Protein AF-A0A9W3BD80-F1 (afdb_monomer_lite)

Secondary structure (DSSP, 8-state):
--TTSHHHHHTT--TTPEEEEEETTEEEEEEE-STTEEEEEEE-HHHHH-TTS-HHHHHHH-S--EEEEEEEHHHHHHHHT-SEEEE---S-TTS-TT--HHHHHHHHHHTTT-EES--HHHHHHHHHHHHHHHHHHHHHHHHHHHHHH--S-HHHHHHHHHTTT--HHHHHHHHHHHHHHHHHHHHHHHHHHHHHHHHHTT--S--THHHHHHHHHHHHHHHHHHHHHHHHHHHHHHSS----TTTTS-------------------PPPPP-------TT---------------HHHHHHH-TTGGGGGG-EEGGG--GGGS-GGG--HHHHHHHHHHHHHEEEEEEE-SS-EEEEEEEEEEEEEETTEEE---TTT-PPEE-S-SS--SHHHHT-SS--SEEEEEEEEEETTT--SHHHHHTEEEEES-SSTT---EEE---EEEEEETTTTEEEEEEEE--HHHHHHHHHHHHHHHHHHHHHHHHHTTT--EEEEEE-GGG-S-EEEEEEEEEEEEEEEEETTEEEEEEEE-S---TT-TT-EEEETTSBS-EEEEEEEEETTEEEEEE--EEEE-

Foldseek 3Di:
DPPVVVVVVLVVDDQQFKKWWAFPNDIFIWGDLDPQKTKFKAWPPPVVPDPPPDPPCCVVLPPTKTATAIDRNVVCCVVRVTPDMDRPDPPDPVPVPDDPSCQLSVLSVVRHGHIHSDGGVVSSVCSVCVVVVVVLVVLLVVLLVCVVPDPDDNVVVVVVVVVVDPPCDVSVVSVVVSVVVVCCVVPVPVVVVVVVVVVVPPDDDDDPVVVVVVVVVVVVVVVVVVVVVCVVVVVVCVVPPDDDPPPPDDPDDDDDDDDDDDDDDDDDDDDDDDDDDDDDPDDPLCPPDPPPDDPPPVVVVLVPFPLNVQPVQWDQLVRQDLVNDDPVRSDPLSSVLVNLQLQQKKWKWFCPPVDIAIAIWGKDKWKFAQQWTDDCPVVPSDIDGDPDRFFPDPVLVPDPCGHSIKMKMKIKFFCVQPVAQVRLQRMKIWGQQRDPPTSTDIDHRWGWPDHDVQLRITITIDMDPPPVVRVVSRVSNVSSSVSLVVQLVVCAPPFFKKKWWWCAVVHHTIIWIWGWPDWAFPDDDDPFKTFTKTKIDTDGGRNHGNIWIDTGNWPDIWTWHAWDDDPVGIITMTGTIITGD

Organism: Biomphalaria glabrata (NCBI:txid6526)

Radius of gyration: 30.34 Å; chains: 1; bounding box: 70×81×82 Å

Sequence (581 aa):
MKSGDESQLYNKCIEGDVLTFTLSGRETYGIYVGNGMIVHSVKNASIDTNRHRSSLLRYLLGPKCYSVTLDKMEDWSHNTQATKIELGVPMSSVLLEKRKVEDIVSEALKNVNTETSLNSLDFVKHCISAWRIKHIAAVVTVVVYACLLSEARCADVLSLLYEQNYNTILLVNIVFLAFCVLLAYRYQVPKQIERAAEINTTSKPGTNSDKLMLWNYLVNYLARFFETLNRLVGKVRNDLNLSKSLQSILSGYDVEILPYSGEGEQKCAEEKCVTAEKDVAGQKVITEKKGVTEEMDFLKLRKDCKKYPFHNQFIPITCFTETNLPEGYRDNEVCELIKATADLTVQVLVDSGCHSVFLSGQITVFKYTDGLGNNYDLVTGEKRETHFKTCPCETCRHSDKPSNVWWEIYVHTVAYIVFDEDRASHATCKLFYDKEDSQVVILDKFVIDSVDLERDVSVLRSVTCDAALGDRLHKMMKHYSALWKKVLDKYRNISKLVYIVSHPHGCTKQVSLGQLIDNLKMWYSNENIDFTMLTYTAATCPGSAGAAVHCIGLKHQHIHRGTRTRDHGDCNMSAIGLCFY

Structure (mmCIF, N/CA/C/O backbone):
data_AF-A0A9W3BD80-F1
#
_entry.id   AF-A0A9W3BD80-F1
#
loop_
_atom_site.group_PDB
_atom_site.id
_atom_site.type_symbol
_atom_site.label_atom_id
_atom_site.label_alt_id
_atom_site.label_comp_id
_atom_site.label_asym_id
_atom_site.label_entity_id
_atom_site.label_seq_id
_atom_site.pdbx_PDB_ins_code
_atom_site.Cartn_x
_atom_site.Cartn_y
_atom_site.Cartn_z
_atom_site.occupancy
_atom_site.B_iso_or_equiv
_atom_site.auth_seq_id
_atom_site.auth_comp_id
_atom_site.auth_asym_id
_atom_site.auth_atom_id
_atom_site.pdbx_PDB_model_num
ATOM 1 N N . MET A 1 1 ? 9.692 41.919 -12.346 1.00 50.69 1 MET A N 1
ATOM 2 C CA . MET A 1 1 ? 9.713 43.240 -11.673 1.00 50.69 1 MET A CA 1
ATOM 3 C C . MET A 1 1 ? 10.203 44.293 -12.665 1.00 50.69 1 MET A C 1
ATOM 5 O O . MET A 1 1 ? 10.853 43.918 -13.632 1.00 50.69 1 MET A O 1
ATOM 9 N N . LYS A 1 2 ? 9.858 45.581 -12.510 1.00 45.50 2 LYS A N 1
ATOM 10 C CA . LYS A 1 2 ? 10.534 46.647 -13.279 1.00 45.50 2 LYS A CA 1
ATOM 11 C C . LYS A 1 2 ? 11.934 46.817 -12.674 1.00 45.50 2 LYS A C 1
ATOM 13 O O . LYS A 1 2 ? 12.046 46.779 -11.455 1.00 45.50 2 LYS A O 1
ATOM 18 N N . SER A 1 3 ? 12.966 47.026 -13.490 1.00 55.72 3 SER A N 1
ATOM 19 C CA . SER A 1 3 ? 14.388 47.076 -13.083 1.00 55.72 3 SER A CA 1
ATOM 20 C C . SER A 1 3 ? 14.734 48.054 -11.942 1.00 55.72 3 SER A C 1
ATOM 22 O O . SER A 1 3 ? 15.819 47.979 -11.382 1.00 55.72 3 SER A O 1
ATOM 24 N N . GLY A 1 4 ? 13.822 48.955 -11.558 1.00 57.66 4 GLY A N 1
ATOM 25 C CA . GLY A 1 4 ? 13.983 49.847 -10.406 1.00 57.66 4 GLY A CA 1
ATOM 26 C C . GLY A 1 4 ? 13.681 49.227 -9.031 1.00 57.66 4 GLY A C 1
ATOM 27 O O . GLY A 1 4 ? 14.201 49.732 -8.039 1.00 57.66 4 GLY A O 1
ATOM 28 N N . ASP A 1 5 ? 12.895 48.145 -8.945 1.00 64.75 5 ASP A N 1
ATOM 29 C CA . ASP A 1 5 ? 12.486 47.545 -7.656 1.00 64.75 5 ASP A CA 1
ATOM 30 C C . ASP A 1 5 ? 13.524 46.571 -7.072 1.00 64.75 5 ASP A C 1
ATOM 32 O O . ASP A 1 5 ? 13.537 46.330 -5.865 1.00 64.75 5 ASP A O 1
ATOM 36 N N . GLU A 1 6 ? 14.425 46.028 -7.895 1.00 67.94 6 GLU A N 1
ATOM 37 C CA . GLU A 1 6 ? 15.420 45.039 -7.447 1.00 67.94 6 GLU A CA 1
ATOM 38 C C . GLU A 1 6 ? 16.459 45.663 -6.504 1.00 67.94 6 GLU A C 1
ATOM 40 O O . GLU A 1 6 ? 16.777 45.090 -5.462 1.00 67.94 6 GLU A O 1
ATOM 45 N N . SER A 1 7 ? 16.879 46.903 -6.782 1.00 69.31 7 SER A N 1
ATOM 46 C CA . SER A 1 7 ? 17.817 47.644 -5.925 1.00 69.31 7 SER A CA 1
ATOM 47 C C . SER A 1 7 ? 17.271 47.899 -4.512 1.00 69.31 7 SER A C 1
ATOM 49 O O . SER A 1 7 ? 18.031 47.937 -3.544 1.00 69.31 7 SER A O 1
ATOM 51 N N . GLN A 1 8 ? 15.947 48.015 -4.355 1.00 77.38 8 GLN A N 1
ATOM 52 C CA . GLN A 1 8 ? 15.321 48.184 -3.041 1.00 77.38 8 GLN A CA 1
ATOM 53 C C . GLN A 1 8 ? 15.296 46.894 -2.224 1.00 77.38 8 GLN A C 1
ATOM 55 O O . GLN A 1 8 ? 15.292 46.957 -0.994 1.00 77.38 8 GLN A O 1
ATOM 60 N N . LEU A 1 9 ? 15.261 45.735 -2.882 1.00 76.12 9 LEU A N 1
ATOM 61 C CA . LEU A 1 9 ? 15.304 44.443 -2.207 1.00 76.12 9 LEU A CA 1
ATOM 62 C C . LEU A 1 9 ? 16.714 44.154 -1.678 1.00 76.12 9 LEU A C 1
ATOM 64 O O . LEU A 1 9 ? 16.868 43.692 -0.550 1.00 76.12 9 LEU A O 1
ATOM 68 N N . TYR A 1 10 ? 17.742 44.500 -2.456 1.00 80.62 10 TYR A N 1
ATOM 69 C CA . TYR A 1 10 ? 19.144 44.289 -2.082 1.00 80.62 10 TYR A CA 1
ATOM 70 C C . TYR A 1 10 ? 19.529 45.071 -0.828 1.00 80.62 10 TYR A C 1
ATOM 72 O O . TYR A 1 10 ? 20.197 44.542 0.054 1.00 80.62 10 TYR A O 1
ATOM 80 N N . ASN A 1 11 ? 19.002 46.289 -0.696 1.00 82.81 11 ASN A N 1
ATOM 81 C CA . ASN A 1 11 ? 19.206 47.129 0.483 1.00 82.81 11 ASN A CA 1
ATOM 82 C C . ASN A 1 11 ? 18.478 46.627 1.743 1.00 82.81 11 ASN A C 1
ATOM 84 O O . ASN A 1 11 ? 18.707 47.163 2.825 1.00 82.81 11 ASN A O 1
ATOM 88 N N . LYS A 1 12 ? 17.584 45.637 1.619 1.00 89.06 12 LYS A N 1
ATOM 89 C CA . LYS A 1 12 ? 16.830 45.058 2.743 1.00 89.06 12 LYS A CA 1
ATOM 90 C C . LYS A 1 12 ? 17.390 43.725 3.230 1.00 89.06 12 LYS A C 1
ATOM 92 O O . LYS A 1 12 ? 17.010 43.306 4.317 1.00 89.06 12 LYS A O 1
ATOM 97 N N . CYS A 1 13 ? 18.245 43.071 2.446 1.00 90.25 13 CYS A N 1
ATOM 98 C CA . CYS A 1 13 ? 18.827 41.788 2.822 1.00 90.25 13 CYS A CA 1
ATOM 99 C C . CYS A 1 13 ? 19.941 42.001 3.852 1.00 90.25 13 CYS A C 1
ATOM 101 O O . CYS A 1 13 ? 20.866 42.785 3.623 1.00 90.25 13 CYS A O 1
ATOM 103 N N . ILE A 1 14 ? 19.874 41.277 4.962 1.00 92.62 14 ILE A N 1
ATOM 104 C CA . ILE A 1 14 ? 20.947 41.185 5.953 1.00 92.62 14 ILE A CA 1
ATOM 105 C C . ILE A 1 14 ? 21.610 39.814 5.869 1.00 92.62 14 ILE A C 1
ATOM 107 O O . ILE A 1 14 ? 21.003 38.836 5.432 1.00 92.62 14 ILE A O 1
ATOM 111 N N . GLU A 1 15 ? 22.890 39.739 6.238 1.00 94.19 15 GLU A N 1
ATOM 112 C CA . GLU A 1 15 ? 23.630 38.475 6.257 1.00 94.19 15 GLU A CA 1
ATOM 113 C C . GLU A 1 15 ? 22.837 37.375 6.984 1.00 94.19 15 GLU A C 1
ATOM 115 O O . GLU A 1 15 ? 22.206 37.613 8.013 1.00 94.19 15 GLU A O 1
ATOM 120 N N . GLY A 1 16 ? 22.844 36.163 6.426 1.00 90.88 16 GLY A N 1
ATOM 121 C CA . GLY A 1 16 ? 22.096 35.020 6.950 1.00 90.88 16 GLY A CA 1
ATOM 122 C C . GLY A 1 16 ? 20.635 34.931 6.498 1.00 90.88 16 GLY A C 1
ATOM 123 O O . GLY A 1 16 ? 20.008 33.900 6.760 1.00 90.88 16 GLY A O 1
ATOM 124 N N . ASP A 1 17 ? 20.100 35.940 5.800 1.00 93.44 17 ASP A N 1
ATOM 125 C CA . ASP A 1 17 ? 18.759 35.867 5.218 1.00 93.44 17 ASP A CA 1
ATOM 126 C C . ASP A 1 17 ? 18.642 34.707 4.222 1.00 93.44 17 ASP A C 1
ATOM 128 O O . ASP A 1 17 ? 19.528 34.458 3.397 1.00 93.44 17 ASP A O 1
ATOM 132 N N . VAL A 1 18 ? 17.510 34.001 4.289 1.00 93.38 18 VAL A N 1
ATOM 133 C CA . VAL A 1 18 ? 17.152 32.962 3.321 1.00 93.38 18 VAL A CA 1
ATOM 134 C C . VAL A 1 18 ? 16.341 33.598 2.206 1.00 93.38 18 VAL A C 1
ATOM 136 O O . VAL A 1 18 ? 15.237 34.101 2.422 1.00 93.38 18 VAL A O 1
ATOM 139 N N . LEU A 1 19 ? 16.880 33.537 0.998 1.00 93.50 19 LEU A N 1
ATOM 140 C CA . LEU A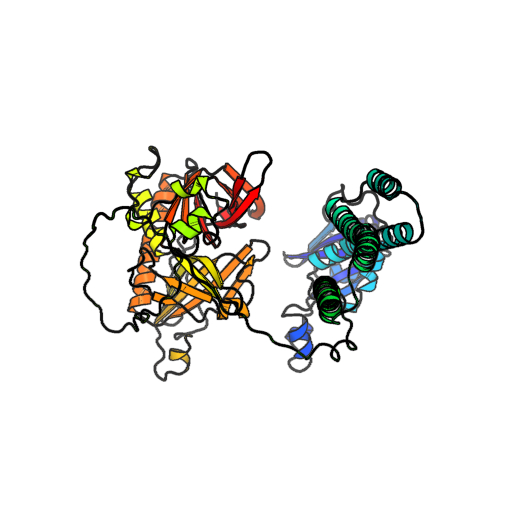 1 19 ? 16.243 34.066 -0.196 1.00 93.50 19 LEU A CA 1
ATOM 141 C C . LEU A 1 19 ? 15.561 32.935 -0.956 1.00 93.50 19 LEU A C 1
ATOM 143 O O . LEU A 1 19 ? 16.141 31.863 -1.144 1.00 93.50 19 LEU A O 1
ATOM 147 N N . THR A 1 20 ? 14.324 33.184 -1.383 1.00 91.44 20 THR A N 1
ATOM 148 C CA . THR A 1 20 ? 13.571 32.287 -2.265 1.00 91.44 20 THR A CA 1
ATOM 149 C C . THR A 1 20 ? 13.456 32.931 -3.634 1.00 91.44 20 THR A C 1
ATOM 151 O O . THR A 1 20 ? 13.063 34.091 -3.765 1.00 91.44 20 THR A O 1
ATOM 154 N N . PHE A 1 21 ? 13.788 32.163 -4.662 1.00 88.88 21 PHE A N 1
ATOM 155 C CA . PHE A 1 21 ? 13.797 32.606 -6.044 1.00 88.88 21 PHE A CA 1
ATOM 156 C C . PHE A 1 21 ? 12.870 31.723 -6.872 1.00 88.88 21 PHE A C 1
ATOM 158 O O . PHE A 1 21 ? 12.915 30.502 -6.753 1.00 88.88 21 PHE A O 1
ATOM 165 N N . THR A 1 22 ? 12.044 32.321 -7.730 1.00 85.06 22 THR A N 1
ATOM 166 C CA . THR A 1 22 ? 11.163 31.566 -8.638 1.00 85.06 22 THR A CA 1
ATOM 167 C C . THR A 1 22 ? 11.711 31.575 -10.066 1.00 85.06 22 THR A C 1
ATOM 169 O O . THR A 1 22 ? 11.634 32.592 -10.764 1.00 85.06 22 THR A O 1
ATOM 172 N N . LEU A 1 23 ? 12.228 30.429 -10.517 1.00 82.31 23 LEU A N 1
ATOM 173 C CA . LEU A 1 23 ? 12.798 30.201 -11.848 1.00 82.31 23 LEU A CA 1
ATOM 174 C C . LEU A 1 23 ? 11.874 29.308 -12.676 1.00 82.31 23 LEU A C 1
ATOM 176 O O . LEU A 1 23 ? 11.705 28.131 -12.360 1.00 82.31 23 LEU A O 1
ATOM 180 N N . SER A 1 24 ? 11.283 29.833 -13.754 1.00 82.75 24 SER A N 1
ATOM 181 C CA . SER A 1 24 ? 10.396 29.048 -14.641 1.00 82.75 24 SER A CA 1
ATOM 182 C C . SER A 1 24 ? 9.303 28.260 -13.886 1.00 82.75 24 SER A C 1
ATOM 184 O O . SER A 1 24 ? 9.013 27.109 -14.210 1.00 82.75 24 SER A O 1
ATOM 186 N N . GLY A 1 25 ? 8.734 28.855 -12.830 1.00 82.06 25 GLY A N 1
ATOM 187 C CA . GLY A 1 25 ? 7.717 28.225 -11.978 1.00 82.06 25 GLY A CA 1
ATOM 188 C C . GLY A 1 25 ? 8.245 27.237 -10.927 1.00 82.06 25 GLY A C 1
ATOM 189 O O . GLY A 1 25 ? 7.444 26.565 -10.286 1.00 82.06 25 GLY A O 1
ATOM 190 N N . ARG A 1 26 ? 9.566 27.125 -10.736 1.00 83.31 26 ARG A N 1
ATOM 191 C CA . ARG A 1 26 ? 10.190 26.322 -9.671 1.00 83.31 26 ARG A CA 1
ATOM 192 C C . ARG A 1 26 ? 10.879 27.214 -8.650 1.00 83.31 26 ARG A C 1
ATOM 194 O O . ARG A 1 26 ? 11.541 28.176 -9.026 1.00 83.31 26 ARG A O 1
ATOM 201 N N . GLU A 1 27 ? 10.764 26.861 -7.377 1.00 90.69 27 GLU A N 1
ATOM 202 C CA . GLU A 1 27 ? 11.464 27.558 -6.299 1.00 90.69 27 GLU A CA 1
ATOM 203 C C . GLU A 1 27 ? 12.891 27.027 -6.121 1.00 90.69 27 GLU A C 1
ATOM 205 O O . GLU A 1 27 ? 13.131 25.817 -6.113 1.00 90.69 27 GLU A O 1
ATOM 210 N N . THR A 1 28 ? 13.840 27.942 -5.954 1.00 92.38 28 THR A N 1
ATOM 211 C CA . THR A 1 28 ? 15.217 27.668 -5.537 1.00 92.38 28 THR A CA 1
ATOM 212 C C . THR A 1 28 ? 15.573 28.558 -4.353 1.00 92.38 28 THR A C 1
ATOM 214 O O . THR A 1 28 ? 15.030 29.652 -4.213 1.00 92.38 28 THR A O 1
ATOM 217 N N . TYR A 1 29 ? 16.497 28.108 -3.508 1.00 94.94 29 TYR A N 1
ATOM 218 C CA . TYR A 1 29 ? 16.812 28.768 -2.237 1.00 94.94 29 TYR A CA 1
ATOM 219 C C . TYR A 1 29 ? 18.303 29.093 -2.128 1.00 94.94 29 TYR A C 1
ATOM 221 O O . TYR A 1 29 ? 19.143 28.323 -2.592 1.00 94.94 29 TYR A O 1
ATOM 229 N N . GLY A 1 30 ? 18.631 30.208 -1.480 1.00 96.00 30 GLY A N 1
ATOM 230 C CA . GLY A 1 30 ? 20.009 30.613 -1.200 1.00 96.00 30 GLY A CA 1
ATOM 231 C C . GLY A 1 30 ? 20.137 31.345 0.131 1.00 96.00 30 GLY A C 1
ATOM 232 O O . GLY A 1 30 ? 19.143 31.794 0.698 1.00 96.00 30 GLY A O 1
ATOM 233 N N . ILE A 1 31 ? 21.366 31.454 0.630 1.00 96.06 31 ILE A N 1
ATOM 234 C CA . ILE A 1 31 ? 21.709 32.226 1.831 1.00 96.06 31 ILE A CA 1
ATOM 235 C C . ILE A 1 31 ? 22.426 33.494 1.386 1.00 96.06 31 ILE A C 1
ATOM 237 O O . ILE A 1 31 ? 23.427 33.415 0.671 1.00 96.06 31 ILE A O 1
ATOM 241 N N . TYR A 1 32 ? 21.935 34.654 1.814 1.00 96.12 32 TYR A N 1
ATOM 242 C CA . TYR A 1 32 ? 22.624 35.922 1.603 1.00 96.12 32 TYR A CA 1
ATOM 243 C C . TYR A 1 32 ? 23.843 36.017 2.528 1.00 96.12 32 TYR A C 1
ATOM 245 O O . TYR A 1 32 ? 23.724 35.872 3.744 1.00 96.12 32 TYR A O 1
ATOM 253 N N . VAL A 1 33 ? 25.023 36.255 1.955 1.00 96.06 33 VAL A N 1
ATOM 254 C CA . VAL A 1 33 ? 26.307 36.278 2.687 1.00 96.06 33 VAL A CA 1
ATOM 255 C C . VAL A 1 33 ? 26.961 37.663 2.694 1.00 96.06 33 VAL A C 1
ATOM 257 O O . VAL A 1 33 ? 28.153 37.781 2.961 1.00 96.06 33 VAL A O 1
ATOM 260 N N . GLY A 1 34 ? 26.180 38.709 2.403 1.00 94.75 34 GLY A N 1
ATOM 261 C CA . GLY A 1 34 ? 26.631 40.100 2.427 1.00 94.75 34 GLY A CA 1
ATOM 262 C C . GLY A 1 34 ? 27.174 40.585 1.084 1.00 94.75 34 GLY A C 1
ATOM 263 O O . GLY A 1 34 ? 27.416 39.806 0.164 1.00 94.75 34 GLY A O 1
ATOM 264 N N . ASN A 1 35 ? 27.347 41.904 0.951 1.00 94.50 35 ASN A N 1
ATOM 265 C CA . ASN A 1 35 ? 27.910 42.561 -0.240 1.00 94.50 35 ASN A CA 1
ATOM 266 C C . ASN A 1 35 ? 27.241 42.169 -1.574 1.00 94.50 35 ASN A C 1
ATOM 268 O O . ASN A 1 35 ? 27.914 42.062 -2.599 1.00 94.50 35 ASN A O 1
ATOM 272 N N . GLY A 1 36 ? 25.926 41.926 -1.571 1.00 93.75 36 GLY A N 1
ATOM 273 C CA . GLY A 1 36 ? 25.206 41.507 -2.775 1.00 93.75 36 GLY A CA 1
ATOM 274 C C . GLY A 1 36 ? 25.468 40.055 -3.194 1.00 93.75 36 GLY A C 1
ATOM 275 O O . GLY A 1 36 ? 25.104 39.686 -4.306 1.00 93.75 36 GLY A O 1
ATOM 276 N N . MET A 1 37 ? 26.093 39.235 -2.345 1.00 96.25 37 MET A N 1
ATOM 277 C CA . MET A 1 37 ? 26.469 37.854 -2.657 1.00 96.25 37 MET A CA 1
ATOM 278 C C . MET A 1 37 ? 25.498 36.838 -2.047 1.00 96.25 37 MET A C 1
ATOM 280 O O . MET A 1 37 ? 25.011 37.010 -0.925 1.00 96.25 37 MET A O 1
ATOM 284 N N . ILE A 1 38 ? 25.266 35.742 -2.768 1.00 96.50 38 ILE A N 1
ATOM 285 C CA . ILE A 1 38 ? 24.438 34.614 -2.329 1.00 96.50 38 ILE A CA 1
ATOM 286 C C . ILE A 1 38 ? 25.193 33.294 -2.478 1.00 96.50 38 ILE A C 1
ATOM 288 O O . ILE A 1 38 ? 25.913 33.088 -3.454 1.00 96.50 38 ILE A O 1
ATOM 292 N N . VAL A 1 39 ? 24.995 32.383 -1.525 1.00 97.06 39 VAL A N 1
ATOM 293 C CA . VAL A 1 39 ? 25.438 30.987 -1.629 1.00 97.06 39 VAL A CA 1
ATOM 294 C C . VAL A 1 39 ? 24.226 30.092 -1.838 1.00 97.06 39 VAL A C 1
ATOM 296 O O . VAL A 1 39 ? 23.266 30.145 -1.068 1.00 97.06 39 VAL A O 1
ATOM 299 N N . HIS A 1 40 ? 24.262 29.250 -2.865 1.00 96.12 40 HIS A N 1
ATOM 300 C CA . HIS A 1 40 ? 23.167 28.341 -3.206 1.00 96.12 40 HIS A CA 1
ATOM 301 C C . HIS A 1 40 ? 23.691 27.098 -3.930 1.00 96.12 40 HIS A C 1
ATOM 303 O O . HIS A 1 40 ? 24.848 27.037 -4.338 1.00 96.12 40 HIS A O 1
ATOM 309 N N . SER A 1 41 ? 22.841 26.078 -4.036 1.00 95.50 41 SER A N 1
ATOM 310 C CA . SER A 1 41 ? 23.167 24.800 -4.676 1.00 95.50 41 SER A CA 1
ATOM 311 C C . SER A 1 41 ? 22.505 24.717 -6.054 1.00 95.50 41 SER A C 1
ATOM 313 O O . SER A 1 41 ? 21.276 24.763 -6.162 1.00 95.50 41 SER A O 1
ATOM 315 N N . VAL A 1 42 ? 23.312 24.576 -7.109 1.00 93.06 42 VAL A N 1
ATOM 316 C CA . VAL A 1 42 ? 22.881 24.545 -8.517 1.00 93.06 42 VAL A CA 1
ATOM 317 C C . VAL A 1 42 ? 22.992 23.141 -9.074 1.00 93.06 42 VAL A C 1
ATOM 319 O O . VAL A 1 42 ? 23.997 22.462 -8.890 1.00 93.06 42 VAL A O 1
ATOM 322 N N . LYS A 1 43 ? 21.978 22.694 -9.817 1.00 90.94 43 LYS A N 1
ATOM 323 C CA . LYS A 1 43 ? 22.045 21.399 -10.497 1.00 90.94 43 LYS A CA 1
ATOM 324 C C . LYS A 1 43 ? 23.101 21.450 -11.610 1.00 90.94 43 LYS A C 1
ATOM 326 O O . LYS A 1 43 ? 22.974 22.248 -12.538 1.00 90.94 43 LYS A O 1
ATOM 331 N N . ASN A 1 44 ? 24.093 20.562 -11.564 1.00 85.81 44 ASN A N 1
ATOM 332 C CA . ASN A 1 44 ? 25.152 20.493 -12.573 1.00 85.81 44 ASN A CA 1
ATOM 333 C C . ASN A 1 44 ? 24.607 19.993 -13.924 1.00 85.81 44 ASN A C 1
ATOM 335 O O . ASN A 1 44 ? 24.486 18.791 -14.149 1.00 85.81 44 ASN A O 1
ATOM 339 N N . ALA A 1 45 ? 24.316 20.904 -14.858 1.00 74.69 45 ALA A N 1
ATOM 340 C CA . ALA A 1 45 ? 23.864 20.545 -16.209 1.00 74.69 45 ALA A CA 1
ATOM 341 C C . ALA A 1 45 ? 24.964 19.877 -17.065 1.00 74.69 45 ALA A C 1
ATOM 343 O O . ALA A 1 45 ? 24.669 19.131 -17.996 1.00 74.69 45 ALA A O 1
ATOM 344 N N . SER A 1 46 ? 26.241 20.123 -16.751 1.00 56.66 46 SER A N 1
ATOM 345 C CA . SER A 1 46 ? 27.399 19.638 -17.520 1.00 56.66 46 SER A CA 1
ATOM 346 C C . SER A 1 46 ? 27.790 18.182 -17.228 1.00 56.66 46 SER A C 1
ATOM 348 O O . SER A 1 46 ? 28.444 17.546 -18.057 1.00 56.66 46 SER A O 1
ATOM 350 N N . ILE A 1 47 ? 27.375 17.624 -16.083 1.00 55.56 47 ILE A N 1
ATOM 351 C CA . ILE A 1 47 ? 27.631 16.214 -15.731 1.00 55.56 47 ILE A CA 1
ATOM 352 C C . ILE A 1 47 ? 26.711 15.276 -16.527 1.00 55.56 47 ILE A C 1
ATOM 354 O O . ILE A 1 47 ? 27.098 14.141 -16.819 1.00 55.56 47 ILE A O 1
ATOM 358 N N . ASP A 1 48 ? 25.537 15.755 -16.948 1.00 50.91 48 ASP A N 1
ATOM 359 C CA . ASP A 1 48 ? 24.598 14.979 -17.766 1.00 50.91 48 ASP A CA 1
ATOM 360 C C . ASP A 1 48 ? 25.058 14.835 -19.230 1.00 50.91 48 ASP A C 1
ATOM 362 O O . ASP A 1 48 ? 24.760 13.827 -19.871 1.00 50.91 48 ASP A O 1
ATOM 366 N N . THR A 1 49 ? 25.844 15.779 -19.763 1.00 48.25 49 THR A N 1
ATOM 367 C CA . THR A 1 49 ? 26.212 15.800 -21.193 1.00 48.25 49 THR A CA 1
ATOM 368 C C . THR A 1 49 ? 27.587 15.200 -21.512 1.00 48.25 49 THR A C 1
ATOM 370 O O . THR A 1 49 ? 27.806 14.751 -22.637 1.00 48.25 49 THR A O 1
ATOM 373 N N . ASN A 1 50 ? 28.509 15.107 -20.546 1.00 45.25 50 ASN A N 1
ATOM 374 C CA . ASN A 1 50 ? 29.856 14.568 -20.774 1.00 45.25 50 ASN A CA 1
ATOM 375 C C . ASN A 1 50 ? 29.960 13.068 -20.430 1.00 45.25 50 ASN A C 1
ATOM 377 O O . ASN A 1 50 ? 30.192 12.686 -19.285 1.00 45.25 50 ASN A O 1
ATOM 381 N N . ARG A 1 51 ? 29.854 12.194 -21.444 1.00 50.94 51 ARG A N 1
ATOM 382 C CA . ARG A 1 51 ? 29.953 10.719 -21.304 1.00 50.94 51 ARG A CA 1
ATOM 383 C C . ARG A 1 51 ? 31.310 10.187 -20.808 1.00 50.94 51 ARG A C 1
ATOM 385 O O . ARG A 1 51 ? 31.379 9.018 -20.440 1.00 50.94 51 ARG A O 1
ATOM 392 N N . HIS A 1 52 ? 32.378 10.988 -20.802 1.00 45.59 52 HIS A N 1
ATOM 393 C CA . HIS A 1 52 ? 33.744 10.488 -20.563 1.00 45.59 52 HIS A CA 1
ATOM 394 C C . HIS A 1 52 ? 34.410 10.917 -19.252 1.00 45.59 52 HIS A C 1
ATOM 396 O O . HIS A 1 52 ? 35.475 10.393 -18.930 1.00 45.59 52 HIS A O 1
ATOM 402 N N . ARG A 1 53 ? 33.795 11.788 -18.442 1.00 43.50 53 ARG A N 1
ATOM 403 C CA . ARG A 1 53 ? 34.292 12.078 -17.089 1.00 43.50 53 ARG A CA 1
ATOM 404 C C . ARG A 1 53 ? 33.313 11.564 -16.031 1.00 43.50 53 ARG A C 1
ATOM 406 O O . ARG A 1 53 ? 32.253 12.132 -15.822 1.00 43.50 53 ARG A O 1
ATOM 413 N N . SER A 1 54 ? 33.774 10.525 -15.331 1.00 48.22 54 SER A N 1
ATOM 414 C CA . SER A 1 54 ? 33.354 10.079 -13.996 1.00 48.22 54 SER A CA 1
ATOM 415 C C . SER A 1 54 ? 32.115 9.175 -13.872 1.00 48.22 54 SER A C 1
ATOM 417 O O . SER A 1 54 ? 31.029 9.598 -13.481 1.00 48.22 54 SER A O 1
ATOM 419 N N . SER A 1 55 ? 32.320 7.869 -14.082 1.00 53.78 55 SER A N 1
ATOM 420 C CA . SER A 1 55 ? 31.448 6.810 -13.543 1.00 53.78 55 SER A CA 1
ATOM 421 C C . SER A 1 55 ? 31.527 6.707 -12.010 1.00 53.78 55 SER A C 1
ATOM 423 O O . SER A 1 55 ? 30.558 6.304 -11.374 1.00 53.78 55 SER A O 1
ATOM 425 N N . LEU A 1 56 ? 32.654 7.111 -11.409 1.00 49.03 56 LEU A N 1
ATOM 426 C CA . LEU A 1 56 ? 32.905 6.975 -9.973 1.00 49.03 56 LEU A CA 1
ATOM 427 C C . LEU A 1 56 ? 32.141 8.013 -9.128 1.00 49.03 56 LEU A C 1
ATOM 429 O O . LEU A 1 56 ? 31.579 7.645 -8.102 1.00 49.03 56 LEU A O 1
ATOM 433 N N . LEU A 1 57 ? 32.047 9.282 -9.561 1.00 51.50 57 LEU A N 1
ATOM 434 C CA . LEU A 1 57 ? 31.236 10.277 -8.834 1.00 51.50 57 LEU A CA 1
ATOM 435 C C . LEU A 1 57 ? 29.736 9.992 -8.946 1.00 51.50 57 LEU A C 1
ATOM 437 O O . LEU A 1 57 ? 29.030 10.142 -7.954 1.00 51.50 57 LEU A O 1
ATOM 441 N N . ARG A 1 58 ? 29.246 9.536 -10.110 1.00 52.56 58 ARG A N 1
ATOM 442 C CA . ARG A 1 58 ? 27.831 9.139 -10.260 1.00 52.56 58 ARG A CA 1
ATOM 443 C C . ARG A 1 58 ? 27.459 7.980 -9.335 1.00 52.56 58 ARG A C 1
ATOM 445 O O . ARG A 1 58 ? 26.344 7.948 -8.829 1.00 52.56 58 ARG A O 1
ATOM 452 N N . TYR A 1 59 ? 28.392 7.052 -9.116 1.00 47.75 59 TYR A N 1
ATOM 453 C CA . TYR A 1 59 ? 28.202 5.917 -8.215 1.00 47.75 59 TYR A CA 1
ATOM 454 C C . TYR A 1 59 ? 28.205 6.331 -6.733 1.00 47.75 59 TYR A C 1
ATOM 456 O O . TYR A 1 59 ? 27.436 5.786 -5.952 1.00 47.75 59 TYR A O 1
ATOM 464 N N . LEU A 1 60 ? 29.033 7.310 -6.343 1.00 47.28 60 LEU A N 1
ATOM 465 C CA . LEU A 1 60 ? 29.174 7.737 -4.943 1.00 47.28 60 LEU A CA 1
ATOM 466 C C . LEU A 1 60 ? 28.153 8.797 -4.491 1.00 47.28 60 LEU A C 1
ATOM 468 O O . LEU A 1 60 ? 27.791 8.807 -3.319 1.00 47.28 60 LEU A O 1
ATOM 472 N N . LEU A 1 61 ? 27.700 9.688 -5.381 1.00 50.75 61 LEU A N 1
ATOM 473 C CA . LEU A 1 61 ? 26.835 10.830 -5.026 1.00 50.75 61 LEU A CA 1
ATOM 474 C C . LEU A 1 61 ? 25.372 10.680 -5.486 1.00 50.75 61 LEU A C 1
ATOM 476 O O . LEU A 1 61 ? 24.535 11.522 -5.165 1.00 50.75 61 LEU A O 1
ATOM 480 N N . GLY A 1 62 ? 25.045 9.610 -6.216 1.00 53.88 62 GLY A N 1
ATOM 481 C CA . GLY A 1 62 ? 23.712 9.380 -6.775 1.00 53.88 62 GLY A CA 1
ATOM 482 C C . GLY A 1 62 ? 23.399 10.232 -8.021 1.00 53.88 62 GLY A C 1
ATOM 483 O O . GLY A 1 62 ? 24.199 11.065 -8.448 1.00 53.88 62 GLY A O 1
ATOM 484 N N . PRO A 1 63 ? 22.220 10.039 -8.647 1.00 58.88 63 PRO A N 1
ATOM 485 C CA . PRO A 1 63 ? 21.864 10.620 -9.951 1.00 58.88 63 PRO A CA 1
ATOM 486 C C . PRO A 1 63 ? 21.622 12.143 -9.949 1.00 58.88 63 PRO A C 1
ATOM 488 O O . PRO A 1 63 ? 21.257 12.707 -10.980 1.00 58.88 63 PRO A O 1
ATOM 491 N N . LYS A 1 64 ? 21.793 12.831 -8.815 1.00 69.94 64 LYS A N 1
ATOM 492 C CA . LYS A 1 64 ? 21.587 14.279 -8.688 1.00 69.94 64 LYS A CA 1
ATOM 493 C C . LYS A 1 64 ? 22.792 14.907 -7.988 1.00 69.94 64 LYS A C 1
ATOM 495 O O . LYS A 1 64 ? 22.811 15.017 -6.770 1.00 69.94 64 LYS A O 1
ATOM 500 N N . CYS A 1 65 ? 23.789 15.306 -8.775 1.00 84.88 65 CYS A N 1
ATOM 501 C CA . CYS A 1 65 ? 24.909 16.103 -8.286 1.00 84.88 65 CYS A CA 1
ATOM 502 C C . CYS A 1 65 ? 24.605 17.598 -8.465 1.00 84.88 65 CYS A C 1
ATOM 504 O O . CYS A 1 65 ? 24.208 18.043 -9.550 1.00 84.88 65 CYS A O 1
ATOM 506 N N . TYR A 1 66 ? 24.797 18.359 -7.396 1.00 92.06 66 TYR A N 1
ATOM 507 C CA . TYR A 1 66 ? 24.692 19.806 -7.369 1.00 92.06 66 TYR A CA 1
ATOM 508 C C . TYR A 1 66 ? 26.051 20.423 -7.027 1.00 92.06 66 TYR A C 1
ATOM 510 O O . TYR A 1 66 ? 26.835 19.840 -6.282 1.00 92.06 66 TYR A O 1
ATOM 518 N N . SER A 1 67 ? 26.334 21.608 -7.556 1.00 93.25 67 SER A N 1
ATOM 519 C CA . SER A 1 67 ? 27.483 22.429 -7.175 1.00 93.25 67 SER A CA 1
ATOM 520 C C . SER A 1 67 ? 27.022 23.567 -6.279 1.00 93.25 67 SER A C 1
ATOM 522 O O . SER A 1 67 ? 26.088 24.286 -6.638 1.00 93.25 67 SER A O 1
ATOM 524 N N . VAL A 1 68 ? 27.697 23.777 -5.156 1.00 95.62 68 VAL A N 1
ATOM 525 C CA . VAL A 1 68 ? 27.457 24.952 -4.314 1.00 95.62 68 VAL A CA 1
ATOM 526 C C . VAL A 1 68 ? 28.271 26.121 -4.864 1.00 95.62 68 VAL A C 1
ATOM 528 O O . VAL A 1 68 ? 29.502 26.058 -4.904 1.00 95.62 68 VAL A O 1
ATOM 531 N N . THR A 1 69 ? 27.598 27.184 -5.297 1.00 95.88 69 THR A N 1
ATOM 532 C CA . THR A 1 69 ? 28.228 28.359 -5.915 1.00 95.88 69 THR A CA 1
ATOM 533 C C . THR A 1 69 ? 28.026 29.611 -5.072 1.00 95.88 69 THR A C 1
ATOM 535 O O . THR A 1 69 ? 27.113 29.695 -4.249 1.00 95.88 69 THR A O 1
ATOM 538 N N . LEU A 1 70 ? 28.930 30.572 -5.263 1.00 96.94 70 LEU A N 1
ATOM 539 C CA . LEU A 1 70 ? 28.871 31.909 -4.690 1.00 96.94 70 LEU A CA 1
ATOM 540 C C . LEU A 1 70 ? 28.704 32.889 -5.847 1.00 96.94 70 LEU A C 1
ATOM 542 O O . LEU A 1 70 ? 29.646 33.105 -6.606 1.00 96.94 70 LEU A O 1
ATOM 546 N N . ASP A 1 71 ? 27.521 33.476 -5.963 1.00 95.88 71 ASP A N 1
ATOM 547 C CA . ASP A 1 71 ? 27.171 34.348 -7.081 1.00 95.88 71 ASP A CA 1
ATOM 548 C C . ASP A 1 71 ? 26.768 35.732 -6.575 1.00 95.88 71 ASP A C 1
ATOM 550 O O . ASP A 1 71 ? 26.243 35.882 -5.467 1.00 95.88 71 ASP A O 1
ATOM 554 N N . LYS A 1 72 ? 26.988 36.763 -7.398 1.00 94.88 72 LYS A N 1
ATOM 555 C CA . LYS A 1 72 ? 26.323 38.048 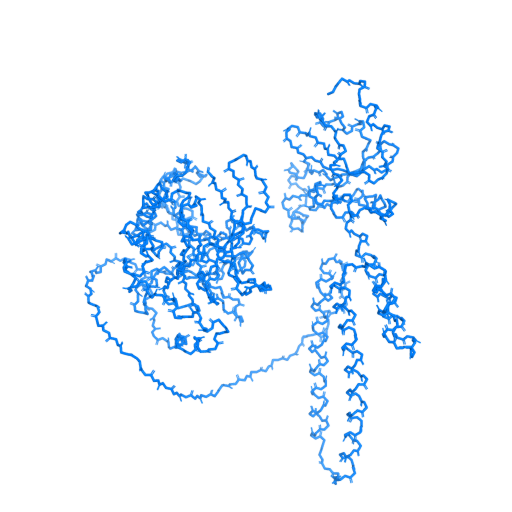-7.179 1.00 94.88 72 LYS A CA 1
ATOM 556 C C . LYS A 1 72 ? 24.834 37.850 -7.416 1.00 94.88 72 LYS A C 1
ATOM 558 O O . LYS A 1 72 ? 24.434 37.289 -8.432 1.00 94.88 72 LYS A O 1
ATOM 563 N N . MET A 1 73 ? 24.013 38.342 -6.502 1.00 91.69 73 MET A N 1
ATOM 564 C CA . MET A 1 73 ? 22.560 38.241 -6.587 1.00 91.69 73 MET A CA 1
ATOM 565 C C . MET A 1 73 ? 22.013 38.881 -7.874 1.00 91.69 73 MET A C 1
ATOM 567 O O . MET A 1 73 ? 21.080 38.348 -8.469 1.00 91.69 73 MET A O 1
ATOM 571 N N . GLU A 1 74 ? 22.631 39.975 -8.331 1.00 88.38 74 GLU A N 1
ATOM 572 C CA . GLU A 1 74 ? 22.328 40.632 -9.610 1.00 88.38 74 GLU A CA 1
ATOM 573 C C . GLU A 1 74 ? 22.588 39.699 -10.798 1.00 88.38 74 GLU A C 1
ATOM 575 O O . GLU A 1 74 ? 21.667 39.414 -11.566 1.00 88.38 74 GLU A O 1
ATOM 580 N N . ASP A 1 75 ? 23.811 39.167 -10.904 1.00 88.69 75 ASP A N 1
ATOM 581 C CA . ASP A 1 75 ? 24.220 38.261 -11.983 1.00 88.69 75 ASP A CA 1
ATOM 582 C C . ASP A 1 75 ? 23.353 37.002 -11.995 1.00 88.69 75 ASP A C 1
ATOM 584 O O . ASP A 1 75 ? 22.916 36.531 -13.046 1.00 88.69 75 ASP A O 1
ATOM 588 N N . TRP A 1 76 ? 23.066 36.464 -10.812 1.00 85.06 76 TRP A N 1
ATOM 589 C CA . TRP A 1 76 ? 22.258 35.270 -10.670 1.00 85.06 76 TRP A CA 1
ATOM 590 C C . TRP A 1 76 ? 20.807 35.508 -11.099 1.00 85.06 76 TRP A C 1
ATOM 592 O O . TRP A 1 76 ? 20.277 34.732 -11.896 1.00 85.06 76 TRP A O 1
ATOM 602 N N . SER A 1 77 ? 20.183 36.605 -10.652 1.00 83.81 77 SER A N 1
ATOM 603 C CA . SER A 1 77 ? 18.821 36.991 -11.052 1.00 83.81 77 SER A CA 1
ATOM 604 C C . SER A 1 77 ? 18.704 37.165 -12.571 1.00 83.81 77 SER A C 1
ATOM 606 O O . SER A 1 77 ? 17.791 36.621 -13.201 1.00 83.81 77 SER A O 1
ATOM 608 N N . HIS A 1 78 ? 19.682 37.851 -13.175 1.00 82.44 78 HIS A N 1
ATOM 609 C CA . HIS A 1 78 ? 19.716 38.115 -14.613 1.00 82.44 78 HIS A CA 1
ATOM 610 C C . HIS A 1 78 ? 19.914 36.832 -15.428 1.00 82.44 78 HIS A C 1
ATOM 612 O O . HIS A 1 78 ? 19.187 36.593 -16.393 1.00 82.44 78 HIS A O 1
ATOM 618 N N . ASN A 1 79 ? 20.857 35.975 -15.027 1.00 80.88 79 ASN A N 1
ATOM 619 C CA . ASN A 1 79 ? 21.185 34.751 -15.761 1.00 80.88 79 ASN A CA 1
ATOM 620 C C . ASN A 1 79 ? 20.092 33.681 -15.669 1.00 80.88 79 ASN A C 1
ATOM 622 O O . ASN A 1 79 ? 19.940 32.871 -16.582 1.00 80.88 79 ASN A O 1
ATOM 626 N N . THR A 1 80 ? 19.330 33.662 -14.576 1.00 76.25 80 THR A N 1
ATOM 627 C CA . THR A 1 80 ? 18.312 32.633 -14.330 1.00 76.25 80 THR A CA 1
ATOM 628 C C . THR A 1 80 ? 16.898 33.050 -14.737 1.00 76.25 80 THR A C 1
ATOM 630 O O . THR A 1 80 ? 15.987 32.224 -14.683 1.00 76.25 80 THR A O 1
ATOM 633 N N . GLN A 1 81 ? 16.711 34.297 -15.192 1.00 81.50 81 GLN A N 1
ATOM 634 C CA . GLN A 1 81 ? 15.395 34.889 -15.460 1.00 81.50 81 GLN A CA 1
ATOM 635 C C . GLN A 1 81 ? 14.463 34.767 -14.244 1.00 81.50 81 GLN A C 1
ATOM 637 O O . GLN A 1 81 ? 13.301 34.363 -14.366 1.00 81.50 81 GLN A O 1
ATOM 642 N N . ALA A 1 82 ? 14.982 35.075 -13.052 1.00 77.12 82 ALA A N 1
ATOM 643 C CA . ALA A 1 82 ? 14.198 34.993 -11.831 1.00 77.12 82 ALA A CA 1
ATOM 644 C C . ALA A 1 82 ? 12.979 35.920 -11.916 1.00 77.12 82 ALA A C 1
ATOM 646 O O . ALA A 1 82 ? 13.081 37.130 -12.100 1.00 77.12 82 ALA A O 1
ATOM 647 N N . THR A 1 83 ? 11.789 35.335 -11.800 1.00 73.88 83 THR A N 1
ATOM 648 C CA . THR A 1 83 ? 10.527 36.081 -11.943 1.00 73.88 83 THR A CA 1
ATOM 649 C C . THR A 1 83 ? 10.141 36.815 -10.662 1.00 73.88 83 THR A C 1
ATOM 651 O O . THR A 1 83 ? 9.400 37.802 -10.707 1.00 73.88 83 THR A O 1
ATOM 654 N N . LYS A 1 84 ? 10.656 36.334 -9.525 1.00 79.56 84 LYS A N 1
ATOM 655 C CA . LYS A 1 84 ? 10.352 36.818 -8.182 1.00 79.56 84 LYS A CA 1
ATOM 656 C C . LYS A 1 84 ? 11.497 36.467 -7.235 1.00 79.56 84 LYS A C 1
ATOM 658 O O . LYS A 1 84 ? 11.971 35.328 -7.253 1.00 79.56 84 LYS A O 1
ATOM 663 N N . ILE A 1 85 ? 11.896 37.434 -6.414 1.00 77.56 85 ILE A N 1
ATOM 664 C CA . ILE A 1 85 ? 12.804 37.242 -5.283 1.00 77.56 85 ILE A CA 1
ATOM 665 C C . ILE A 1 85 ? 12.035 37.649 -4.033 1.00 77.56 85 ILE A C 1
ATOM 667 O O . ILE A 1 85 ? 11.531 38.770 -3.952 1.00 77.56 85 ILE A O 1
ATOM 671 N N . GLU A 1 86 ? 11.931 36.739 -3.074 1.00 82.81 86 GLU A N 1
ATOM 672 C CA . GLU A 1 86 ? 11.295 37.007 -1.790 1.00 82.81 86 GLU A CA 1
ATOM 673 C C . GLU A 1 86 ? 12.267 36.692 -0.661 1.00 82.81 86 GLU A C 1
ATOM 675 O O . GLU A 1 86 ? 12.985 35.688 -0.701 1.00 82.81 86 GLU A O 1
ATOM 680 N N . LEU A 1 87 ? 12.258 37.540 0.370 1.00 78.62 87 LEU A N 1
ATOM 681 C CA . LEU A 1 87 ? 12.731 37.126 1.684 1.00 78.62 87 LEU A CA 1
ATOM 682 C C . LEU A 1 87 ? 11.833 35.961 2.091 1.00 78.62 87 LEU A C 1
ATOM 684 O O . LEU A 1 87 ? 10.626 36.144 2.275 1.00 78.62 87 LEU A O 1
ATOM 688 N N . GLY A 1 88 ? 12.403 34.756 2.124 1.00 66.56 88 GLY A N 1
ATOM 689 C CA . GLY A 1 88 ? 11.654 33.563 2.483 1.00 66.56 88 GLY A CA 1
ATOM 690 C C . GLY A 1 88 ? 11.004 33.782 3.842 1.00 66.56 88 GLY A C 1
ATOM 691 O O . GLY A 1 88 ? 11.595 34.421 4.716 1.00 66.56 88 GLY A O 1
ATOM 692 N N . VAL A 1 89 ? 9.780 33.273 4.020 1.00 55.03 89 VAL A N 1
ATOM 693 C CA . VAL A 1 89 ? 9.107 33.275 5.327 1.00 55.03 89 VAL A CA 1
ATOM 694 C C . VAL A 1 89 ? 10.141 32.820 6.359 1.00 55.03 89 VAL A C 1
ATOM 696 O O . VAL A 1 89 ? 10.751 31.767 6.135 1.00 55.03 89 VAL A O 1
ATOM 699 N N . PRO A 1 90 ? 10.402 33.588 7.438 1.00 51.78 90 PRO A N 1
ATOM 700 C CA . PRO A 1 90 ? 11.402 33.195 8.417 1.00 51.78 90 PRO A CA 1
ATOM 701 C C . PRO A 1 90 ? 11.064 31.770 8.829 1.00 51.78 90 PRO A C 1
ATOM 703 O O . PRO A 1 90 ? 9.944 31.536 9.285 1.00 51.78 90 PRO A O 1
ATOM 706 N N . MET A 1 91 ? 11.974 30.814 8.586 1.00 50.47 91 MET A N 1
ATOM 707 C CA . MET A 1 91 ? 11.795 29.411 8.973 1.00 50.47 91 MET A CA 1
ATOM 708 C C . MET A 1 91 ? 11.654 29.367 10.501 1.00 50.47 91 MET A C 1
ATOM 710 O O . MET A 1 91 ? 12.627 29.208 11.236 1.00 50.47 91 MET A O 1
ATOM 714 N N . SER A 1 92 ? 10.423 29.598 10.960 1.00 40.69 92 SER A N 1
ATOM 715 C CA . SER A 1 92 ? 10.004 30.064 12.282 1.00 40.69 92 SER A CA 1
ATOM 716 C C . SER A 1 92 ? 10.852 31.212 12.860 1.00 40.69 92 SER A C 1
ATOM 718 O O . SER A 1 92 ? 11.992 31.026 13.285 1.00 40.69 92 SER A O 1
ATOM 720 N N . SER A 1 93 ? 10.246 32.389 13.009 1.00 45.22 93 SER A N 1
ATOM 721 C CA . SER A 1 93 ? 10.742 33.488 13.857 1.00 45.22 93 SER A CA 1
ATOM 722 C C . SER A 1 93 ? 11.082 33.053 15.297 1.00 45.22 93 SER A C 1
ATOM 724 O O . SER A 1 93 ? 11.832 33.735 15.980 1.00 45.22 93 SER A O 1
ATOM 726 N N . VAL A 1 94 ? 10.621 31.874 15.730 1.00 41.19 94 VAL A N 1
ATOM 727 C CA . VAL A 1 94 ? 10.911 31.258 17.036 1.00 41.19 94 VAL A CA 1
ATOM 728 C C . VAL A 1 94 ? 12.282 30.554 17.094 1.00 41.19 94 VAL A C 1
ATOM 730 O O . VAL A 1 94 ? 12.819 30.347 18.177 1.00 41.19 94 VAL A O 1
ATOM 733 N N . LEU A 1 95 ? 12.906 30.189 15.964 1.00 48.25 95 LEU A N 1
ATOM 734 C CA . LEU A 1 95 ? 14.185 29.455 15.976 1.00 48.25 95 LEU A CA 1
ATOM 735 C C . LEU A 1 95 ? 15.429 30.325 15.733 1.00 48.25 95 LEU A C 1
ATOM 737 O O . LEU A 1 95 ? 16.539 29.786 15.787 1.00 48.25 95 LEU A O 1
ATOM 741 N N . LEU A 1 96 ? 15.273 31.614 15.425 1.00 52.84 96 LEU A N 1
ATOM 742 C CA . LEU A 1 96 ? 16.376 32.528 15.090 1.00 52.84 96 LEU A CA 1
ATOM 743 C C . LEU A 1 96 ? 16.846 33.404 16.260 1.00 52.84 96 LEU A C 1
ATOM 745 O O . LEU A 1 96 ? 17.915 33.997 16.152 1.00 52.84 96 LEU A O 1
ATOM 749 N N . GLU A 1 97 ? 16.127 33.431 17.387 1.00 48.94 97 GLU A N 1
ATOM 750 C CA . GLU A 1 97 ? 16.297 34.462 18.428 1.00 48.94 97 GLU A CA 1
ATOM 751 C C . GLU A 1 97 ? 17.676 34.557 19.106 1.00 48.94 97 GLU A C 1
ATOM 753 O O . GLU A 1 97 ? 17.923 35.545 19.787 1.00 48.94 97 GLU A O 1
ATOM 758 N N . LYS A 1 98 ? 18.620 33.633 18.885 1.00 52.31 98 LYS A N 1
ATOM 759 C CA . LYS A 1 98 ? 20.046 33.825 19.239 1.00 52.31 98 LYS A CA 1
ATOM 760 C C . LYS A 1 98 ? 21.003 33.080 18.302 1.00 52.31 98 LYS A C 1
ATOM 762 O O . LYS A 1 98 ? 21.971 32.473 18.759 1.00 52.31 98 LYS A O 1
ATOM 767 N N . ARG A 1 99 ? 20.735 33.046 16.995 1.00 64.88 99 ARG A N 1
ATOM 768 C CA . ARG A 1 99 ? 21.723 32.492 16.054 1.00 64.88 99 ARG A CA 1
ATOM 769 C C . ARG A 1 99 ? 22.788 33.540 15.769 1.00 64.88 99 ARG A C 1
ATOM 771 O O . ARG A 1 99 ? 22.457 34.677 15.458 1.00 64.88 99 ARG A O 1
ATOM 778 N N . LYS A 1 100 ? 24.055 33.140 15.828 1.00 79.94 100 LYS A N 1
ATOM 779 C CA . LYS A 1 100 ? 25.128 33.924 15.225 1.00 79.94 100 LYS A CA 1
ATOM 780 C C . LYS A 1 100 ? 24.983 33.787 13.719 1.00 79.94 100 LYS A C 1
ATOM 782 O O . LYS A 1 100 ? 25.248 32.722 13.164 1.00 79.94 100 LYS A O 1
ATOM 787 N N . VAL A 1 101 ? 24.461 34.830 13.083 1.00 85.81 101 VAL A N 1
ATOM 788 C CA . VAL A 1 101 ? 24.381 34.970 11.622 1.00 85.81 101 VAL A CA 1
ATOM 789 C C . VAL A 1 101 ? 25.713 34.575 10.974 1.00 85.81 101 VAL A C 1
ATOM 791 O O . VAL A 1 101 ? 25.736 33.875 9.962 1.00 85.81 101 VAL A O 1
ATOM 794 N N . GLU A 1 102 ? 26.814 34.911 11.643 1.00 89.19 102 GLU A N 1
ATOM 795 C CA . GLU A 1 102 ? 28.183 34.613 11.248 1.00 89.19 102 GLU A CA 1
ATOM 796 C C . GLU A 1 102 ? 28.442 33.106 11.077 1.00 89.19 102 GLU A C 1
ATOM 798 O O . GLU A 1 102 ? 29.183 32.713 10.179 1.00 89.19 102 GLU A O 1
ATOM 803 N N . ASP A 1 103 ? 27.817 32.241 11.886 1.00 88.81 103 ASP A N 1
ATOM 804 C CA . ASP A 1 103 ? 28.007 30.786 11.809 1.00 88.81 103 ASP A CA 1
ATOM 805 C C . ASP A 1 103 ? 27.291 30.178 10.593 1.00 88.81 103 ASP A C 1
ATOM 807 O O . ASP A 1 103 ? 27.825 29.273 9.948 1.00 88.81 103 ASP A O 1
ATOM 811 N N . ILE A 1 104 ? 26.100 30.688 10.255 1.00 89.81 104 ILE A N 1
ATOM 812 C CA . ILE A 1 104 ? 25.344 30.257 9.067 1.00 89.81 104 ILE A CA 1
ATOM 813 C C . ILE A 1 104 ? 26.094 30.687 7.805 1.00 89.81 104 ILE A C 1
ATOM 815 O O . ILE A 1 104 ? 26.298 29.875 6.901 1.00 89.81 104 ILE A O 1
ATOM 819 N N . VAL A 1 105 ? 26.539 31.946 7.768 1.00 94.31 105 VAL A N 1
ATOM 820 C CA . VAL A 1 105 ? 27.323 32.505 6.660 1.00 94.31 105 VAL A CA 1
ATOM 821 C C . VAL A 1 105 ? 28.646 31.757 6.500 1.00 94.31 105 VAL A C 1
ATOM 823 O O . VAL A 1 105 ? 28.983 31.343 5.394 1.00 94.31 105 VAL A O 1
ATOM 826 N N . SER A 1 106 ? 29.363 31.504 7.597 1.00 93.94 106 SER A N 1
ATOM 827 C CA . SER A 1 106 ? 30.622 30.752 7.590 1.00 93.94 106 SER A CA 1
ATOM 828 C C . SER A 1 106 ? 30.445 29.325 7.064 1.00 93.94 106 SER A C 1
ATOM 830 O O . SER A 1 106 ? 31.231 28.872 6.230 1.00 93.94 106 SER A O 1
ATOM 832 N N . GLU A 1 107 ? 29.387 28.616 7.478 1.00 94.44 107 GLU A N 1
ATOM 833 C CA . GLU A 1 107 ? 29.121 27.269 6.966 1.00 94.44 107 GLU A CA 1
ATOM 834 C C . GLU A 1 107 ? 28.731 27.280 5.484 1.00 94.44 107 GLU A C 1
ATOM 836 O O . GLU A 1 107 ? 29.203 26.435 4.723 1.00 94.44 107 GLU A O 1
ATOM 841 N N . ALA A 1 108 ? 27.912 28.239 5.048 1.00 95.19 108 ALA A N 1
ATOM 842 C CA . ALA A 1 108 ? 27.568 28.388 3.638 1.00 95.19 108 ALA A CA 1
ATOM 843 C C . ALA A 1 108 ? 28.829 28.638 2.792 1.00 95.19 108 ALA A C 1
ATOM 845 O O . ALA A 1 108 ? 29.085 27.910 1.833 1.00 95.19 108 ALA A O 1
ATOM 846 N N . LEU A 1 109 ? 29.672 29.591 3.206 1.00 96.00 109 LEU A N 1
ATOM 847 C CA . LEU A 1 109 ? 30.931 29.923 2.533 1.00 96.00 109 LEU A CA 1
ATOM 848 C C . LEU A 1 109 ? 31.912 28.743 2.489 1.00 96.00 109 LEU A C 1
ATOM 850 O O . LEU A 1 109 ? 32.571 28.537 1.473 1.00 96.00 109 LEU A O 1
ATOM 854 N N . LYS A 1 110 ? 31.980 27.927 3.548 1.00 95.94 110 LYS A N 1
ATOM 855 C CA . LYS A 1 110 ? 32.834 26.729 3.594 1.00 95.94 110 LYS A CA 1
ATOM 856 C C . LYS A 1 110 ? 32.479 25.700 2.516 1.00 95.94 110 LYS A C 1
ATOM 858 O O . LYS A 1 110 ? 33.349 24.946 2.086 1.00 95.9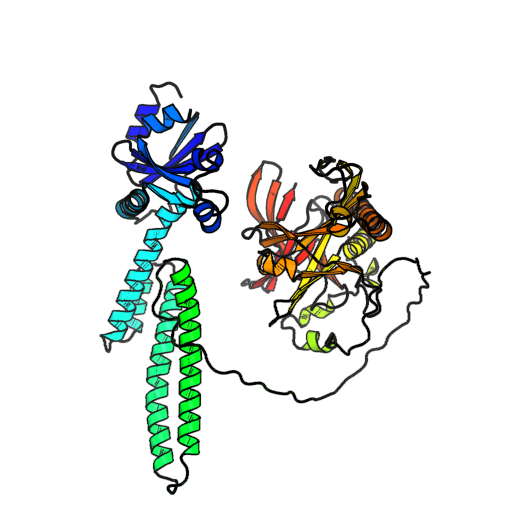4 110 LYS A O 1
ATOM 863 N N . ASN A 1 111 ? 31.217 25.658 2.096 1.00 95.19 111 ASN A N 1
ATOM 864 C CA . ASN A 1 111 ? 30.742 24.723 1.084 1.00 95.19 111 ASN A CA 1
ATOM 865 C C . ASN A 1 111 ? 30.848 25.282 -0.345 1.00 95.19 111 ASN A C 1
ATOM 867 O O . ASN A 1 111 ? 30.591 24.544 -1.289 1.00 95.19 111 ASN A O 1
ATOM 871 N N . VAL A 1 112 ? 31.255 26.537 -0.553 1.00 96.19 112 VAL A N 1
ATOM 872 C CA . VAL A 1 112 ? 31.434 27.098 -1.904 1.00 96.19 112 VAL A CA 1
ATOM 873 C C . VAL A 1 112 ? 32.477 26.292 -2.690 1.00 96.19 112 VAL A C 1
ATOM 875 O O . VAL A 1 112 ? 33.534 25.946 -2.167 1.00 96.19 112 VAL A O 1
ATOM 878 N N . ASN A 1 113 ? 32.185 26.010 -3.963 1.00 94.31 113 ASN A N 1
ATOM 879 C CA . ASN A 1 113 ? 32.965 25.148 -4.864 1.00 94.31 113 ASN A CA 1
ATOM 880 C C . ASN A 1 113 ? 33.023 23.665 -4.455 1.00 94.31 113 ASN A C 1
ATOM 882 O O . ASN A 1 113 ? 33.887 22.929 -4.938 1.00 94.31 113 ASN A O 1
ATOM 886 N N . THR A 1 114 ? 32.116 23.208 -3.589 1.00 93.50 114 THR A N 1
ATOM 887 C CA . THR A 1 114 ? 31.941 21.779 -3.296 1.00 93.50 114 THR A CA 1
ATOM 888 C C . THR A 1 114 ? 30.806 21.180 -4.121 1.00 93.50 114 THR A C 1
ATOM 890 O O . THR A 1 114 ? 29.878 21.875 -4.547 1.00 93.50 114 THR A O 1
ATOM 893 N N . GLU A 1 115 ? 30.884 19.871 -4.355 1.00 92.50 115 GLU A N 1
ATOM 894 C CA . GLU A 1 115 ? 29.764 19.097 -4.880 1.00 92.50 115 GLU A CA 1
ATOM 895 C C . GLU A 1 115 ? 28.930 18.534 -3.726 1.00 92.50 115 GLU A C 1
ATOM 897 O O . GLU A 1 115 ? 29.466 18.066 -2.721 1.00 92.50 115 GLU A O 1
ATOM 902 N N . THR A 1 116 ? 27.610 18.558 -3.880 1.00 89.62 116 THR A N 1
ATOM 903 C CA . THR A 1 116 ? 26.654 18.073 -2.886 1.00 89.62 116 THR A CA 1
ATOM 904 C C . THR A 1 116 ? 25.517 17.302 -3.552 1.00 89.62 116 THR A C 1
ATOM 906 O O . THR A 1 116 ? 25.137 17.574 -4.691 1.00 89.62 116 THR A O 1
ATOM 909 N N . SER A 1 117 ? 24.950 16.329 -2.842 1.00 87.69 117 SER A N 1
ATOM 910 C CA . SER A 1 117 ? 23.708 15.654 -3.243 1.00 87.69 117 SER A CA 1
ATOM 911 C C . SER A 1 117 ? 22.455 16.443 -2.835 1.00 87.69 117 SER A C 1
ATOM 913 O O . SER A 1 117 ? 21.340 16.081 -3.217 1.00 87.69 117 SER A O 1
ATOM 915 N N . LEU A 1 118 ? 22.623 17.529 -2.068 1.00 89.44 118 LEU A N 1
ATOM 916 C CA . LEU A 1 118 ? 21.532 18.347 -1.552 1.00 89.44 118 LEU A CA 1
ATOM 917 C C . LEU A 1 118 ? 21.035 19.336 -2.611 1.00 89.44 118 LEU A C 1
ATOM 919 O O . LEU A 1 118 ? 21.800 20.139 -3.154 1.00 89.44 118 LEU A O 1
ATOM 923 N N . ASN A 1 119 ? 19.722 19.335 -2.849 1.00 92.81 119 ASN A N 1
ATOM 924 C CA . ASN A 1 119 ? 19.082 20.413 -3.601 1.00 92.81 119 ASN A CA 1
ATOM 925 C C . ASN A 1 119 ? 19.190 21.747 -2.832 1.00 92.81 119 ASN A C 1
ATOM 927 O O . ASN A 1 119 ? 19.579 21.784 -1.664 1.00 92.81 119 ASN A O 1
ATOM 931 N N . SER A 1 120 ? 18.816 22.855 -3.473 1.00 93.50 120 SER A N 1
ATOM 932 C CA . SER A 1 120 ? 18.929 24.190 -2.877 1.00 93.50 120 SER A CA 1
ATOM 933 C C . SER A 1 120 ? 18.220 24.339 -1.525 1.00 93.50 120 SER A C 1
ATOM 935 O O . SER A 1 120 ? 18.767 24.980 -0.636 1.00 93.50 120 SER A O 1
ATOM 937 N N . LEU A 1 121 ? 17.045 23.728 -1.325 1.00 92.56 121 LEU A N 1
ATOM 938 C CA . LEU A 1 121 ? 16.320 23.819 -0.051 1.00 92.56 121 LEU A CA 1
ATOM 939 C C . LEU A 1 121 ? 17.042 23.049 1.061 1.00 92.56 121 LEU A C 1
ATOM 941 O O . LEU A 1 121 ? 17.225 23.560 2.168 1.00 92.56 121 LEU A O 1
ATOM 945 N N . ASP A 1 122 ? 17.461 21.821 0.767 1.00 90.69 122 ASP A N 1
ATOM 946 C CA . ASP A 1 122 ? 18.110 20.955 1.750 1.00 90.69 122 ASP A CA 1
ATOM 947 C C . ASP A 1 122 ? 19.518 21.443 2.100 1.00 90.69 122 ASP A C 1
ATOM 949 O O . ASP A 1 122 ? 19.935 21.331 3.251 1.00 90.69 122 ASP A O 1
ATOM 953 N N . PHE A 1 123 ? 20.215 22.075 1.153 1.00 94.56 123 PHE A N 1
ATOM 954 C CA . PHE A 1 123 ? 21.473 22.770 1.412 1.00 94.56 123 PHE A CA 1
ATOM 955 C C . PHE A 1 123 ? 21.292 23.921 2.415 1.00 94.56 123 PHE A C 1
ATOM 957 O O . PHE A 1 123 ? 22.012 23.992 3.411 1.00 94.56 123 PHE A O 1
ATOM 964 N N . VAL A 1 124 ? 20.284 24.780 2.222 1.00 93.19 124 VAL A N 1
ATOM 965 C CA . VAL A 1 124 ? 19.994 25.875 3.164 1.00 93.19 124 VAL A CA 1
ATOM 966 C C . VAL A 1 124 ? 19.652 25.328 4.555 1.00 93.19 124 VAL A C 1
ATOM 968 O O . VAL A 1 124 ? 20.191 25.800 5.560 1.00 93.19 124 VAL A O 1
ATOM 971 N N . LYS A 1 125 ? 18.815 24.282 4.633 1.00 88.88 125 LYS A N 1
ATOM 972 C CA . LYS A 1 125 ? 18.515 23.588 5.899 1.00 88.88 125 LYS A CA 1
ATOM 973 C C . LYS A 1 125 ? 19.781 23.024 6.548 1.00 88.88 125 LYS A C 1
ATOM 975 O O . LYS A 1 125 ? 19.943 23.143 7.764 1.00 88.88 125 LYS A O 1
ATOM 980 N N . HIS A 1 126 ? 20.682 22.447 5.753 1.00 90.62 126 HIS A N 1
ATOM 981 C CA . HIS A 1 126 ? 21.953 21.913 6.226 1.00 90.62 126 HIS A CA 1
ATOM 982 C C . HIS A 1 126 ? 22.809 23.005 6.878 1.00 90.62 126 HIS A C 1
ATOM 984 O O . HIS A 1 126 ? 23.151 22.857 8.052 1.00 90.62 126 HIS A O 1
ATOM 990 N N . CYS A 1 127 ? 23.059 24.128 6.196 1.00 90.94 127 CYS A N 1
ATOM 991 C CA . CYS A 1 127 ? 23.831 25.252 6.746 1.00 90.94 127 CYS A CA 1
ATOM 992 C C . CYS A 1 127 ? 23.215 25.809 8.038 1.00 90.94 127 CYS A C 1
ATOM 994 O O . CYS A 1 127 ? 23.924 26.067 9.009 1.00 90.94 127 CYS A O 1
ATOM 996 N N . ILE A 1 128 ? 21.883 25.913 8.092 1.00 87.56 128 ILE A N 1
ATOM 997 C CA . ILE A 1 128 ? 21.157 26.327 9.299 1.00 87.56 128 ILE A CA 1
ATOM 998 C C . ILE A 1 128 ? 21.349 25.323 10.454 1.00 87.56 128 ILE A C 1
ATOM 1000 O O . ILE A 1 128 ? 21.406 25.709 11.624 1.00 87.56 128 ILE A O 1
ATOM 1004 N N . SER A 1 129 ? 21.434 24.027 10.149 1.00 82.69 129 SER A N 1
ATOM 1005 C CA . SER A 1 129 ? 21.506 22.952 11.145 1.00 82.69 129 SER A CA 1
ATOM 1006 C C . SER A 1 129 ? 22.925 22.606 11.618 1.00 82.69 129 SER A C 1
ATOM 1008 O O . SER A 1 129 ? 23.086 22.179 12.762 1.00 82.69 129 SER A O 1
ATOM 1010 N N . ALA A 1 130 ? 23.957 22.818 10.795 1.00 81.12 130 ALA A N 1
ATOM 1011 C CA . ALA A 1 130 ? 25.338 22.413 11.073 1.00 81.12 130 ALA A CA 1
ATOM 1012 C C . ALA A 1 130 ? 25.904 23.039 12.361 1.00 81.12 130 ALA A C 1
ATOM 1014 O O . ALA A 1 130 ? 26.657 22.399 13.101 1.00 81.12 130 ALA A O 1
ATOM 1015 N N . TRP A 1 131 ? 25.478 24.261 12.692 1.00 70.62 131 TRP A N 1
ATOM 1016 C CA . TRP A 1 131 ? 25.814 24.903 13.961 1.00 70.62 131 TRP A CA 1
ATOM 1017 C C . TRP A 1 131 ? 25.306 24.122 15.177 1.00 70.62 131 TRP A C 1
ATOM 1019 O O . TRP A 1 131 ? 26.047 23.948 16.144 1.00 70.62 131 TRP A O 1
ATOM 1029 N N . ARG A 1 132 ? 24.074 23.585 15.127 1.00 69.12 132 ARG A N 1
ATOM 1030 C CA . ARG A 1 132 ? 23.508 22.802 16.242 1.00 69.12 132 ARG A CA 1
ATOM 1031 C C . ARG A 1 132 ? 24.392 21.608 16.561 1.00 69.12 132 ARG A C 1
ATOM 1033 O O . ARG A 1 132 ? 24.613 21.314 17.729 1.00 69.12 132 ARG A O 1
ATOM 1040 N N . ILE A 1 133 ? 24.931 20.960 15.534 1.00 71.19 133 ILE A N 1
ATOM 1041 C CA . ILE A 1 133 ? 25.807 19.800 15.694 1.00 71.19 133 ILE A CA 1
ATOM 1042 C C . ILE A 1 133 ? 27.126 20.216 16.357 1.00 71.19 133 ILE A C 1
ATOM 1044 O O . ILE A 1 133 ? 27.530 19.593 17.337 1.00 71.19 133 ILE A O 1
ATOM 1048 N N . LYS A 1 134 ? 27.759 21.307 15.898 1.00 71.44 134 LYS A N 1
ATOM 1049 C CA . LYS A 1 134 ? 28.998 21.835 16.505 1.00 71.44 134 LYS A CA 1
ATOM 1050 C C . LYS A 1 134 ? 28.791 22.268 17.959 1.00 71.44 134 LYS A C 1
ATOM 1052 O O . LYS A 1 134 ? 29.614 21.948 18.812 1.00 71.44 134 LYS A O 1
ATOM 1057 N N . HIS A 1 135 ? 27.684 22.948 18.255 1.00 70.50 135 HIS A N 1
ATOM 1058 C CA . HIS A 1 135 ? 27.378 23.419 19.603 1.00 70.50 135 HIS A CA 1
ATOM 1059 C C . HIS A 1 135 ? 27.056 22.259 20.553 1.00 70.50 135 HIS A C 1
ATOM 1061 O O . HIS A 1 135 ? 27.561 22.221 21.672 1.00 70.50 135 HIS A O 1
ATOM 1067 N N . ILE A 1 136 ? 26.275 21.269 20.103 1.00 71.69 136 ILE A N 1
ATOM 1068 C CA . ILE A 1 136 ? 26.017 20.048 20.878 1.00 71.69 136 ILE A CA 1
ATOM 1069 C C . ILE A 1 136 ? 27.331 19.304 21.134 1.00 71.69 136 ILE A C 1
ATOM 1071 O O . ILE A 1 136 ? 27.591 18.926 22.271 1.00 71.69 136 ILE A O 1
ATOM 1075 N N . ALA A 1 137 ? 28.191 19.148 20.125 1.00 71.88 137 ALA A N 1
ATOM 1076 C CA . ALA A 1 137 ? 29.486 18.490 20.288 1.00 71.88 137 ALA A CA 1
ATOM 1077 C C . ALA A 1 137 ? 30.398 19.230 21.283 1.00 71.88 137 ALA A C 1
ATOM 1079 O O . ALA A 1 137 ? 31.026 18.588 22.127 1.00 71.88 137 ALA A O 1
ATOM 1080 N N . ALA A 1 138 ? 30.438 20.565 21.239 1.00 73.06 138 ALA A N 1
ATOM 1081 C CA . ALA A 1 138 ? 31.204 21.378 22.183 1.00 73.06 138 ALA A CA 1
ATOM 1082 C C . ALA A 1 138 ? 30.664 21.253 23.617 1.00 73.06 138 ALA A C 1
ATOM 1084 O O . ALA A 1 138 ? 31.442 21.005 24.537 1.00 73.06 138 ALA A O 1
ATOM 1085 N N . VAL A 1 139 ? 29.341 21.341 23.810 1.00 76.25 139 VAL A N 1
ATOM 1086 C CA . VAL A 1 139 ? 28.703 21.169 25.127 1.00 76.25 139 VAL A CA 1
ATOM 1087 C C . VAL A 1 139 ? 28.955 19.766 25.670 1.00 76.25 139 VAL A C 1
ATOM 1089 O O . VAL A 1 139 ? 29.379 19.630 26.812 1.00 76.25 139 VAL A O 1
ATOM 1092 N N . VAL A 1 140 ? 28.772 18.724 24.856 1.00 76.44 140 VAL A N 1
ATOM 1093 C CA . VAL A 1 140 ? 29.064 17.339 25.257 1.00 76.44 140 VAL A CA 1
ATOM 1094 C C . VAL A 1 140 ? 30.531 17.193 25.648 1.00 76.44 140 VAL A C 1
ATOM 1096 O O . VAL A 1 140 ? 30.821 16.599 26.681 1.00 76.44 140 VAL A O 1
ATOM 1099 N N . THR A 1 141 ? 31.455 17.776 24.883 1.00 75.06 141 THR A N 1
ATOM 1100 C CA . THR A 1 141 ? 32.891 17.715 25.188 1.00 75.06 141 THR A CA 1
ATOM 1101 C C . THR A 1 141 ? 33.205 18.400 26.515 1.00 75.06 141 THR A C 1
ATOM 1103 O O . THR A 1 141 ? 33.882 17.805 27.347 1.00 75.06 141 THR A O 1
ATOM 1106 N N . VAL A 1 142 ? 32.676 19.604 26.759 1.00 73.88 142 VAL A N 1
ATOM 1107 C CA . VAL A 1 142 ? 32.874 20.334 28.023 1.00 73.88 142 VAL A CA 1
ATOM 1108 C C . VAL A 1 142 ? 32.271 19.575 29.202 1.00 73.88 142 VAL A C 1
ATOM 1110 O O . VAL A 1 142 ? 32.922 19.461 30.235 1.00 73.88 142 VAL A O 1
ATOM 1113 N N . VAL A 1 143 ? 31.070 19.009 29.052 1.00 74.19 143 VAL A N 1
ATOM 1114 C CA . VAL A 1 143 ? 30.412 18.220 30.106 1.00 74.19 143 VAL A CA 1
ATOM 1115 C C . VAL A 1 143 ? 31.210 16.961 30.418 1.00 74.19 143 VAL A C 1
ATOM 1117 O O . VAL A 1 143 ? 31.497 16.698 31.580 1.00 74.19 143 VAL A O 1
ATOM 1120 N N . VAL A 1 144 ? 31.639 16.218 29.396 1.00 76.19 144 VAL A N 1
ATOM 1121 C CA . VAL A 1 144 ? 32.485 15.030 29.574 1.00 76.19 144 VAL A CA 1
ATOM 1122 C C . VAL A 1 144 ? 33.796 15.408 30.264 1.00 76.19 144 VAL A C 1
ATOM 1124 O O . VAL A 1 144 ? 34.192 14.746 31.218 1.00 76.19 144 VAL A O 1
ATOM 1127 N N . TYR A 1 145 ? 34.443 16.496 29.847 1.00 71.38 145 TYR A N 1
ATOM 1128 C CA . TYR A 1 145 ? 35.709 16.943 30.428 1.00 71.38 145 TYR A CA 1
ATOM 1129 C C . TYR A 1 145 ? 35.549 17.428 31.880 1.00 71.38 145 TYR A C 1
ATOM 1131 O O . TYR A 1 145 ? 36.363 17.088 32.736 1.00 71.38 145 TYR A O 1
ATOM 1139 N N . ALA A 1 146 ? 34.466 18.144 32.197 1.00 68.25 146 ALA A N 1
ATOM 1140 C CA . ALA A 1 146 ? 34.139 18.578 33.557 1.00 68.25 146 ALA A CA 1
ATOM 1141 C C . ALA A 1 146 ? 33.804 17.394 34.482 1.00 68.25 146 ALA A C 1
ATOM 1143 O O . ALA A 1 146 ? 34.241 17.370 35.635 1.00 68.25 146 ALA A O 1
ATOM 1144 N N . CYS A 1 147 ? 33.086 16.387 33.972 1.00 69.50 147 CYS A N 1
ATOM 1145 C CA . CYS A 1 147 ? 32.814 15.138 34.687 1.00 69.50 147 CYS A CA 1
ATOM 1146 C C . CYS A 1 147 ? 34.082 14.304 34.922 1.00 69.50 147 CYS A C 1
ATOM 1148 O O . CYS A 1 147 ? 34.155 13.588 35.916 1.00 69.50 147 CYS A O 1
ATOM 1150 N N . LEU A 1 148 ? 35.068 14.379 34.023 1.00 68.81 148 LEU A N 1
ATOM 1151 C CA . LEU A 1 148 ? 36.344 13.673 34.168 1.00 68.81 148 LEU A CA 1
ATOM 1152 C C . LEU A 1 148 ? 37.319 14.382 35.120 1.00 68.81 148 LEU A C 1
ATOM 1154 O O . LEU A 1 148 ? 38.118 13.707 35.762 1.00 68.81 148 LEU A O 1
ATOM 1158 N N . LEU A 1 149 ? 37.274 15.716 35.210 1.00 64.12 149 LEU A N 1
ATOM 1159 C CA . LEU A 1 149 ? 38.246 16.506 35.979 1.00 64.12 149 LEU A CA 1
ATOM 1160 C C . LEU A 1 149 ? 37.783 16.933 37.374 1.00 64.12 149 LEU A C 1
ATOM 1162 O O . LEU A 1 149 ? 38.628 17.281 38.195 1.00 64.12 149 LEU A O 1
ATOM 1166 N N . SER A 1 150 ? 36.480 16.949 37.658 1.00 52.00 150 SER A N 1
ATOM 1167 C CA . SER A 1 150 ? 35.978 17.390 38.962 1.00 52.00 150 SER A CA 1
ATOM 1168 C C . SER A 1 150 ? 35.388 16.232 39.765 1.00 52.00 150 SER A C 1
ATOM 1170 O O . SER A 1 150 ? 34.556 15.474 39.275 1.00 52.00 150 SER A O 1
ATOM 1172 N N . GLU A 1 151 ? 35.729 16.155 41.054 1.00 54.62 151 GLU A N 1
ATOM 1173 C CA . GLU A 1 151 ? 34.935 15.420 42.053 1.00 54.62 151 GLU A CA 1
ATOM 1174 C C . GLU A 1 151 ? 33.580 16.110 42.341 1.00 54.62 151 GLU A C 1
ATOM 1176 O O . GLU A 1 151 ? 32.908 15.802 43.328 1.00 54.62 151 GLU A O 1
ATOM 1181 N N . ALA A 1 152 ? 33.159 17.070 41.509 1.00 54.00 152 ALA A N 1
ATOM 1182 C CA . ALA A 1 152 ? 31.907 17.780 41.692 1.00 54.00 152 ALA A CA 1
ATOM 1183 C C . ALA A 1 152 ? 30.716 16.878 41.342 1.00 54.00 152 ALA A C 1
ATOM 1185 O O . ALA A 1 152 ? 30.761 16.008 40.467 1.00 54.00 152 ALA A O 1
ATOM 1186 N N . ARG A 1 153 ? 29.606 17.087 42.052 1.00 59.34 153 ARG A N 1
ATOM 1187 C CA . ARG A 1 153 ? 28.379 16.322 41.850 1.00 59.34 153 ARG A CA 1
ATOM 1188 C C . ARG A 1 153 ? 27.788 16.712 40.494 1.00 59.34 153 ARG A C 1
ATOM 1190 O O . ARG A 1 153 ? 27.418 17.859 40.282 1.00 59.34 153 ARG A O 1
ATOM 1197 N N . CYS A 1 154 ? 27.637 15.739 39.593 1.00 55.81 154 CYS A N 1
ATOM 1198 C CA . CYS A 1 154 ? 27.022 15.913 38.265 1.00 55.81 154 CYS A CA 1
ATOM 1199 C C . CYS A 1 154 ? 25.650 16.619 38.288 1.00 55.81 154 CYS A C 1
ATOM 1201 O O . CYS A 1 154 ? 25.241 17.182 37.276 1.00 55.81 154 CYS A O 1
ATOM 1203 N N . ALA A 1 155 ? 24.953 16.602 39.428 1.00 57.06 155 ALA A N 1
ATOM 1204 C CA . ALA A 1 155 ? 23.700 17.321 39.638 1.00 57.06 155 ALA A CA 1
ATOM 1205 C C . ALA A 1 155 ? 23.834 18.837 39.398 1.00 57.06 155 ALA A C 1
ATOM 1207 O O . ALA A 1 155 ? 22.946 19.428 38.789 1.00 57.06 155 ALA A O 1
ATOM 1208 N N . ASP A 1 156 ? 24.959 19.443 39.784 1.00 59.91 156 ASP A N 1
ATOM 1209 C CA . ASP A 1 156 ? 25.159 20.892 39.667 1.00 59.91 156 ASP A CA 1
ATOM 1210 C C . ASP A 1 156 ? 25.392 21.305 38.201 1.00 59.91 156 ASP A C 1
ATOM 1212 O O . ASP A 1 156 ? 24.860 22.310 37.732 1.00 59.91 156 ASP A O 1
ATOM 1216 N N . VAL A 1 157 ? 26.102 20.468 37.431 1.00 60.03 157 VAL A N 1
ATOM 1217 C CA . VAL A 1 157 ? 26.326 20.658 35.983 1.00 60.03 157 VAL A CA 1
ATOM 1218 C C . VAL A 1 157 ? 25.025 20.476 35.196 1.00 60.03 157 VAL A C 1
ATOM 1220 O O . VAL A 1 157 ? 24.733 21.251 34.287 1.00 60.03 157 VAL A O 1
ATOM 1223 N N . LEU A 1 158 ? 24.213 19.479 35.560 1.00 58.22 158 LEU A N 1
ATOM 1224 C CA . LEU A 1 158 ? 22.906 19.240 34.942 1.00 58.22 158 LEU A CA 1
ATOM 1225 C C . LEU A 1 158 ? 21.911 20.374 35.229 1.00 58.22 158 LEU A C 1
ATOM 1227 O O . LEU A 1 158 ? 21.170 20.761 34.326 1.00 58.22 158 LEU A O 1
ATOM 1231 N N . SER A 1 159 ? 21.930 20.943 36.439 1.00 59.94 159 SER A N 1
ATOM 1232 C CA . SER A 1 159 ? 21.091 22.093 36.802 1.00 59.94 159 SER A CA 1
ATOM 1233 C C . SER A 1 159 ? 21.454 23.345 35.989 1.00 59.94 159 SER A C 1
ATOM 1235 O O . SER A 1 159 ? 20.567 24.038 35.498 1.00 59.94 159 SER A O 1
ATOM 1237 N N . LEU A 1 160 ? 22.749 23.583 35.753 1.00 57.56 160 LEU A N 1
ATOM 1238 C CA . LEU A 1 160 ? 23.253 24.677 34.908 1.00 57.56 160 LEU A CA 1
ATOM 1239 C C . LEU A 1 160 ? 22.854 24.537 33.428 1.00 57.56 160 LEU A C 1
ATOM 1241 O O . LEU A 1 160 ? 22.565 25.532 32.765 1.00 57.56 160 LEU A O 1
ATOM 1245 N N . LEU A 1 161 ? 22.817 23.310 32.897 1.00 57.19 161 LEU A N 1
ATOM 1246 C CA . LEU A 1 161 ? 22.377 23.047 31.519 1.00 57.19 161 LEU A CA 1
ATOM 1247 C C . LEU A 1 161 ? 20.857 23.179 31.352 1.00 57.19 161 LEU A C 1
ATOM 1249 O O . LEU A 1 161 ? 20.397 23.577 30.280 1.00 57.19 161 LEU A O 1
ATOM 1253 N N . TYR A 1 162 ? 20.090 22.864 32.400 1.00 54.34 162 TYR A N 1
ATOM 1254 C CA . TYR A 1 162 ? 18.631 22.981 32.417 1.00 54.34 162 TYR A CA 1
ATOM 1255 C C . TYR A 1 162 ? 18.170 24.446 32.352 1.00 54.34 162 TYR A C 1
ATOM 1257 O O . TYR A 1 162 ? 17.252 24.767 31.600 1.00 54.34 162 TYR A O 1
ATOM 1265 N N . GLU A 1 163 ? 18.857 25.359 33.045 1.00 52.56 163 GLU A N 1
ATOM 1266 C CA . GLU A 1 163 ? 18.539 26.796 33.004 1.00 52.56 163 GLU A CA 1
ATOM 1267 C C . GLU A 1 163 ? 18.835 27.467 31.646 1.00 52.56 163 GLU A C 1
ATOM 1269 O O . GLU A 1 163 ? 18.287 28.527 31.352 1.00 52.56 163 GLU A O 1
ATOM 1274 N N . GLN A 1 164 ? 19.654 26.855 30.778 1.00 56.69 164 GLN A N 1
ATOM 1275 C CA . GLN A 1 164 ? 20.062 27.428 29.481 1.00 56.69 164 GLN A CA 1
ATOM 1276 C C . GLN A 1 164 ? 19.194 26.996 28.278 1.00 56.69 164 GLN A C 1
ATOM 1278 O O . GLN A 1 164 ? 19.512 27.330 27.139 1.00 56.69 164 GLN A O 1
ATOM 1283 N N . ASN A 1 165 ? 18.073 26.304 28.513 1.00 47.06 165 ASN A N 1
ATOM 1284 C CA . ASN A 1 165 ? 16.994 26.082 27.535 1.00 47.06 165 ASN A CA 1
ATOM 1285 C C . ASN A 1 165 ? 17.413 25.389 26.210 1.00 47.06 165 ASN A C 1
ATOM 1287 O O . ASN A 1 165 ? 16.946 25.739 25.123 1.00 47.06 165 ASN A O 1
ATOM 1291 N N . TYR A 1 166 ? 18.297 24.386 26.275 1.00 51.47 166 TYR A N 1
ATOM 1292 C CA . TYR A 1 166 ? 18.646 23.554 25.113 1.00 51.47 166 TYR A CA 1
ATOM 1293 C C . TYR A 1 166 ? 17.628 22.429 24.887 1.00 51.47 166 TYR A C 1
ATOM 1295 O O . TYR A 1 166 ? 17.124 21.838 25.837 1.00 51.47 166 TYR A O 1
ATOM 1303 N N . ASN A 1 167 ? 17.372 22.089 23.616 1.00 48.94 167 ASN A N 1
ATOM 1304 C CA . ASN A 1 167 ? 16.502 20.977 23.215 1.00 48.94 167 ASN A CA 1
ATOM 1305 C C . ASN A 1 167 ? 16.971 19.666 23.877 1.00 48.94 167 ASN A C 1
ATOM 1307 O O . ASN A 1 167 ? 18.005 19.092 23.527 1.00 48.94 167 ASN A O 1
ATOM 1311 N N . THR A 1 168 ? 16.209 19.234 24.874 1.00 50.91 168 THR A N 1
ATOM 1312 C CA . THR A 1 168 ? 16.692 18.493 26.044 1.00 50.91 168 THR A CA 1
ATOM 1313 C C . THR A 1 168 ? 16.921 17.010 25.775 1.00 50.91 168 THR A C 1
ATOM 1315 O O . THR A 1 168 ? 17.791 16.410 26.386 1.00 50.91 168 THR A O 1
ATOM 1318 N N . ILE A 1 169 ? 16.210 16.396 24.830 1.00 50.84 169 ILE A N 1
ATOM 1319 C CA . ILE A 1 169 ? 16.137 14.927 24.748 1.00 50.84 169 ILE A CA 1
ATOM 1320 C C . ILE A 1 169 ? 17.459 14.285 24.302 1.00 50.84 169 ILE A C 1
ATOM 1322 O O . ILE A 1 169 ? 17.910 13.318 24.912 1.00 50.84 169 ILE A O 1
ATOM 1326 N N . LEU A 1 170 ? 18.120 14.812 23.265 1.00 51.56 170 LEU A N 1
ATOM 1327 C CA . LEU A 1 170 ? 19.358 14.203 22.759 1.00 51.56 170 LEU A CA 1
ATOM 1328 C C . LEU A 1 170 ? 20.537 14.434 23.713 1.00 51.56 170 LEU A C 1
ATOM 1330 O O . LEU A 1 170 ? 21.315 13.516 23.962 1.00 51.56 170 LEU A O 1
ATOM 1334 N N . LEU A 1 171 ? 20.642 15.639 24.281 1.00 58.22 171 LEU A N 1
ATOM 1335 C CA . LEU A 1 171 ? 21.695 15.977 25.235 1.00 58.22 171 LEU A CA 1
ATOM 1336 C C . LEU A 1 171 ? 21.512 15.206 26.550 1.00 58.22 171 LEU A C 1
ATOM 1338 O O . LEU A 1 171 ? 22.477 14.639 27.054 1.00 58.22 171 LEU A O 1
ATOM 1342 N N . VAL A 1 172 ? 20.275 15.096 27.053 1.00 60.81 172 VAL A N 1
ATOM 1343 C CA . VAL A 1 172 ? 19.950 14.273 28.229 1.00 60.81 172 VAL A CA 1
ATOM 1344 C C . VAL A 1 172 ? 20.276 12.809 27.963 1.00 60.81 172 VAL A C 1
ATOM 1346 O O . VAL A 1 172 ? 20.888 12.186 28.818 1.00 60.81 172 VAL A O 1
ATOM 1349 N N . ASN A 1 173 ? 19.973 12.267 26.780 1.00 62.62 173 ASN A N 1
ATOM 1350 C CA . ASN A 1 173 ? 20.308 10.878 26.458 1.00 62.62 173 ASN A CA 1
ATOM 1351 C C . ASN A 1 173 ? 21.821 10.635 26.389 1.00 62.62 173 ASN A C 1
ATOM 1353 O O . ASN A 1 173 ? 22.289 9.621 26.896 1.00 62.62 173 ASN A O 1
ATOM 1357 N N . ILE A 1 174 ? 22.600 11.558 25.813 1.00 66.44 174 ILE A N 1
ATOM 1358 C CA . ILE A 1 174 ? 24.066 11.436 25.747 1.00 66.44 174 ILE A CA 1
ATOM 1359 C C . ILE A 1 174 ? 24.686 11.552 27.146 1.00 66.44 174 ILE A C 1
ATOM 1361 O O . ILE A 1 174 ? 25.535 10.737 27.510 1.00 66.44 174 ILE A O 1
ATOM 1365 N N . VAL A 1 175 ? 24.239 12.519 27.952 1.00 69.75 175 VAL A N 1
ATOM 1366 C CA . VAL A 1 175 ? 24.727 12.704 29.326 1.00 69.75 175 VAL A CA 1
ATOM 1367 C C . VAL A 1 175 ? 24.291 11.544 30.225 1.00 69.75 175 VAL A C 1
ATOM 1369 O O . VAL A 1 175 ? 25.093 11.060 31.019 1.00 69.75 175 VAL A O 1
ATOM 1372 N N . PHE A 1 176 ? 23.073 11.026 30.056 1.00 69.06 176 PHE A N 1
ATOM 1373 C CA . PHE A 1 176 ? 22.585 9.839 30.756 1.00 69.06 176 PHE A CA 1
ATOM 1374 C C . PHE A 1 176 ? 23.393 8.595 30.381 1.00 69.06 176 PHE A C 1
ATOM 1376 O O . PHE A 1 176 ? 23.788 7.843 31.264 1.00 69.06 176 PHE A O 1
ATOM 1383 N N . LEU A 1 177 ? 23.724 8.405 29.099 1.00 68.31 177 LEU A N 1
ATOM 1384 C CA . LEU A 1 177 ? 24.558 7.285 28.658 1.00 68.31 177 LEU A CA 1
ATOM 1385 C C . LEU A 1 177 ? 25.975 7.378 29.245 1.00 68.31 177 LEU A C 1
ATOM 1387 O O . LEU A 1 177 ? 26.485 6.392 29.776 1.00 68.31 177 LEU A O 1
ATOM 1391 N N . ALA A 1 178 ? 26.588 8.566 29.216 1.00 70.81 178 ALA A N 1
ATOM 1392 C CA . ALA A 1 178 ? 27.892 8.810 29.833 1.00 70.81 178 ALA A CA 1
ATOM 1393 C C . ALA A 1 178 ? 27.856 8.575 31.355 1.00 70.81 178 ALA A C 1
ATOM 1395 O O . ALA A 1 178 ? 28.761 7.955 31.915 1.00 70.81 178 ALA A O 1
ATOM 1396 N N . PHE A 1 179 ? 26.774 8.989 32.019 1.00 69.75 179 PHE A N 1
ATOM 1397 C CA . PHE A 1 179 ? 26.542 8.756 33.441 1.00 69.75 179 PHE A CA 1
ATOM 1398 C C . PHE A 1 179 ? 26.343 7.272 33.770 1.00 69.75 179 PHE A C 1
ATOM 1400 O O . PHE A 1 179 ? 26.934 6.783 34.729 1.00 69.75 179 PHE A O 1
ATOM 1407 N N . CYS A 1 180 ? 25.586 6.521 32.964 1.00 67.25 180 CYS A N 1
ATOM 1408 C CA . CYS A 1 180 ? 25.434 5.073 33.114 1.00 67.25 180 CYS A CA 1
ATOM 1409 C C . CYS A 1 180 ? 26.773 4.343 32.968 1.00 67.25 180 CYS A C 1
ATOM 1411 O O . CYS A 1 180 ? 27.045 3.420 33.734 1.00 67.25 180 CYS A O 1
ATOM 1413 N N . VAL A 1 181 ? 27.630 4.777 32.038 1.00 67.56 181 VAL A N 1
ATOM 1414 C CA . VAL A 1 181 ? 28.983 4.227 31.863 1.00 67.56 181 VAL A CA 1
ATOM 1415 C C . VAL A 1 181 ? 29.861 4.534 33.082 1.00 67.56 181 VAL A C 1
ATOM 1417 O O . VAL A 1 181 ? 30.511 3.631 33.609 1.00 67.56 181 VAL A O 1
ATOM 1420 N N . LEU A 1 182 ? 29.832 5.769 33.592 1.00 70.38 182 LEU A N 1
ATOM 1421 C CA . LEU A 1 182 ? 30.592 6.167 34.784 1.00 70.38 182 LEU A CA 1
ATOM 1422 C C . LEU A 1 182 ? 30.088 5.483 36.064 1.00 70.38 182 LEU A C 1
ATOM 1424 O O . LEU A 1 182 ? 30.898 5.067 36.891 1.00 70.38 182 LEU A O 1
ATOM 1428 N N . LEU A 1 183 ? 28.773 5.309 36.228 1.00 64.06 183 LEU A N 1
ATOM 1429 C CA . LEU A 1 183 ? 28.182 4.557 37.337 1.00 64.06 183 LEU A CA 1
ATOM 1430 C C . LEU A 1 183 ? 28.519 3.070 37.257 1.00 64.06 183 LEU A C 1
ATOM 1432 O O . LEU A 1 183 ? 28.878 2.485 38.277 1.00 64.06 183 LEU A O 1
ATOM 1436 N N . ALA A 1 184 ? 28.440 2.463 36.071 1.00 62.03 184 ALA A N 1
ATOM 1437 C CA . ALA A 1 184 ? 28.845 1.075 35.875 1.00 62.03 184 ALA A CA 1
ATOM 1438 C C . ALA A 1 184 ? 30.318 0.888 36.261 1.00 62.03 184 ALA A C 1
ATOM 1440 O O . ALA A 1 184 ? 30.640 -0.033 37.008 1.00 62.03 184 ALA A O 1
ATOM 1441 N N . TYR A 1 185 ? 31.190 1.815 35.862 1.00 63.91 185 TYR A N 1
ATOM 1442 C CA . TYR A 1 185 ? 32.602 1.795 36.233 1.00 63.91 185 TYR A CA 1
ATOM 1443 C C . TYR A 1 185 ? 32.816 1.986 37.748 1.00 63.91 185 TYR A C 1
ATOM 1445 O O . TYR A 1 185 ? 33.512 1.197 38.386 1.00 63.91 185 TYR A O 1
ATOM 1453 N N . ARG A 1 186 ? 32.159 2.984 38.359 1.00 60.28 186 ARG A N 1
ATOM 1454 C CA . ARG A 1 186 ? 32.311 3.335 39.784 1.00 60.28 186 ARG A CA 1
ATOM 1455 C C . ARG A 1 186 ? 31.703 2.307 40.741 1.00 60.28 186 ARG A C 1
ATOM 1457 O O . ARG A 1 186 ? 32.224 2.146 41.837 1.00 60.28 186 ARG A O 1
ATOM 1464 N N . TYR A 1 187 ? 30.623 1.623 40.361 1.00 56.41 187 TYR A N 1
ATOM 1465 C CA . TYR A 1 187 ? 29.937 0.661 41.234 1.00 56.41 187 TYR A CA 1
ATOM 1466 C C . TYR A 1 187 ? 30.309 -0.798 40.977 1.00 56.41 187 TYR A C 1
ATOM 1468 O O . TYR A 1 187 ? 30.223 -1.593 41.914 1.00 56.41 187 TYR A O 1
ATOM 1476 N N . GLN A 1 188 ? 30.713 -1.181 39.761 1.00 54.97 188 GLN A N 1
ATOM 1477 C CA . GLN A 1 188 ? 31.114 -2.568 39.515 1.00 54.97 188 GLN A CA 1
ATOM 1478 C C . GLN A 1 188 ? 32.561 -2.834 39.919 1.00 54.97 188 GLN A C 1
ATOM 1480 O O . GLN A 1 188 ? 32.818 -3.893 40.477 1.00 54.97 188 GLN A O 1
ATOM 1485 N N . VAL A 1 189 ? 33.494 -1.897 39.727 1.00 51.34 189 VAL A N 1
ATOM 1486 C CA . VAL A 1 189 ? 34.915 -2.168 40.006 1.00 51.34 189 VAL A CA 1
ATOM 1487 C C . VAL A 1 189 ? 35.192 -2.368 41.509 1.00 51.34 189 VAL A C 1
ATOM 1489 O O . VAL A 1 189 ? 35.780 -3.392 41.849 1.00 51.34 189 VAL A O 1
ATOM 1492 N N . PRO A 1 190 ? 34.704 -1.526 42.443 1.00 47.47 190 PRO A N 1
ATOM 1493 C CA . PRO A 1 190 ? 34.959 -1.733 43.873 1.00 47.47 190 PRO A CA 1
ATOM 1494 C C . PRO A 1 190 ? 34.238 -2.960 44.448 1.00 47.47 190 PRO A C 1
ATOM 1496 O O . PRO A 1 190 ? 34.848 -3.725 45.185 1.00 47.47 190 PRO A O 1
ATOM 1499 N N . LYS A 1 191 ? 32.984 -3.227 44.042 1.00 50.50 191 LYS A N 1
ATOM 1500 C CA . LYS A 1 191 ? 32.237 -4.423 44.488 1.00 50.50 191 LYS A CA 1
ATOM 1501 C C . LYS A 1 191 ? 32.801 -5.732 43.934 1.00 50.50 191 LYS A C 1
ATOM 1503 O O . LYS A 1 191 ? 32.652 -6.773 44.566 1.00 50.50 191 LYS A O 1
ATOM 1508 N N . GLN A 1 192 ? 33.420 -5.705 42.754 1.00 48.78 192 GLN A N 1
ATOM 1509 C CA . GLN A 1 192 ? 34.105 -6.870 42.185 1.00 48.78 192 GLN A CA 1
ATOM 1510 C C . GLN A 1 192 ? 35.479 -7.078 42.840 1.00 48.78 192 GLN A C 1
ATOM 1512 O O . GLN A 1 192 ? 35.878 -8.222 43.024 1.00 48.78 192 GLN A O 1
ATOM 1517 N N . ILE A 1 193 ? 36.162 -6.007 43.267 1.00 49.38 193 ILE A N 1
ATOM 1518 C CA . ILE A 1 193 ? 37.394 -6.087 44.071 1.00 49.38 193 ILE A CA 1
ATOM 1519 C C . ILE A 1 193 ? 37.096 -6.607 45.489 1.00 49.38 193 ILE A C 1
ATOM 1521 O O . ILE A 1 193 ? 37.807 -7.490 45.958 1.00 49.38 193 ILE A O 1
ATOM 1525 N N . GLU A 1 194 ? 36.022 -6.148 46.141 1.00 51.00 194 GLU A N 1
ATOM 1526 C CA . GLU A 1 194 ? 35.573 -6.675 47.442 1.00 51.00 194 GLU A CA 1
ATOM 1527 C C . GLU A 1 194 ? 35.147 -8.146 47.344 1.00 51.00 194 GLU A C 1
ATOM 1529 O O . GLU A 1 194 ? 35.602 -8.965 48.138 1.00 51.00 194 GLU A O 1
ATOM 1534 N N . ARG A 1 195 ? 34.379 -8.532 46.313 1.00 51.09 195 ARG A N 1
ATOM 1535 C CA . ARG A 1 195 ? 34.034 -9.947 46.078 1.00 51.09 195 ARG A CA 1
ATOM 1536 C C . ARG A 1 195 ? 35.250 -10.809 45.740 1.00 51.09 195 ARG A C 1
ATOM 1538 O O . ARG A 1 195 ? 35.328 -11.945 46.193 1.00 51.09 195 ARG A O 1
ATOM 1545 N N . ALA A 1 196 ? 36.219 -10.295 44.982 1.00 49.19 196 ALA A N 1
ATOM 1546 C CA . ALA A 1 196 ? 37.471 -11.003 44.712 1.00 49.19 196 ALA A CA 1
ATOM 1547 C C . ALA A 1 196 ? 38.356 -11.134 45.969 1.00 49.19 196 ALA A C 1
ATOM 1549 O O . ALA A 1 196 ? 39.101 -12.108 46.094 1.00 49.19 196 ALA A O 1
ATOM 1550 N N . ALA A 1 197 ? 38.262 -10.193 46.913 1.00 49.91 197 ALA A N 1
ATOM 1551 C CA . ALA A 1 197 ? 38.927 -10.268 48.211 1.00 49.91 197 ALA A CA 1
ATOM 1552 C C . ALA A 1 197 ? 38.236 -11.263 49.168 1.00 49.91 197 ALA A C 1
ATOM 1554 O O . ALA A 1 197 ? 38.931 -12.017 49.846 1.00 49.91 197 ALA A O 1
ATOM 1555 N N . GLU A 1 198 ? 36.900 -11.342 49.172 1.00 49.47 198 GLU A N 1
ATOM 1556 C CA . GLU A 1 198 ? 36.121 -12.322 49.957 1.00 49.47 198 GLU A CA 1
ATOM 1557 C C . GLU A 1 198 ? 36.281 -13.768 49.451 1.00 49.47 198 GLU A C 1
ATOM 1559 O O . GLU A 1 198 ? 36.331 -14.712 50.241 1.00 49.47 198 GLU A O 1
ATOM 1564 N N . ILE A 1 199 ? 36.430 -13.963 48.137 1.00 50.34 199 ILE A N 1
ATOM 1565 C CA . ILE A 1 199 ? 36.674 -15.290 47.542 1.00 50.34 199 ILE A CA 1
ATOM 1566 C C . ILE A 1 199 ? 38.088 -15.813 47.881 1.00 50.34 199 ILE A C 1
ATOM 1568 O O . ILE A 1 199 ? 38.290 -17.023 48.017 1.00 50.34 199 ILE A O 1
ATOM 1572 N N . ASN A 1 200 ? 39.061 -14.919 48.097 1.00 46.03 200 ASN A N 1
ATOM 1573 C CA . ASN A 1 200 ? 40.439 -15.278 48.455 1.00 46.03 200 ASN A CA 1
ATOM 1574 C C . ASN A 1 200 ? 40.632 -15.676 49.931 1.00 46.03 200 ASN A C 1
ATOM 1576 O O . ASN A 1 200 ? 41.659 -16.270 50.255 1.00 46.03 200 ASN A O 1
ATOM 1580 N N . THR A 1 201 ? 39.694 -15.378 50.836 1.00 48.38 201 THR A N 1
ATOM 1581 C CA . THR A 1 201 ? 39.850 -15.687 52.273 1.00 48.38 201 THR A CA 1
ATOM 1582 C C . THR A 1 201 ? 39.251 -17.031 52.692 1.00 48.38 201 THR A C 1
ATOM 1584 O O . THR A 1 201 ? 39.526 -17.489 53.799 1.00 48.38 201 THR A O 1
ATOM 1587 N N . THR A 1 202 ? 38.481 -17.705 51.827 1.00 48.72 202 THR A N 1
ATOM 1588 C CA . THR A 1 202 ? 37.736 -18.926 52.201 1.00 48.72 202 THR A CA 1
ATOM 1589 C C . THR A 1 202 ? 38.011 -20.173 51.353 1.00 48.72 202 THR A C 1
ATOM 1591 O O . THR A 1 202 ? 37.437 -21.223 51.637 1.00 48.72 202 THR A O 1
ATOM 1594 N N . SER A 1 203 ? 38.926 -20.145 50.376 1.00 41.28 203 SER A N 1
ATOM 1595 C CA . SER A 1 203 ? 39.194 -21.321 49.530 1.00 41.28 203 SER A CA 1
ATOM 1596 C C . SER A 1 203 ? 40.685 -21.658 49.372 1.00 41.28 203 SER A C 1
ATOM 1598 O O . SER A 1 203 ? 41.539 -20.798 49.167 1.00 41.28 203 SER A O 1
ATOM 1600 N N . LYS A 1 204 ? 41.003 -22.955 49.515 1.00 49.22 204 LYS A N 1
ATOM 1601 C CA . LYS A 1 204 ? 42.337 -23.543 49.289 1.00 49.22 204 LYS A CA 1
ATOM 1602 C C . LYS A 1 204 ? 42.751 -23.403 47.811 1.00 49.22 204 LYS A C 1
ATOM 1604 O O . LYS A 1 204 ? 41.890 -23.464 46.937 1.00 49.22 204 LYS A O 1
ATOM 1609 N N . PRO A 1 205 ? 44.059 -23.292 47.511 1.00 45.12 205 PRO A N 1
ATOM 1610 C CA . PRO A 1 205 ? 44.546 -23.000 46.167 1.00 45.12 205 PRO A CA 1
ATOM 1611 C C . PRO A 1 205 ? 44.349 -24.208 45.246 1.00 45.12 205 PRO A C 1
ATOM 1613 O O . PRO A 1 205 ? 44.989 -25.243 45.423 1.00 45.12 205 PRO A O 1
ATOM 1616 N N . GLY A 1 206 ? 43.473 -24.075 44.251 1.00 44.75 206 GLY A N 1
ATOM 1617 C CA . GLY A 1 206 ? 43.210 -25.146 43.296 1.00 44.75 206 GLY A CA 1
ATOM 1618 C C . GLY A 1 206 ? 42.421 -24.701 42.068 1.00 44.75 206 GLY A C 1
ATOM 1619 O O . GLY A 1 206 ? 41.208 -24.575 42.121 1.00 44.75 206 GLY A O 1
ATOM 1620 N N . THR A 1 207 ? 43.139 -24.603 40.946 1.00 48.06 207 THR A N 1
ATOM 1621 C CA . THR A 1 207 ? 42.697 -24.501 39.538 1.00 48.06 207 THR A CA 1
ATOM 1622 C C . THR A 1 207 ? 42.399 -23.106 38.956 1.00 48.06 207 THR A C 1
ATOM 1624 O O . THR A 1 207 ? 41.546 -22.351 39.402 1.00 48.0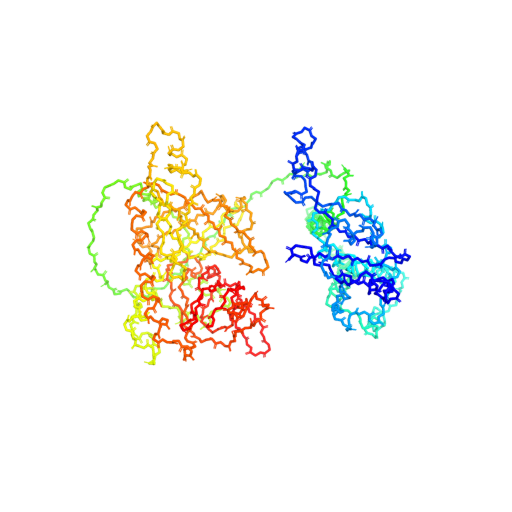6 207 THR A O 1
ATOM 1627 N N . ASN A 1 208 ? 43.120 -22.792 37.869 1.00 50.69 208 ASN A N 1
ATOM 1628 C CA . ASN A 1 208 ? 43.051 -21.566 37.054 1.00 50.69 208 ASN A CA 1
ATOM 1629 C C . ASN A 1 208 ? 41.726 -21.378 36.277 1.00 50.69 208 ASN A C 1
ATOM 1631 O O . ASN A 1 208 ? 41.618 -20.447 35.480 1.00 50.69 208 ASN A O 1
ATOM 1635 N N . SER A 1 209 ? 40.734 -22.245 36.486 1.00 48.78 209 SER A N 1
ATOM 1636 C CA . SER A 1 209 ? 39.474 -22.278 35.731 1.00 48.78 209 SER A CA 1
ATOM 1637 C C . SER A 1 209 ? 38.618 -21.030 35.971 1.00 48.78 209 SER A C 1
ATOM 1639 O O . SER A 1 209 ? 38.161 -20.388 35.025 1.00 48.78 209 SER A O 1
ATOM 1641 N N . ASP A 1 210 ? 38.481 -20.608 37.228 1.00 47.75 210 ASP A N 1
ATOM 1642 C CA . ASP A 1 210 ? 37.522 -19.554 37.585 1.00 47.75 210 ASP A CA 1
ATOM 1643 C C . ASP A 1 210 ? 38.028 -18.153 37.218 1.00 47.75 210 ASP A C 1
ATOM 1645 O O . ASP A 1 210 ? 37.260 -17.284 36.800 1.00 47.75 210 ASP A O 1
ATOM 1649 N N . LYS A 1 211 ? 39.353 -17.951 37.264 1.00 49.53 211 LYS A N 1
ATOM 1650 C CA . LYS A 1 211 ? 39.998 -16.728 36.758 1.00 49.53 211 LYS A CA 1
ATOM 1651 C C . LYS A 1 211 ? 39.851 -16.605 35.241 1.00 49.53 211 LYS A C 1
ATOM 1653 O O . LYS A 1 211 ? 39.653 -15.499 34.743 1.00 49.53 211 LYS A O 1
ATOM 1658 N N . LEU A 1 212 ? 39.906 -17.727 34.520 1.00 54.00 212 LEU A N 1
ATOM 1659 C CA . LEU A 1 212 ? 39.729 -17.760 33.070 1.00 54.00 212 LEU A CA 1
ATOM 1660 C C . LEU A 1 212 ? 38.272 -17.462 32.679 1.00 54.00 212 LEU A C 1
ATOM 1662 O O . LEU A 1 212 ? 38.034 -16.725 31.726 1.00 54.00 212 LEU A O 1
ATOM 1666 N N . MET A 1 213 ? 37.298 -17.955 33.450 1.00 53.97 213 MET A N 1
ATOM 1667 C CA . MET A 1 213 ? 35.875 -17.696 33.213 1.00 53.97 213 MET A CA 1
ATOM 1668 C C . MET A 1 213 ? 35.509 -16.218 33.420 1.00 53.97 213 MET A C 1
ATOM 1670 O O . MET A 1 213 ? 34.839 -15.625 32.572 1.00 53.97 213 MET A O 1
ATOM 1674 N N . LEU A 1 214 ? 35.992 -15.599 34.504 1.00 49.84 214 LEU A N 1
ATOM 1675 C CA . LEU A 1 214 ? 35.730 -14.184 34.787 1.00 49.84 214 LEU A CA 1
ATOM 1676 C C . LEU A 1 214 ? 36.418 -13.261 33.767 1.00 49.84 214 LEU A C 1
ATOM 1678 O O . LEU A 1 214 ? 35.830 -12.274 33.323 1.00 49.84 214 LEU A O 1
ATOM 1682 N N . TRP A 1 215 ? 37.641 -13.611 33.354 1.00 53.50 215 TRP A N 1
ATOM 1683 C CA . TRP A 1 215 ? 38.370 -12.894 32.310 1.00 53.50 215 TRP A CA 1
ATOM 1684 C C . TRP A 1 215 ? 37.664 -12.995 30.954 1.00 53.50 215 TRP A C 1
ATOM 1686 O O . TRP A 1 215 ? 37.451 -11.977 30.303 1.00 53.50 215 TRP A O 1
ATOM 1696 N N . ASN A 1 216 ? 37.198 -14.186 30.566 1.00 55.97 216 ASN A N 1
ATOM 1697 C CA . ASN A 1 216 ? 36.441 -14.381 29.327 1.00 55.97 216 ASN A CA 1
ATOM 1698 C C . ASN A 1 216 ? 35.108 -13.622 29.334 1.00 55.97 216 ASN A C 1
ATOM 1700 O O . ASN A 1 216 ? 34.703 -13.074 28.310 1.00 55.97 216 ASN A O 1
ATOM 1704 N N . TYR A 1 217 ? 34.438 -13.536 30.486 1.00 54.81 217 TYR A N 1
ATOM 1705 C CA . TYR A 1 217 ? 33.214 -12.748 30.621 1.00 54.81 217 TYR A CA 1
ATOM 1706 C C . TYR A 1 217 ? 33.482 -11.245 30.459 1.00 54.81 217 TYR A C 1
ATOM 1708 O O . TYR A 1 217 ? 32.766 -10.563 29.725 1.00 54.81 217 TYR A O 1
ATOM 1716 N N . LEU A 1 218 ? 34.547 -10.732 31.086 1.00 51.97 218 LEU A N 1
ATOM 1717 C CA . LEU A 1 218 ? 34.956 -9.332 30.969 1.00 51.97 218 LEU A CA 1
ATOM 1718 C C . LEU A 1 218 ? 35.390 -8.984 29.537 1.00 51.97 218 LEU A C 1
ATOM 1720 O O . LEU A 1 218 ? 34.979 -7.953 29.009 1.00 51.97 218 LEU A O 1
ATOM 1724 N N . VAL A 1 219 ? 36.162 -9.860 28.889 1.00 57.84 219 VAL A N 1
ATOM 1725 C CA . VAL A 1 219 ? 36.594 -9.699 27.494 1.00 57.84 219 VAL A CA 1
ATOM 1726 C C . VAL A 1 219 ? 35.391 -9.698 26.547 1.00 57.84 219 VAL A C 1
ATOM 1728 O O . VAL A 1 219 ? 35.299 -8.811 25.703 1.00 57.84 219 VAL A O 1
ATOM 1731 N N . ASN A 1 220 ? 34.419 -10.599 26.727 1.00 54.56 220 ASN A N 1
ATOM 1732 C CA . ASN A 1 220 ? 33.194 -10.629 25.915 1.00 54.56 220 ASN A CA 1
ATOM 1733 C C . ASN A 1 220 ? 32.301 -9.402 26.132 1.00 54.56 220 ASN A C 1
ATOM 1735 O O . ASN A 1 220 ? 31.718 -8.875 25.182 1.00 54.56 220 ASN A O 1
ATOM 1739 N N . TYR A 1 221 ? 32.198 -8.923 27.372 1.00 61.56 221 TYR A N 1
ATOM 1740 C CA . TYR A 1 221 ? 31.442 -7.715 27.683 1.00 61.56 221 TYR A CA 1
ATOM 1741 C C . TYR A 1 221 ? 32.086 -6.475 27.052 1.00 61.56 221 TYR A C 1
ATOM 1743 O O . TYR A 1 221 ? 31.402 -5.686 26.397 1.00 61.56 221 TYR A O 1
ATOM 1751 N N . LEU A 1 222 ? 33.410 -6.333 27.179 1.00 55.50 222 LEU A N 1
ATOM 1752 C CA . LEU A 1 222 ? 34.163 -5.250 26.549 1.00 55.50 222 LEU A CA 1
ATOM 1753 C C . LEU A 1 222 ? 34.097 -5.336 25.020 1.00 55.50 222 LEU A C 1
ATOM 1755 O O . LEU A 1 222 ? 33.891 -4.311 24.377 1.00 55.50 222 LEU A O 1
ATOM 1759 N N . ALA A 1 223 ? 34.174 -6.532 24.431 1.00 57.62 223 ALA A N 1
ATOM 1760 C CA . ALA A 1 223 ? 34.032 -6.728 22.988 1.00 57.62 223 ALA A CA 1
ATOM 1761 C C . ALA A 1 223 ? 32.666 -6.242 22.472 1.00 57.62 223 ALA A C 1
ATOM 1763 O O . ALA A 1 223 ? 32.617 -5.461 21.523 1.00 57.62 223 ALA A O 1
ATOM 1764 N N . ARG A 1 224 ? 31.560 -6.604 23.142 1.00 55.25 224 ARG A N 1
ATOM 1765 C CA . ARG A 1 224 ? 30.201 -6.143 22.782 1.00 55.25 224 ARG A CA 1
ATOM 1766 C C . ARG A 1 224 ? 30.000 -4.644 23.001 1.00 55.25 224 ARG A C 1
ATOM 1768 O O . ARG A 1 224 ? 29.308 -3.984 22.221 1.00 55.25 224 ARG A O 1
ATOM 1775 N N . PHE A 1 225 ? 30.613 -4.091 24.046 1.00 63.50 225 PHE A N 1
ATOM 1776 C CA . PHE A 1 225 ? 30.621 -2.653 24.298 1.00 63.50 225 PHE A CA 1
ATOM 1777 C C . PHE A 1 225 ? 31.356 -1.899 23.182 1.00 63.50 225 PHE A C 1
ATOM 1779 O O . PHE A 1 225 ? 30.795 -0.965 22.608 1.00 63.50 225 PHE A O 1
ATOM 1786 N N . PHE A 1 226 ? 32.564 -2.337 22.816 1.00 53.56 226 PHE A N 1
ATOM 1787 C CA . PHE A 1 226 ? 33.328 -1.742 21.720 1.00 53.56 226 PHE A CA 1
ATOM 1788 C C . PHE A 1 226 ? 32.656 -1.952 20.362 1.00 53.56 226 PHE A C 1
ATOM 1790 O O . PHE A 1 226 ? 32.715 -1.052 19.534 1.00 53.56 226 PHE A O 1
ATOM 1797 N N . GLU A 1 227 ? 31.958 -3.064 20.130 1.00 57.81 227 GLU A N 1
ATOM 1798 C CA . GLU A 1 227 ? 31.148 -3.272 18.924 1.00 57.81 227 GLU A CA 1
ATOM 1799 C C . GLU A 1 227 ? 29.984 -2.273 18.844 1.00 57.81 227 GLU A C 1
ATOM 1801 O O . GLU A 1 227 ? 29.773 -1.635 17.813 1.00 57.81 227 GLU A O 1
ATOM 1806 N N . THR A 1 228 ? 29.262 -2.071 19.948 1.00 54.69 228 THR A N 1
ATOM 1807 C CA . THR A 1 228 ? 28.147 -1.113 20.021 1.00 54.69 228 THR A CA 1
ATOM 1808 C C . THR A 1 228 ? 28.641 0.321 19.842 1.00 54.69 228 THR A C 1
ATOM 1810 O O . THR A 1 228 ? 28.064 1.089 19.069 1.00 54.69 228 THR A O 1
ATOM 1813 N N . LEU A 1 229 ? 29.756 0.665 20.493 1.00 52.81 229 LEU A N 1
ATOM 1814 C CA . LEU A 1 229 ? 30.423 1.950 20.330 1.00 52.81 229 LEU A CA 1
ATOM 1815 C C . LEU A 1 229 ? 30.919 2.127 18.891 1.00 52.81 229 LEU A C 1
ATOM 1817 O O . LEU A 1 229 ? 30.707 3.185 18.318 1.00 52.81 229 LEU A O 1
ATOM 1821 N N . ASN A 1 230 ? 31.482 1.093 18.262 1.00 49.44 230 ASN A N 1
ATOM 1822 C CA . ASN A 1 230 ? 31.913 1.119 16.863 1.00 49.44 230 ASN A CA 1
ATOM 1823 C C . ASN A 1 230 ? 30.747 1.200 15.874 1.00 49.44 230 ASN A C 1
ATOM 1825 O O . ASN A 1 230 ? 30.931 1.761 14.802 1.00 49.44 230 ASN A O 1
ATOM 1829 N N . ARG A 1 231 ? 29.548 0.705 16.200 1.00 54.72 231 ARG A N 1
ATOM 1830 C CA . ARG A 1 231 ? 28.336 0.914 15.383 1.00 54.72 231 ARG A CA 1
ATOM 1831 C C . ARG A 1 231 ? 27.817 2.347 15.499 1.00 54.72 231 ARG A C 1
ATOM 1833 O O . ARG A 1 231 ? 27.409 2.932 14.498 1.00 54.72 231 ARG A O 1
ATOM 1840 N N . LEU A 1 232 ? 27.867 2.930 16.696 1.00 46.31 232 LEU A N 1
ATOM 1841 C CA . LEU A 1 232 ? 27.509 4.332 16.945 1.00 46.31 232 LEU A CA 1
ATOM 1842 C C . LEU A 1 232 ? 28.513 5.296 16.304 1.00 46.31 232 LEU A C 1
ATOM 1844 O O . LEU A 1 232 ? 28.125 6.184 15.551 1.00 46.31 232 LEU A O 1
ATOM 1848 N N . VAL A 1 233 ? 29.804 5.066 16.534 1.00 48.59 233 VAL A N 1
ATOM 1849 C CA . VAL A 1 233 ? 30.903 5.778 15.878 1.00 48.59 233 VAL A CA 1
ATOM 1850 C C . VAL A 1 233 ? 30.890 5.491 14.383 1.00 48.59 233 VAL A C 1
ATOM 1852 O O . VAL A 1 233 ? 31.140 6.401 13.620 1.00 48.59 233 VAL A O 1
ATOM 1855 N N . GLY A 1 234 ? 30.537 4.284 13.938 1.00 47.28 234 GLY A N 1
ATOM 1856 C CA . GLY A 1 234 ? 30.378 3.906 12.531 1.00 47.28 234 GLY A CA 1
ATOM 1857 C C . GLY A 1 234 ? 29.273 4.689 11.828 1.00 47.28 234 GLY A C 1
ATOM 1858 O O . GLY A 1 234 ? 29.480 5.160 10.716 1.00 47.28 234 GLY A O 1
ATOM 1859 N N . LYS A 1 235 ? 28.142 4.928 12.504 1.00 44.09 235 LYS A N 1
ATOM 1860 C CA . LYS A 1 235 ? 27.103 5.853 12.028 1.00 44.09 235 LYS A CA 1
ATOM 1861 C C . LYS A 1 235 ? 27.628 7.287 11.905 1.00 44.09 235 LYS A C 1
ATOM 1863 O O . LYS A 1 235 ? 27.439 7.896 10.866 1.00 44.09 235 LYS A O 1
ATOM 1868 N N . VAL A 1 236 ? 28.367 7.778 12.903 1.00 40.91 236 VAL A N 1
ATOM 1869 C CA . VAL A 1 236 ? 28.992 9.121 12.878 1.00 40.91 236 VAL A CA 1
ATOM 1870 C C . VAL A 1 236 ? 30.152 9.218 11.866 1.00 40.91 236 VAL A C 1
ATOM 1872 O O . VAL A 1 236 ? 30.429 10.279 11.320 1.00 40.91 236 VAL A O 1
ATOM 1875 N N . ARG A 1 237 ? 30.833 8.106 11.588 1.00 37.59 237 ARG A N 1
ATOM 1876 C CA . ARG A 1 237 ? 31.961 7.960 10.654 1.00 37.59 237 ARG A CA 1
ATOM 1877 C C . ARG A 1 237 ? 31.497 7.858 9.207 1.00 37.59 237 ARG A C 1
ATOM 1879 O O . ARG A 1 237 ? 32.204 8.320 8.323 1.00 37.59 237 ARG A O 1
ATOM 1886 N N . ASN A 1 238 ? 30.321 7.288 8.960 1.00 39.97 238 ASN A N 1
ATOM 1887 C CA . ASN A 1 238 ? 29.691 7.343 7.643 1.00 39.97 238 ASN A CA 1
ATOM 1888 C C . ASN A 1 238 ? 29.280 8.781 7.284 1.00 39.97 238 ASN A C 1
ATOM 1890 O O . ASN A 1 238 ? 29.304 9.133 6.109 1.00 39.97 238 ASN A O 1
ATOM 1894 N N . ASP A 1 239 ? 29.035 9.627 8.289 1.00 40.22 239 ASP A N 1
ATOM 1895 C CA . ASP A 1 239 ? 28.841 11.071 8.109 1.00 40.22 239 ASP A CA 1
ATOM 1896 C C . ASP A 1 239 ? 30.174 11.858 8.011 1.00 40.22 239 ASP A C 1
ATOM 1898 O O . ASP A 1 239 ? 30.192 13.000 7.552 1.00 40.22 239 ASP A O 1
ATOM 1902 N N . LEU A 1 240 ? 31.313 11.269 8.406 1.00 44.78 240 LEU A N 1
ATOM 1903 C CA . LEU A 1 240 ? 32.642 11.901 8.430 1.00 44.78 240 LEU A CA 1
ATOM 1904 C C . LEU A 1 240 ? 33.730 10.916 7.958 1.00 44.78 240 LEU A C 1
ATOM 1906 O O . LEU A 1 240 ? 34.346 10.200 8.749 1.00 44.78 240 LEU A O 1
ATOM 1910 N N . ASN A 1 241 ? 33.980 10.891 6.647 1.00 37.03 241 ASN A N 1
ATOM 1911 C CA . ASN A 1 241 ? 34.956 10.014 5.988 1.00 37.03 241 ASN A CA 1
ATOM 1912 C C . ASN A 1 241 ? 36.359 10.033 6.639 1.00 37.03 241 ASN A C 1
ATOM 1914 O O . ASN A 1 241 ? 37.117 10.978 6.435 1.00 37.03 241 ASN A O 1
ATOM 1918 N N . LEU A 1 242 ? 36.764 8.944 7.314 1.00 33.34 242 LEU A N 1
ATOM 1919 C CA . LEU A 1 242 ? 38.175 8.669 7.647 1.00 33.34 242 LEU A CA 1
ATOM 1920 C C . LEU A 1 242 ? 38.478 7.147 7.716 1.00 33.34 242 LEU A C 1
ATOM 1922 O O . LEU A 1 242 ? 37.911 6.413 8.532 1.00 33.34 242 LEU A O 1
ATOM 1926 N N . SER A 1 243 ? 39.413 6.665 6.883 1.00 39.78 243 SER A N 1
ATOM 1927 C CA . SER A 1 243 ? 39.984 5.288 6.859 1.00 39.78 243 SER A CA 1
ATOM 1928 C C . SER A 1 243 ? 41.462 5.330 7.330 1.00 39.78 243 SER A C 1
ATOM 1930 O O . SER A 1 243 ? 42.029 6.414 7.352 1.00 39.78 243 SER A O 1
ATOM 1932 N N . LYS A 1 244 ? 42.188 4.288 7.782 1.00 31.19 244 LYS A N 1
ATOM 1933 C CA . LYS A 1 244 ? 42.375 2.928 7.227 1.00 31.19 244 LYS A CA 1
ATOM 1934 C C . LYS A 1 244 ? 43.023 1.923 8.222 1.00 31.19 244 LYS A C 1
ATOM 1936 O O . LYS A 1 244 ? 43.335 0.808 7.832 1.00 31.19 244 LYS A O 1
ATOM 1941 N N . SER A 1 245 ? 43.232 2.265 9.497 1.00 34.94 245 SER A N 1
ATOM 1942 C CA . SER A 1 245 ? 44.111 1.470 10.392 1.00 34.94 245 SER A CA 1
ATOM 1943 C C . SER A 1 245 ? 43.467 0.290 11.142 1.00 34.94 245 SER A C 1
ATOM 1945 O O . SER A 1 245 ? 44.152 -0.383 11.901 1.00 34.94 245 SER A O 1
ATOM 1947 N N . LEU A 1 246 ? 42.171 0.018 10.969 1.00 31.73 246 LEU A N 1
ATOM 1948 C CA . LEU A 1 246 ? 41.428 -0.913 11.844 1.00 31.73 246 LEU A CA 1
ATOM 1949 C C . LEU A 1 246 ? 41.113 -2.287 11.230 1.00 31.73 246 LEU A C 1
ATOM 1951 O O . LEU A 1 246 ? 40.582 -3.150 11.919 1.00 31.73 246 LEU A O 1
ATOM 1955 N N . GLN A 1 247 ? 41.480 -2.528 9.968 1.00 30.83 247 GLN A N 1
ATOM 1956 C CA . GLN A 1 247 ? 41.178 -3.786 9.265 1.00 30.83 247 GLN A CA 1
ATOM 1957 C C . GLN A 1 247 ? 42.045 -4.991 9.679 1.00 30.83 247 GLN A C 1
ATOM 1959 O O . GLN A 1 247 ? 41.781 -6.097 9.230 1.00 30.83 247 GLN A O 1
ATOM 1964 N N . SER A 1 248 ? 43.047 -4.816 10.543 1.00 33.12 248 SER A N 1
ATOM 1965 C CA . SER A 1 248 ? 44.009 -5.885 10.867 1.00 33.12 248 SER A CA 1
ATOM 1966 C C . SER A 1 248 ? 43.600 -6.789 12.044 1.00 33.12 248 SER A C 1
ATOM 1968 O O . SER A 1 248 ? 44.222 -7.817 12.269 1.00 33.12 248 SER A O 1
ATOM 1970 N N . ILE A 1 249 ? 42.586 -6.423 12.839 1.00 33.06 249 ILE A N 1
ATOM 1971 C CA . ILE A 1 249 ? 42.434 -7.007 14.190 1.00 33.06 249 ILE A CA 1
ATOM 1972 C C . ILE A 1 249 ? 41.287 -8.028 14.318 1.00 33.06 249 ILE A C 1
ATOM 1974 O O . ILE A 1 249 ? 41.274 -8.793 15.274 1.00 33.06 249 ILE A O 1
ATOM 1978 N N . LEU A 1 250 ? 40.336 -8.102 13.380 1.00 29.28 250 LEU A N 1
ATOM 1979 C CA . LEU A 1 250 ? 39.040 -8.752 13.658 1.00 29.28 250 LEU A CA 1
ATOM 1980 C C . LEU A 1 250 ? 38.731 -10.044 12.882 1.00 29.28 250 LEU A C 1
ATOM 1982 O O . LEU A 1 250 ? 37.589 -10.490 12.886 1.00 29.28 250 LEU A O 1
ATOM 1986 N N . SER A 1 251 ? 39.713 -10.694 12.257 1.00 30.55 251 SER A N 1
ATOM 1987 C CA . SER A 1 251 ? 39.501 -12.021 11.663 1.00 30.55 251 SER A CA 1
ATOM 1988 C C . SER A 1 251 ? 39.809 -13.136 12.668 1.00 30.55 251 SER A C 1
ATOM 1990 O O . SER A 1 251 ? 40.956 -13.569 12.783 1.00 30.55 251 SER A O 1
ATOM 1992 N N . GLY A 1 252 ? 38.795 -13.630 13.375 1.00 33.41 252 GLY A N 1
ATOM 1993 C CA . GLY A 1 252 ? 38.897 -14.921 14.053 1.00 33.41 252 GLY A CA 1
ATOM 1994 C C . GLY A 1 252 ? 37.786 -15.189 15.061 1.00 33.41 252 GLY A C 1
ATOM 1995 O O . GLY A 1 252 ? 37.639 -14.422 16.005 1.00 33.41 252 GLY A O 1
ATOM 1996 N N . TYR A 1 253 ? 37.119 -16.332 14.867 1.00 25.89 253 TYR A N 1
ATOM 1997 C CA . TYR A 1 253 ? 36.341 -17.157 15.808 1.00 25.89 253 TYR A CA 1
ATOM 1998 C C . TYR A 1 253 ? 34.820 -17.251 15.577 1.00 25.89 253 TYR A C 1
ATOM 2000 O O . TYR A 1 253 ? 34.079 -16.292 15.772 1.00 25.89 253 TYR A O 1
ATOM 2008 N N . ASP A 1 254 ? 34.401 -18.481 15.249 1.00 27.92 254 ASP A N 1
ATOM 2009 C CA . ASP A 1 254 ? 33.030 -19.012 15.174 1.00 27.92 254 ASP A CA 1
ATOM 2010 C C . ASP A 1 254 ? 32.749 -19.940 16.368 1.00 27.92 254 ASP A C 1
ATOM 2012 O O . ASP A 1 254 ? 33.647 -20.686 16.768 1.00 27.92 254 ASP A O 1
ATOM 2016 N N . VAL A 1 255 ? 31.506 -19.969 16.880 1.00 24.28 255 VAL A N 1
ATOM 2017 C CA . VAL A 1 255 ? 30.983 -21.058 17.740 1.00 24.28 255 VAL A CA 1
ATOM 2018 C C . VAL A 1 255 ? 29.458 -21.240 17.560 1.00 24.28 255 VAL A C 1
ATOM 2020 O O . VAL A 1 255 ? 28.703 -20.273 17.657 1.00 24.28 255 VAL A O 1
ATOM 2023 N N . GLU A 1 256 ? 29.024 -22.494 17.358 1.00 27.45 256 GLU A N 1
ATOM 2024 C CA . GLU A 1 256 ? 27.634 -23.003 17.268 1.00 27.45 256 GLU A CA 1
ATOM 2025 C C . GLU A 1 256 ? 27.007 -23.380 18.631 1.00 27.45 256 GLU A C 1
ATOM 2027 O O . GLU A 1 256 ? 27.721 -23.773 19.556 1.00 27.45 256 GLU A O 1
ATOM 2032 N N . ILE A 1 257 ? 25.663 -23.370 18.737 1.00 24.42 257 ILE A N 1
ATOM 2033 C CA . ILE A 1 257 ? 24.893 -23.946 19.868 1.00 24.42 257 ILE A CA 1
ATOM 2034 C C . ILE A 1 257 ? 23.590 -24.632 19.375 1.00 24.42 257 ILE A C 1
ATOM 2036 O O . ILE A 1 257 ? 22.892 -24.089 18.522 1.00 24.42 257 ILE A O 1
ATOM 2040 N N . LEU A 1 258 ? 23.255 -25.801 19.956 1.00 23.25 258 LEU A N 1
ATOM 2041 C CA . LEU A 1 258 ? 22.068 -26.655 19.705 1.00 23.25 258 LEU A CA 1
ATOM 2042 C C . LEU A 1 258 ? 20.889 -26.416 20.696 1.00 23.25 258 LEU A C 1
ATOM 2044 O O . LEU A 1 258 ? 21.135 -25.923 21.799 1.00 23.25 258 LEU A O 1
ATOM 2048 N N . PRO A 1 259 ? 19.631 -26.814 20.369 1.00 28.44 259 PRO A N 1
ATOM 2049 C CA . PRO A 1 259 ? 18.425 -26.441 21.127 1.00 28.44 259 PRO A CA 1
ATOM 2050 C C . PRO A 1 259 ? 17.798 -27.567 21.987 1.00 28.44 259 PRO A C 1
ATOM 2052 O O . PRO A 1 259 ? 18.121 -28.745 21.842 1.00 28.44 259 PRO A O 1
ATOM 2055 N N . TYR A 1 260 ? 16.851 -27.185 22.861 1.00 23.55 260 TYR A N 1
ATOM 2056 C CA . TYR A 1 260 ? 16.082 -28.062 23.764 1.00 23.55 260 TYR A CA 1
ATOM 2057 C C . TYR A 1 260 ? 14.560 -27.813 23.660 1.00 23.55 260 TYR A C 1
ATOM 2059 O O . TYR A 1 260 ? 14.129 -26.688 23.403 1.00 23.55 260 TYR A O 1
ATOM 2067 N N . SER A 1 261 ? 13.761 -28.867 23.864 1.00 28.64 261 SER A N 1
ATOM 2068 C CA . SER A 1 261 ? 12.321 -28.987 23.580 1.00 28.64 261 SER A CA 1
ATOM 2069 C C . SER A 1 261 ? 11.416 -28.935 24.825 1.00 28.64 261 SER A C 1
ATOM 2071 O O . SER A 1 261 ? 11.829 -29.267 25.936 1.00 28.64 261 SER A O 1
ATOM 2073 N N . GLY A 1 262 ? 10.143 -28.562 24.633 1.00 25.25 262 GLY A N 1
ATOM 2074 C CA . GLY A 1 262 ? 9.091 -28.678 25.651 1.00 25.25 262 GLY A CA 1
ATOM 2075 C C . GLY A 1 262 ? 7.691 -28.387 25.096 1.00 25.25 262 GLY A C 1
ATOM 2076 O O . GLY A 1 262 ? 7.426 -27.275 24.639 1.00 25.25 262 GLY A O 1
ATOM 2077 N N . GLU A 1 263 ? 6.821 -29.399 25.129 1.00 28.86 263 GLU A N 1
ATOM 2078 C CA . GLU A 1 263 ? 5.458 -29.435 24.574 1.00 28.86 263 GLU A CA 1
ATOM 2079 C C . GLU A 1 263 ? 4.362 -29.147 25.618 1.00 28.86 263 GLU A C 1
ATOM 2081 O O . GLU A 1 263 ? 4.539 -29.389 26.814 1.00 28.86 263 GLU A O 1
ATOM 2086 N N . GLY A 1 264 ? 3.196 -28.700 25.134 1.00 26.45 264 GLY A N 1
ATOM 2087 C CA . GLY A 1 264 ? 1.932 -28.670 25.876 1.00 26.45 264 GLY A CA 1
ATOM 2088 C C . GLY A 1 264 ? 0.826 -27.913 25.124 1.00 26.45 264 GLY A C 1
ATOM 2089 O O . GLY A 1 264 ? 0.768 -26.687 25.198 1.00 26.45 264 GLY A O 1
ATOM 2090 N N . GLU A 1 265 ? -0.045 -28.637 24.410 1.00 29.41 265 GLU A N 1
ATOM 2091 C CA . GLU A 1 265 ? -1.190 -28.116 23.635 1.00 29.41 265 GLU A CA 1
ATOM 2092 C C . GLU A 1 265 ? -2.529 -28.183 24.394 1.00 29.41 265 GLU A C 1
ATOM 2094 O O . GLU A 1 265 ? -2.757 -29.074 25.215 1.00 29.41 265 GLU A O 1
ATOM 2099 N N . GLN A 1 266 ? -3.467 -27.294 24.030 1.00 28.02 266 GLN A N 1
ATOM 2100 C CA . GLN A 1 266 ? -4.894 -27.413 24.354 1.00 28.02 266 GLN A CA 1
ATOM 2101 C C . GLN A 1 266 ? -5.765 -26.894 23.189 1.00 28.02 266 GLN A C 1
ATOM 2103 O O . GLN A 1 266 ? -5.589 -25.768 22.730 1.00 28.02 266 GLN A O 1
ATOM 2108 N N . LYS A 1 267 ? -6.699 -27.740 22.721 1.00 29.25 267 LYS A N 1
ATOM 2109 C CA . LYS A 1 267 ? -7.566 -27.578 21.532 1.00 29.25 267 LYS A CA 1
ATOM 2110 C C . LYS A 1 267 ? -8.754 -26.622 21.724 1.00 29.25 267 LYS A C 1
ATOM 2112 O O . LYS A 1 267 ? -9.410 -26.667 22.763 1.00 29.25 267 LYS A O 1
ATOM 2117 N N . CYS A 1 268 ? -9.130 -25.922 20.647 1.00 27.86 268 CYS A N 1
ATOM 2118 C CA . CYS A 1 268 ? -10.476 -25.381 20.404 1.00 27.86 268 CYS A CA 1
ATOM 2119 C C . CYS A 1 268 ? -11.064 -25.974 19.109 1.00 27.86 268 CYS A C 1
ATOM 2121 O O . CYS A 1 268 ? -10.326 -26.388 18.221 1.00 27.86 268 CYS A O 1
ATOM 2123 N N . ALA A 1 269 ? -12.393 -26.074 19.058 1.00 32.34 269 ALA A N 1
ATOM 2124 C CA . ALA A 1 269 ? -13.163 -26.875 18.107 1.00 32.34 269 ALA A CA 1
ATOM 2125 C C . ALA A 1 269 ? -13.372 -26.202 16.735 1.00 32.34 269 ALA A C 1
ATOM 2127 O O . ALA A 1 269 ? -13.717 -25.025 16.666 1.00 32.34 269 ALA A O 1
ATOM 2128 N N . GLU A 1 270 ? -13.218 -26.985 15.664 1.00 34.06 270 GLU A N 1
ATOM 2129 C CA . GLU A 1 270 ? -13.518 -26.624 14.273 1.00 34.06 270 GLU A CA 1
ATOM 2130 C C . GLU A 1 270 ? -14.943 -27.055 13.881 1.00 34.06 270 GLU A C 1
ATOM 2132 O O . GLU A 1 270 ? -15.316 -28.218 14.058 1.00 34.06 270 GLU A O 1
ATOM 2137 N N . GLU A 1 271 ? -15.712 -26.152 13.266 1.00 30.70 271 GLU A N 1
ATOM 2138 C CA . GLU A 1 271 ? -16.877 -26.496 12.440 1.00 30.70 271 GLU A CA 1
ATOM 2139 C C . GLU A 1 271 ? -16.496 -26.427 10.952 1.00 30.70 271 GLU A C 1
ATOM 2141 O O . GLU A 1 271 ? -15.880 -25.471 10.482 1.00 30.70 271 GLU A O 1
ATOM 2146 N N . LYS A 1 272 ? -16.843 -27.481 10.206 1.00 30.95 272 LYS A N 1
ATOM 2147 C CA . LYS A 1 272 ? -16.446 -27.700 8.808 1.00 30.95 272 LYS A CA 1
ATOM 2148 C C . LYS A 1 272 ? -17.240 -26.820 7.836 1.00 30.95 272 LYS A C 1
ATOM 2150 O O . LYS A 1 272 ? -18.443 -27.012 7.685 1.00 30.95 272 LYS A O 1
ATOM 2155 N N . CYS A 1 273 ? -16.547 -25.978 7.069 1.00 26.47 273 CYS A N 1
ATOM 2156 C CA . CYS A 1 273 ? -17.032 -25.469 5.782 1.00 26.47 273 CYS A CA 1
ATOM 2157 C C . CYS A 1 273 ? -16.468 -26.334 4.643 1.00 26.47 273 CYS A C 1
ATOM 2159 O O . CYS A 1 273 ? -15.257 -26.510 4.537 1.00 26.47 273 CYS A O 1
ATOM 2161 N N . VAL A 1 274 ? -17.344 -26.882 3.794 1.00 25.75 274 VAL A N 1
ATOM 2162 C CA . VAL A 1 274 ? -16.975 -27.663 2.602 1.00 25.75 274 VAL A CA 1
ATOM 2163 C C . VAL A 1 274 ? -17.273 -26.830 1.360 1.00 25.75 274 VAL A C 1
ATOM 2165 O O . VAL A 1 274 ? -18.431 -26.521 1.091 1.00 25.75 274 VAL A O 1
ATOM 2168 N N . THR A 1 275 ? -16.249 -26.533 0.564 1.00 28.75 275 THR A N 1
ATOM 2169 C CA . THR A 1 275 ? -16.396 -26.124 -0.839 1.00 28.75 275 THR A CA 1
ATOM 2170 C C . THR A 1 275 ? -15.417 -26.923 -1.697 1.00 28.75 275 THR A C 1
ATOM 2172 O O . THR A 1 275 ? -14.287 -27.187 -1.292 1.00 28.75 275 THR A O 1
ATOM 2175 N N . ALA A 1 276 ? -15.887 -27.378 -2.860 1.00 26.61 276 ALA A N 1
ATOM 2176 C CA . ALA A 1 276 ? -15.115 -28.152 -3.826 1.00 26.61 276 ALA A CA 1
ATOM 2177 C C . ALA A 1 276 ? -14.713 -27.251 -5.001 1.00 26.61 276 ALA A C 1
ATOM 2179 O O . ALA A 1 276 ? -15.585 -26.655 -5.633 1.00 26.61 276 ALA A O 1
ATOM 2180 N N . GLU A 1 277 ? -13.422 -27.194 -5.326 1.00 32.31 277 GLU A N 1
ATOM 2181 C CA . GLU A 1 277 ? -12.904 -26.554 -6.541 1.00 32.31 277 GLU A CA 1
ATOM 2182 C C . GLU A 1 277 ? -12.163 -27.570 -7.423 1.00 32.31 277 GLU A C 1
ATOM 2184 O O . GLU A 1 277 ? -11.610 -28.557 -6.939 1.00 32.31 277 GLU A O 1
ATOM 2189 N N . LYS A 1 278 ? -12.232 -27.351 -8.743 1.00 32.66 278 LYS A N 1
ATOM 2190 C CA . LYS A 1 278 ? -11.619 -28.178 -9.793 1.00 32.66 278 LYS A CA 1
ATOM 2191 C C . LYS A 1 278 ? -10.282 -27.577 -10.231 1.00 32.66 278 LYS A C 1
ATOM 2193 O O . LYS A 1 278 ? -10.211 -26.380 -10.495 1.00 32.66 278 LYS A O 1
ATOM 2198 N N . ASP A 1 279 ? -9.286 -28.442 -10.400 1.00 32.09 279 ASP A N 1
ATOM 2199 C CA . ASP A 1 279 ? -7.929 -28.113 -1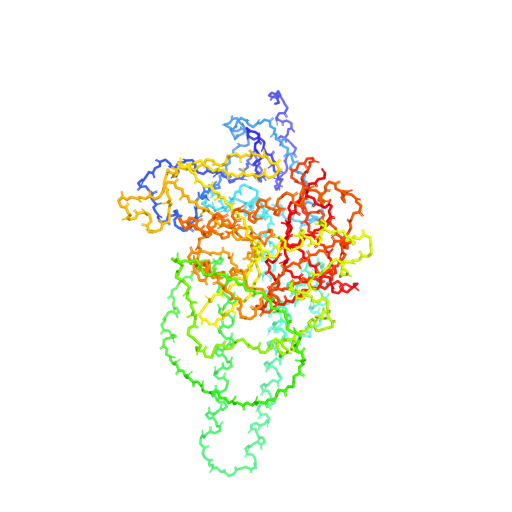0.842 1.00 32.09 279 ASP A CA 1
ATOM 2200 C C . ASP A 1 279 ? -7.857 -27.529 -12.266 1.00 32.09 279 ASP A C 1
ATOM 2202 O O . ASP A 1 279 ? -8.480 -28.034 -13.205 1.00 32.09 279 ASP A O 1
ATOM 2206 N N . VAL A 1 280 ? -7.015 -26.503 -12.435 1.00 39.25 280 VAL A N 1
ATOM 2207 C CA . VAL A 1 280 ? -6.579 -25.951 -13.728 1.00 39.25 280 VAL A CA 1
ATOM 2208 C C . VAL A 1 280 ? -5.092 -26.265 -13.915 1.00 39.25 280 VAL A C 1
ATOM 2210 O O . VAL A 1 280 ? -4.259 -25.943 -13.071 1.00 39.25 280 VAL A O 1
ATOM 2213 N N . ALA A 1 281 ? -4.759 -26.915 -15.030 1.00 33.44 281 ALA A N 1
ATOM 2214 C CA . ALA A 1 281 ? -3.412 -27.379 -15.346 1.00 33.44 281 ALA A CA 1
ATOM 2215 C C . ALA A 1 281 ? -2.479 -26.232 -15.781 1.00 33.44 281 ALA A C 1
ATOM 2217 O O . ALA A 1 281 ? -2.843 -25.418 -16.626 1.00 33.44 281 ALA A O 1
ATOM 2218 N N . GLY A 1 282 ? -1.246 -26.226 -15.258 1.00 34.28 282 GLY A N 1
ATOM 2219 C CA . GLY A 1 282 ? -0.134 -25.409 -15.771 1.00 34.28 282 GLY A CA 1
ATOM 2220 C C . GLY A 1 282 ? 0.618 -24.583 -14.728 1.00 34.28 282 GLY A C 1
ATOM 2221 O O . GLY A 1 282 ? 1.710 -24.095 -15.008 1.00 34.28 282 GLY A O 1
ATOM 2222 N N . GLN A 1 283 ? 0.087 -24.459 -13.514 1.00 39.34 283 GLN A N 1
ATOM 2223 C CA . GLN A 1 283 ? 0.757 -23.732 -12.445 1.00 39.34 283 GLN A CA 1
ATOM 2224 C C . GLN A 1 283 ? 1.854 -24.615 -11.838 1.00 39.34 283 GLN A C 1
ATOM 2226 O O . GLN A 1 283 ? 1.605 -25.770 -11.486 1.00 39.34 283 GLN A O 1
ATOM 2231 N N . LYS A 1 284 ? 3.069 -24.080 -11.664 1.00 40.78 284 LYS A N 1
ATOM 2232 C CA . LYS A 1 284 ? 4.033 -24.666 -10.725 1.00 40.78 284 LYS A CA 1
ATOM 2233 C C . LYS A 1 284 ? 3.492 -24.382 -9.325 1.00 40.78 284 LYS A C 1
ATOM 2235 O O . LYS A 1 284 ? 3.955 -23.472 -8.648 1.00 40.78 284 LYS A O 1
ATOM 2240 N N . VAL A 1 285 ? 2.450 -25.117 -8.932 1.00 44.53 285 VAL A N 1
ATOM 2241 C CA . VAL A 1 285 ? 2.031 -25.227 -7.541 1.00 44.53 285 VAL A CA 1
ATOM 2242 C C . VAL A 1 285 ? 3.234 -25.844 -6.857 1.00 44.53 285 VAL A C 1
ATOM 2244 O O . VAL A 1 285 ? 3.495 -27.041 -6.977 1.00 44.53 285 VAL A O 1
ATOM 2247 N N . ILE A 1 286 ? 4.047 -25.008 -6.222 1.00 42.84 286 ILE A N 1
ATOM 2248 C CA . ILE A 1 286 ? 5.003 -25.505 -5.253 1.00 42.84 286 ILE A CA 1
ATOM 2249 C C . ILE A 1 286 ? 4.118 -25.931 -4.087 1.00 42.84 286 ILE A C 1
ATOM 2251 O O . ILE A 1 286 ? 3.838 -25.153 -3.186 1.00 42.84 286 ILE A O 1
ATOM 2255 N N . THR A 1 287 ? 3.596 -27.157 -4.146 1.00 42.34 287 THR A N 1
ATOM 2256 C CA . THR A 1 287 ? 3.206 -27.863 -2.933 1.00 42.34 287 THR A CA 1
ATOM 2257 C C . THR A 1 287 ? 4.499 -27.986 -2.155 1.00 42.34 287 THR A C 1
ATOM 2259 O O . THR A 1 287 ? 5.332 -28.841 -2.479 1.00 42.34 287 THR A O 1
ATOM 2262 N N . GLU A 1 288 ? 4.723 -27.060 -1.222 1.00 45.56 288 GLU A N 1
ATOM 2263 C CA . GLU A 1 288 ? 5.783 -27.182 -0.236 1.00 45.56 288 GLU A CA 1
ATOM 2264 C C . GLU A 1 288 ? 5.697 -28.609 0.301 1.00 45.56 288 GLU A C 1
ATOM 2266 O O . GLU A 1 288 ? 4.679 -29.044 0.848 1.00 45.56 288 GLU A O 1
ATOM 2271 N N . LYS A 1 289 ? 6.750 -29.398 0.055 1.00 39.09 289 LYS A N 1
ATOM 2272 C CA . LYS A 1 289 ? 6.917 -30.641 0.796 1.00 39.09 289 LYS A CA 1
ATOM 2273 C C . LYS A 1 289 ? 6.870 -30.220 2.256 1.00 39.09 289 LYS A C 1
ATOM 2275 O O . LYS A 1 289 ? 7.644 -29.341 2.618 1.00 39.09 289 LYS A O 1
ATOM 2280 N N . LYS A 1 290 ? 5.981 -30.843 3.039 1.00 40.34 290 LYS A N 1
ATOM 2281 C CA . LYS A 1 290 ? 5.903 -30.780 4.507 1.00 40.34 290 LYS A CA 1
ATOM 2282 C C . LYS A 1 290 ? 7.270 -31.106 5.136 1.00 40.34 290 LYS A C 1
ATOM 2284 O O . LYS A 1 290 ? 7.469 -32.180 5.692 1.00 40.34 290 LYS A O 1
ATOM 2289 N N . GLY A 1 291 ? 8.244 -30.218 4.999 1.00 39.66 291 GLY A N 1
ATOM 2290 C CA . GLY A 1 291 ? 9.251 -29.995 6.009 1.00 39.66 291 GLY A CA 1
ATOM 2291 C C . GLY A 1 291 ? 8.524 -29.229 7.094 1.00 39.66 291 GLY A C 1
ATOM 2292 O O . GLY A 1 291 ? 7.832 -28.262 6.803 1.00 39.66 291 GLY A O 1
ATOM 2293 N N . VAL A 1 292 ? 8.578 -29.739 8.314 1.00 41.62 292 VAL A N 1
ATOM 2294 C CA . VAL A 1 292 ? 8.021 -29.093 9.498 1.00 41.62 292 VAL A CA 1
ATOM 2295 C C . VAL A 1 292 ? 8.700 -27.728 9.642 1.00 41.62 292 VAL A C 1
ATOM 2297 O O . VAL A 1 292 ? 9.776 -27.632 10.217 1.00 41.62 292 VAL A O 1
ATOM 2300 N N . THR A 1 293 ? 8.126 -26.685 9.052 1.00 43.09 293 THR A N 1
ATOM 2301 C CA . THR A 1 293 ? 8.558 -25.300 9.230 1.00 43.09 293 THR A CA 1
ATOM 2302 C C . THR A 1 293 ? 7.472 -24.593 10.013 1.00 43.09 293 THR A C 1
ATOM 2304 O O . THR A 1 293 ? 6.457 -24.203 9.451 1.00 43.09 293 THR A O 1
ATOM 2307 N N . GLU A 1 294 ? 7.676 -24.563 11.328 1.00 50.12 294 GLU A N 1
ATOM 2308 C CA . GLU A 1 294 ? 7.435 -23.444 12.247 1.00 50.12 294 GLU A CA 1
ATOM 2309 C C . GLU A 1 294 ? 6.429 -22.349 11.833 1.00 50.12 294 GLU A C 1
ATOM 2311 O O . GLU A 1 294 ? 6.692 -21.162 12.013 1.00 50.12 294 GLU A O 1
ATOM 2316 N N . GLU A 1 295 ? 5.218 -22.696 11.401 1.00 47.16 295 GLU A N 1
ATOM 2317 C CA . GLU A 1 295 ? 4.079 -21.863 11.776 1.00 47.16 295 GLU A CA 1
ATOM 2318 C C . GLU A 1 295 ? 3.849 -22.126 13.259 1.00 47.16 295 GLU A C 1
ATOM 2320 O O . GLU A 1 295 ? 3.182 -23.075 13.667 1.00 47.16 295 GLU A O 1
ATOM 2325 N N . MET A 1 296 ? 4.539 -21.331 14.084 1.00 54.00 296 MET A N 1
ATOM 2326 C CA . MET A 1 296 ? 4.258 -21.238 15.508 1.00 54.00 296 MET A CA 1
ATOM 2327 C C . MET A 1 296 ? 2.745 -21.159 15.674 1.00 54.00 296 MET A C 1
ATOM 2329 O O . MET A 1 296 ? 2.132 -20.252 15.113 1.00 54.00 296 MET A O 1
ATOM 2333 N N . ASP A 1 297 ? 2.185 -22.089 16.453 1.00 64.06 297 ASP A N 1
ATOM 2334 C CA . ASP A 1 297 ? 0.791 -22.081 16.889 1.00 64.06 297 ASP A CA 1
ATOM 2335 C C . ASP A 1 297 ? 0.367 -20.624 17.108 1.00 64.06 297 ASP A C 1
ATOM 2337 O O . ASP A 1 297 ? 0.935 -19.932 17.962 1.00 64.06 297 ASP A O 1
ATOM 2341 N N . PHE A 1 298 ? -0.545 -20.113 16.273 1.00 66.81 298 PHE A N 1
ATOM 2342 C CA . PHE A 1 298 ? -0.978 -18.716 16.326 1.00 66.81 298 PHE A CA 1
ATOM 2343 C C . PHE A 1 298 ? -1.374 -18.344 17.756 1.00 66.81 298 PHE A C 1
ATOM 2345 O O . PHE A 1 298 ? -1.131 -17.224 18.199 1.00 66.81 298 PHE A O 1
ATOM 2352 N N . LEU A 1 299 ? -1.894 -19.307 18.527 1.00 69.88 299 LEU A N 1
ATOM 2353 C CA . LEU A 1 299 ? -2.217 -19.153 19.941 1.00 69.88 299 LEU A CA 1
ATOM 2354 C C . LEU A 1 299 ? -0.987 -18.851 20.809 1.00 69.88 299 LEU A C 1
ATOM 2356 O O . LEU A 1 299 ? -1.100 -18.085 21.767 1.00 69.88 299 LEU A O 1
ATOM 2360 N N . LYS A 1 300 ? 0.184 -19.405 20.489 1.00 77.44 300 LYS A N 1
ATOM 2361 C CA . LYS A 1 300 ? 1.456 -19.139 21.172 1.00 77.44 300 LYS A CA 1
ATOM 2362 C C . LYS A 1 300 ? 1.967 -17.732 20.863 1.00 77.44 300 LYS A C 1
ATOM 2364 O O . LYS A 1 300 ? 2.183 -16.960 21.793 1.00 77.44 300 LYS A O 1
ATOM 2369 N N . LEU A 1 301 ? 2.033 -17.351 19.582 1.00 78.06 301 LEU A N 1
ATOM 2370 C CA . LEU A 1 301 ? 2.382 -15.978 19.169 1.00 78.06 301 LEU A CA 1
ATOM 2371 C C . LEU A 1 301 ? 1.411 -14.940 19.752 1.00 78.06 301 LEU A C 1
ATOM 2373 O O . LEU A 1 301 ? 1.813 -13.843 20.146 1.00 78.06 301 LEU A O 1
ATOM 2377 N N . ARG A 1 302 ? 0.129 -15.309 19.858 1.00 77.69 302 ARG A N 1
ATOM 2378 C CA . ARG A 1 302 ? -0.920 -14.489 20.460 1.00 77.69 302 ARG A CA 1
ATOM 2379 C C . ARG A 1 302 ? -0.637 -14.224 21.937 1.00 77.69 302 ARG A C 1
ATOM 2381 O O . ARG A 1 302 ? -0.738 -13.068 22.331 1.00 77.69 302 ARG A O 1
ATOM 2388 N N . LYS A 1 303 ? -0.288 -15.246 22.730 1.00 83.44 303 LYS A N 1
ATOM 2389 C CA . LYS A 1 303 ? -0.044 -15.131 24.185 1.00 83.44 303 LYS A CA 1
ATOM 2390 C C . LYS A 1 303 ? 1.115 -14.190 24.525 1.00 83.44 303 LYS A C 1
ATOM 2392 O O . LYS A 1 303 ? 1.016 -13.450 25.499 1.00 83.44 303 LYS A O 1
ATOM 2397 N N . ASP A 1 304 ? 2.157 -14.175 23.697 1.00 85.75 304 ASP A N 1
ATOM 2398 C CA . ASP A 1 304 ? 3.361 -13.365 23.935 1.00 85.75 304 ASP A CA 1
ATOM 2399 C C . ASP A 1 304 ? 3.263 -11.945 23.347 1.00 85.75 304 ASP A C 1
ATOM 2401 O O . ASP A 1 304 ? 4.109 -11.079 23.604 1.00 85.75 304 ASP A O 1
ATOM 2405 N N . CYS A 1 305 ? 2.228 -11.662 22.552 1.00 86.75 305 CYS A N 1
ATOM 2406 C CA . CYS A 1 305 ? 2.067 -10.352 21.943 1.00 86.75 305 CYS A CA 1
ATOM 2407 C C . CYS A 1 305 ? 1.654 -9.309 22.983 1.00 86.75 305 CYS A C 1
ATOM 2409 O O . CYS A 1 305 ? 0.576 -9.370 23.557 1.00 86.75 305 CYS A O 1
ATOM 2411 N N . LYS A 1 306 ? 2.443 -8.245 23.150 1.00 85.69 306 LYS A N 1
ATOM 2412 C CA . LYS A 1 306 ? 2.118 -7.146 24.083 1.00 85.69 306 LYS A CA 1
ATOM 2413 C C . LYS A 1 306 ? 0.793 -6.428 23.781 1.00 85.69 306 LYS A C 1
ATOM 2415 O O . LYS A 1 306 ? 0.253 -5.767 24.659 1.00 85.69 306 LYS A O 1
ATOM 2420 N N . LYS A 1 307 ? 0.248 -6.574 22.567 1.00 82.56 307 LYS A N 1
ATOM 2421 C CA . LYS A 1 307 ? -1.069 -6.041 22.173 1.00 82.56 307 LYS A CA 1
ATOM 2422 C C . LYS A 1 307 ? -2.238 -6.989 22.512 1.00 82.56 307 LYS A C 1
ATOM 2424 O O . LYS A 1 307 ? -3.359 -6.775 22.049 1.00 82.56 307 LYS A O 1
ATOM 2429 N N . TYR A 1 308 ? -1.987 -7.999 23.355 1.00 60.81 308 TYR A N 1
ATOM 2430 C CA . TYR A 1 308 ? -2.874 -9.114 23.703 1.00 60.81 308 TYR A CA 1
ATOM 2431 C C . TYR A 1 308 ? -4.351 -8.789 24.002 1.00 60.81 308 TYR A C 1
ATOM 2433 O O . TYR A 1 308 ? -5.188 -9.574 23.551 1.00 60.81 308 TYR A O 1
ATOM 2441 N N . PRO A 1 309 ? -4.762 -7.691 24.675 1.00 73.38 309 PRO A N 1
ATOM 2442 C CA . PRO A 1 309 ? -6.192 -7.499 24.929 1.00 73.38 309 PRO A CA 1
ATOM 2443 C C . PRO A 1 309 ? -7.010 -7.224 23.659 1.00 73.38 309 PRO A C 1
ATOM 2445 O O . PRO A 1 309 ? -8.212 -7.470 23.661 1.00 73.38 309 PRO A O 1
ATOM 2448 N N . PHE A 1 310 ? -6.385 -6.767 22.567 1.00 76.06 310 PHE A N 1
ATOM 2449 C CA . PHE A 1 310 ? -7.088 -6.389 21.334 1.00 76.06 310 PHE A CA 1
ATOM 2450 C C . PHE A 1 310 ? -7.162 -7.508 20.290 1.00 76.06 310 PHE A C 1
ATOM 2452 O O . PHE A 1 310 ? -7.808 -7.353 19.257 1.00 76.06 310 PHE A O 1
ATOM 2459 N N . HIS A 1 311 ? -6.533 -8.661 20.538 1.00 80.62 311 HIS A N 1
ATOM 2460 C CA . HIS A 1 311 ? -6.526 -9.769 19.578 1.00 80.62 311 HIS A CA 1
ATOM 2461 C C . HIS A 1 311 ? -7.895 -10.448 19.410 1.00 80.62 311 HIS A C 1
ATOM 2463 O O . HIS A 1 311 ? -8.096 -11.205 18.466 1.00 80.62 311 HIS A O 1
ATOM 2469 N N . ASN A 1 312 ? -8.848 -10.201 20.313 1.00 88.06 312 ASN A N 1
ATOM 2470 C CA . ASN A 1 312 ? -10.238 -10.646 20.166 1.00 88.06 312 ASN A CA 1
ATOM 2471 C C . ASN A 1 312 ? -11.022 -9.864 19.094 1.00 88.06 312 ASN A C 1
ATOM 2473 O O . ASN A 1 312 ? -12.133 -10.263 18.768 1.00 88.06 312 ASN A O 1
ATOM 2477 N N . GLN A 1 313 ? -10.457 -8.779 18.558 1.00 93.31 313 GLN A N 1
ATOM 2478 C CA . GLN A 1 313 ? -11.072 -7.971 17.501 1.00 93.31 313 GLN A CA 1
ATOM 2479 C C . GLN A 1 313 ? -10.688 -8.432 16.089 1.00 93.31 313 GLN A C 1
ATOM 2481 O O . GLN A 1 313 ? -11.200 -7.882 15.116 1.00 93.31 313 GLN A O 1
ATOM 2486 N N . PHE A 1 314 ? -9.785 -9.410 15.965 1.00 95.62 314 PHE A N 1
ATOM 2487 C CA . PHE A 1 314 ? -9.467 -10.030 14.684 1.00 95.62 314 PHE A CA 1
ATOM 2488 C C . PHE A 1 314 ? -10.525 -11.067 14.322 1.00 95.62 314 PHE A C 1
ATOM 2490 O O . PHE A 1 314 ? -10.826 -11.966 15.108 1.00 95.62 314 PHE A O 1
ATOM 2497 N N . ILE A 1 315 ? -11.068 -10.932 13.118 1.00 97.31 315 ILE A N 1
ATOM 2498 C CA . ILE A 1 315 ? -12.053 -11.840 12.544 1.00 97.31 315 ILE A CA 1
ATOM 2499 C C . ILE A 1 315 ? -11.391 -12.516 11.342 1.00 97.31 315 ILE A C 1
ATOM 2501 O O . ILE A 1 315 ? -11.008 -11.803 10.409 1.00 97.31 315 ILE A O 1
ATOM 2505 N N . PRO A 1 316 ? -11.263 -13.854 11.317 1.00 97.50 316 PRO A N 1
ATOM 2506 C CA . PRO A 1 316 ? -10.745 -14.550 10.145 1.00 97.50 316 PRO A CA 1
ATOM 2507 C C . PRO A 1 316 ? -11.557 -14.180 8.911 1.00 97.50 316 PRO A C 1
ATOM 2509 O O . PRO A 1 316 ? -12.787 -14.130 8.984 1.00 97.50 316 PRO A O 1
ATOM 2512 N N . ILE A 1 317 ? -10.895 -13.930 7.778 1.00 98.19 317 ILE A N 1
ATOM 2513 C CA . ILE A 1 317 ? -11.605 -13.482 6.571 1.00 98.19 317 ILE A CA 1
ATOM 2514 C C . ILE A 1 317 ? -12.683 -14.481 6.127 1.00 98.19 317 ILE A C 1
ATOM 2516 O O . ILE A 1 317 ? -13.763 -14.085 5.697 1.00 98.19 317 ILE A O 1
ATOM 2520 N N . THR A 1 318 ? -12.434 -15.776 6.327 1.00 97.62 318 THR A N 1
ATOM 2521 C CA . THR A 1 318 ? -13.371 -16.869 6.034 1.00 97.62 318 THR A CA 1
ATOM 2522 C C . THR A 1 318 ? -14.638 -16.828 6.889 1.00 97.62 318 THR A C 1
ATOM 2524 O O . THR A 1 318 ? -15.647 -17.416 6.513 1.00 97.62 318 THR A O 1
ATOM 2527 N N . CYS A 1 319 ? -14.595 -16.139 8.029 1.00 97.81 319 CYS A N 1
ATOM 2528 C CA . CYS A 1 319 ? -15.703 -15.989 8.969 1.00 97.81 319 CYS A CA 1
ATOM 2529 C C . CYS A 1 319 ? -16.342 -14.593 8.908 1.00 97.81 319 CYS A C 1
ATOM 2531 O O . CYS A 1 319 ? -17.283 -14.325 9.654 1.00 97.81 319 CYS A O 1
ATOM 2533 N N . PHE A 1 320 ? -15.827 -13.687 8.072 1.00 98.19 320 PHE A N 1
ATOM 2534 C CA . PHE A 1 320 ? -16.304 -12.312 8.016 1.00 98.19 320 PHE A CA 1
ATOM 2535 C C . PHE A 1 320 ? -17.618 -12.209 7.231 1.00 98.19 320 PHE A C 1
ATOM 2537 O O . PHE A 1 320 ? -17.708 -12.551 6.050 1.00 98.19 320 PHE A O 1
ATOM 2544 N N . THR A 1 321 ? -18.647 -11.694 7.896 1.00 98.19 321 THR A N 1
ATOM 2545 C CA . THR A 1 321 ? -20.007 -11.522 7.377 1.00 98.19 321 THR A CA 1
ATOM 2546 C C . THR A 1 321 ? -20.523 -10.114 7.662 1.00 98.19 321 THR A C 1
ATOM 2548 O O . THR A 1 321 ? -19.947 -9.364 8.450 1.00 98.19 321 THR A O 1
ATOM 2551 N N . GLU A 1 322 ? -21.659 -9.753 7.066 1.00 98.19 322 GLU A N 1
ATOM 2552 C CA . GLU A 1 322 ? -22.311 -8.460 7.301 1.00 98.19 322 GLU A CA 1
ATOM 2553 C C . GLU A 1 322 ? -22.645 -8.233 8.785 1.00 98.19 322 GLU A C 1
ATOM 2555 O O . GLU A 1 322 ? -22.542 -7.118 9.285 1.00 98.19 322 GLU A O 1
ATOM 2560 N N . THR A 1 323 ? -22.970 -9.295 9.530 1.00 98.19 323 THR A N 1
ATOM 2561 C CA . THR A 1 323 ? -23.306 -9.195 10.962 1.00 98.19 323 THR A CA 1
ATOM 2562 C C . THR A 1 323 ? -22.141 -8.735 11.836 1.00 98.19 323 THR A C 1
ATOM 2564 O O . THR A 1 323 ? -22.365 -8.200 12.924 1.00 98.19 323 THR A O 1
ATOM 2567 N N . ASN A 1 324 ? -20.906 -8.897 11.350 1.00 98.00 324 ASN A N 1
ATOM 2568 C CA . ASN A 1 324 ? -19.710 -8.409 12.021 1.00 98.00 324 ASN A CA 1
ATOM 2569 C C . ASN A 1 324 ? -19.535 -6.889 11.882 1.00 98.00 324 ASN A C 1
ATOM 2571 O O . ASN A 1 324 ? -18.770 -6.298 12.643 1.00 98.00 324 ASN A O 1
ATOM 2575 N N . LEU A 1 325 ? -20.228 -6.251 10.931 1.00 98.31 325 LEU A N 1
ATOM 2576 C CA . LEU A 1 325 ? -20.201 -4.803 10.757 1.00 98.31 325 LEU A CA 1
ATOM 2577 C C . LEU A 1 325 ? -21.034 -4.108 11.851 1.00 98.31 325 LEU A C 1
ATOM 2579 O O . LEU A 1 325 ? -22.077 -4.628 12.278 1.00 98.31 325 LEU A O 1
ATOM 2583 N N . PRO A 1 326 ? -20.619 -2.906 12.300 1.00 97.38 326 PRO A N 1
ATOM 2584 C CA . PRO A 1 326 ? -21.439 -2.082 13.180 1.00 97.38 326 PRO A CA 1
ATOM 2585 C C . PRO A 1 326 ? -22.782 -1.756 12.519 1.00 97.38 326 PRO A C 1
ATOM 2587 O O . PRO A 1 326 ? -22.848 -1.630 11.302 1.00 97.38 326 PRO A O 1
ATOM 2590 N N . GLU A 1 327 ? -23.839 -1.569 13.312 1.00 97.00 327 GLU A N 1
ATOM 2591 C CA . GLU A 1 327 ? -25.231 -1.481 12.834 1.00 97.00 327 GLU A CA 1
ATOM 2592 C C . GLU A 1 327 ? -25.447 -0.504 11.661 1.00 97.00 327 GLU A C 1
ATOM 2594 O O . GLU A 1 327 ? -26.062 -0.879 10.669 1.00 97.00 327 GLU A O 1
ATOM 2599 N N . GLY A 1 328 ? -24.860 0.699 11.701 1.00 95.81 328 GLY A N 1
ATOM 2600 C CA . GLY A 1 328 ? -24.962 1.692 10.613 1.00 95.81 328 GLY A CA 1
ATOM 2601 C C . GLY A 1 328 ? -24.166 1.372 9.335 1.00 95.81 328 GLY A C 1
ATOM 2602 O O . GLY A 1 328 ? -24.261 2.099 8.348 1.00 95.81 328 GLY A O 1
ATOM 2603 N N . TYR A 1 329 ? -23.375 0.301 9.352 1.00 97.25 329 TYR A N 1
ATOM 2604 C CA . TYR A 1 329 ? -22.546 -0.172 8.242 1.00 97.25 329 TYR A CA 1
ATOM 2605 C C . TYR A 1 329 ? -22.865 -1.614 7.848 1.00 97.25 329 TYR A C 1
ATOM 2607 O O . TYR A 1 329 ? -22.118 -2.186 7.061 1.00 97.25 329 TYR A O 1
ATOM 2615 N N . ARG A 1 330 ? -23.939 -2.212 8.383 1.00 97.62 330 ARG A N 1
ATOM 2616 C CA . ARG A 1 330 ? -24.451 -3.512 7.928 1.00 97.62 330 ARG A CA 1
ATOM 2617 C C . ARG A 1 330 ? -25.042 -3.341 6.534 1.00 97.62 330 ARG A C 1
ATOM 2619 O O . ARG A 1 330 ? -26.211 -3.020 6.355 1.00 97.62 330 ARG A O 1
ATOM 2626 N N . ASP A 1 331 ? -24.140 -3.401 5.570 1.00 97.31 331 ASP A N 1
ATOM 2627 C CA . ASP A 1 331 ? -24.377 -3.195 4.158 1.00 97.31 331 ASP A CA 1
ATOM 2628 C C . ASP A 1 331 ? -23.581 -4.250 3.401 1.00 97.31 331 ASP A C 1
ATOM 2630 O O . ASP A 1 331 ? -22.358 -4.362 3.551 1.00 97.31 331 ASP A O 1
ATOM 2634 N N . ASN A 1 332 ? -24.278 -5.012 2.564 1.00 98.19 332 ASN A N 1
ATOM 2635 C CA . ASN A 1 332 ? -23.669 -6.030 1.729 1.00 98.19 332 ASN A CA 1
ATOM 2636 C C . ASN A 1 332 ? -22.552 -5.459 0.833 1.00 98.19 332 ASN A C 1
ATOM 2638 O O . ASN A 1 332 ? -21.537 -6.120 0.648 1.00 98.19 332 ASN A O 1
ATOM 2642 N N . GLU A 1 333 ? -22.669 -4.226 0.324 1.00 98.12 333 GLU A N 1
ATOM 2643 C CA . GLU A 1 333 ? -21.607 -3.621 -0.496 1.00 98.12 333 GLU A CA 1
ATOM 2644 C C . GLU A 1 333 ? -20.336 -3.330 0.320 1.00 98.12 333 GLU A C 1
ATOM 2646 O O . GLU A 1 333 ? -19.230 -3.485 -0.197 1.00 98.12 333 GLU A O 1
ATOM 2651 N N . VAL A 1 334 ? -20.473 -2.980 1.606 1.00 98.06 334 VAL A N 1
ATOM 2652 C CA . VAL A 1 334 ? -19.336 -2.805 2.525 1.00 98.06 334 VAL A CA 1
ATOM 2653 C C . VAL A 1 334 ? -18.707 -4.155 2.871 1.00 98.06 334 VAL A C 1
ATOM 2655 O O . VAL A 1 334 ? -17.482 -4.279 2.859 1.00 98.06 334 VAL A O 1
ATOM 2658 N N . CYS A 1 335 ? -19.522 -5.178 3.145 1.00 98.38 335 CYS A N 1
ATOM 2659 C CA . CYS A 1 335 ? -19.027 -6.528 3.425 1.00 98.38 335 CYS A CA 1
ATOM 2660 C C . CYS A 1 335 ? -18.235 -7.093 2.234 1.00 98.38 335 CYS A C 1
ATOM 2662 O O . CYS A 1 335 ? -17.099 -7.542 2.400 1.00 98.38 335 CYS A O 1
ATOM 2664 N N . GLU A 1 336 ? -18.795 -7.001 1.027 1.00 98.44 336 GLU A N 1
ATOM 2665 C CA . GLU A 1 336 ? -18.144 -7.465 -0.199 1.00 98.44 336 GLU A CA 1
ATOM 2666 C C . GLU A 1 336 ? -16.899 -6.637 -0.535 1.00 98.44 336 GLU A C 1
ATOM 2668 O O . GLU A 1 336 ? -15.899 -7.192 -0.983 1.00 98.44 336 GLU A O 1
ATOM 2673 N N . LEU A 1 337 ? -16.888 -5.331 -0.243 1.00 98.12 337 LEU A N 1
ATOM 2674 C CA . LEU A 1 337 ? -15.687 -4.509 -0.395 1.00 98.12 337 LEU A CA 1
ATOM 2675 C C . LEU A 1 337 ? -14.537 -4.985 0.506 1.00 98.12 337 LEU A C 1
ATOM 2677 O O . LEU A 1 337 ? -13.384 -5.017 0.071 1.00 98.12 337 LEU A O 1
ATOM 2681 N N . ILE A 1 338 ? -14.824 -5.356 1.755 1.00 98.44 338 ILE A N 1
ATOM 2682 C CA . ILE A 1 338 ? -13.804 -5.861 2.683 1.00 98.44 338 ILE A CA 1
ATOM 2683 C C . ILE A 1 338 ? -13.244 -7.200 2.184 1.00 98.44 338 ILE A C 1
ATOM 2685 O O . ILE A 1 338 ? -12.028 -7.392 2.195 1.00 98.44 338 ILE A O 1
ATOM 2689 N N . LYS A 1 339 ? -14.092 -8.094 1.664 1.00 98.50 339 LYS A N 1
ATOM 2690 C CA . LYS A 1 339 ? -13.638 -9.351 1.044 1.00 98.50 339 LYS A CA 1
ATOM 2691 C C . LYS A 1 339 ? -12.810 -9.111 -0.219 1.00 98.50 339 LYS A C 1
ATOM 2693 O O . LYS A 1 339 ? -11.728 -9.671 -0.349 1.00 98.50 339 LYS A O 1
ATOM 2698 N N . ALA A 1 340 ? -13.244 -8.202 -1.090 1.00 98.25 340 ALA A N 1
ATOM 2699 C CA . ALA A 1 340 ? -12.474 -7.809 -2.269 1.00 98.25 340 ALA A CA 1
ATOM 2700 C C . ALA A 1 340 ? -11.141 -7.132 -1.897 1.00 98.25 340 ALA A C 1
ATOM 2702 O O . ALA A 1 340 ? -10.170 -7.209 -2.646 1.00 98.25 340 ALA A O 1
ATOM 2703 N N . THR A 1 341 ? -11.064 -6.477 -0.733 1.00 98.12 341 THR A N 1
ATOM 2704 C CA . THR A 1 341 ? -9.793 -5.984 -0.185 1.00 98.12 341 THR A CA 1
ATOM 2705 C C . THR A 1 341 ? -8.893 -7.147 0.208 1.00 98.12 341 THR A C 1
ATOM 2707 O O . THR A 1 341 ? -7.709 -7.116 -0.111 1.00 98.12 341 THR A O 1
ATOM 2710 N N . ALA A 1 342 ? -9.447 -8.184 0.842 1.00 98.44 342 ALA A N 1
ATOM 2711 C CA . ALA A 1 342 ? -8.704 -9.380 1.219 1.00 98.44 342 ALA A CA 1
ATOM 2712 C C . ALA A 1 342 ? -8.108 -10.120 0.015 1.00 98.44 342 ALA A C 1
ATOM 2714 O O . ALA A 1 342 ? -6.966 -10.564 0.105 1.00 98.44 342 ALA A O 1
ATOM 2715 N N . ASP A 1 343 ? -8.810 -10.167 -1.121 1.00 98.25 343 ASP A N 1
ATOM 2716 C CA . ASP A 1 343 ? -8.274 -10.710 -2.381 1.00 98.25 343 ASP A CA 1
ATOM 2717 C C . ASP A 1 343 ? -6.990 -9.994 -2.841 1.00 98.25 343 ASP A C 1
ATOM 2719 O O . ASP A 1 343 ? -6.138 -10.593 -3.501 1.00 98.25 343 ASP A O 1
ATOM 2723 N N . LEU A 1 344 ? -6.851 -8.708 -2.498 1.00 98.12 344 LEU A N 1
ATOM 2724 C CA . LEU A 1 344 ? -5.702 -7.865 -2.836 1.00 98.12 344 LEU A CA 1
ATOM 2725 C C . LEU A 1 344 ? -4.682 -7.743 -1.693 1.00 98.12 344 LEU A C 1
ATOM 2727 O O . LEU A 1 344 ? -3.608 -7.171 -1.888 1.00 98.12 344 LEU A O 1
ATOM 2731 N N . THR A 1 345 ? -4.994 -8.242 -0.499 1.00 98.44 345 THR A N 1
ATOM 2732 C CA . THR A 1 345 ? -4.066 -8.265 0.633 1.00 98.44 345 THR A CA 1
ATOM 2733 C C . THR A 1 345 ? -3.109 -9.439 0.490 1.00 98.44 345 THR A C 1
ATOM 2735 O O . THR A 1 345 ? -3.511 -10.566 0.197 1.00 98.44 345 THR A O 1
ATOM 2738 N N . VAL A 1 346 ? -1.828 -9.184 0.732 1.00 98.44 346 VAL A N 1
ATOM 2739 C CA . VAL A 1 346 ? -0.771 -10.191 0.632 1.00 98.44 346 VAL A CA 1
ATOM 2740 C C . VAL A 1 346 ? 0.044 -10.241 1.906 1.00 98.44 346 VAL A C 1
ATOM 2742 O O . VAL A 1 346 ? 0.216 -9.229 2.591 1.00 98.44 346 VAL A O 1
ATOM 2745 N N . GLN A 1 347 ? 0.573 -11.420 2.207 1.00 98.19 347 GLN A N 1
ATOM 2746 C CA . GLN A 1 347 ? 1.594 -11.573 3.228 1.00 98.19 347 GLN A CA 1
ATOM 2747 C C . GLN A 1 347 ? 2.943 -11.301 2.587 1.00 98.19 347 GLN A C 1
ATOM 2749 O O . GLN A 1 347 ? 3.262 -11.924 1.578 1.00 98.19 347 GLN A O 1
ATOM 2754 N N . VAL A 1 348 ? 3.730 -10.413 3.180 1.00 98.31 348 VAL A N 1
ATOM 2755 C CA . VAL A 1 348 ? 5.087 -10.101 2.733 1.00 98.31 348 VAL A CA 1
ATOM 2756 C C . VAL A 1 348 ? 6.064 -10.672 3.754 1.00 98.31 348 VAL A C 1
ATOM 2758 O O . VAL A 1 348 ? 5.974 -10.357 4.938 1.00 98.31 348 VAL A O 1
ATOM 2761 N N . LEU A 1 349 ? 6.990 -11.509 3.308 1.00 97.81 349 LEU A N 1
ATOM 2762 C CA . LEU A 1 349 ? 8.104 -12.014 4.102 1.00 97.81 349 LEU A CA 1
ATOM 2763 C C . LEU A 1 349 ? 9.391 -11.405 3.555 1.00 97.81 349 LEU A C 1
ATOM 2765 O O . LEU A 1 349 ? 9.676 -11.540 2.369 1.00 97.81 349 LEU A O 1
ATOM 2769 N N . VAL A 1 350 ? 10.160 -10.751 4.419 1.00 97.12 350 VAL A N 1
ATOM 2770 C CA . VAL A 1 350 ? 11.482 -10.210 4.087 1.00 97.12 350 VAL A CA 1
ATOM 2771 C C . VAL A 1 350 ? 12.516 -11.007 4.862 1.00 97.12 350 VAL A C 1
ATOM 2773 O O . VAL A 1 350 ? 12.545 -10.935 6.094 1.00 97.12 350 VAL A O 1
ATOM 2776 N N . ASP A 1 351 ? 13.343 -11.766 4.148 1.00 95.75 351 ASP A N 1
ATOM 2777 C CA . ASP A 1 351 ? 14.396 -12.576 4.751 1.00 95.75 351 ASP A CA 1
ATOM 2778 C C . ASP A 1 351 ? 15.748 -11.860 4.670 1.00 95.75 351 ASP A C 1
ATOM 2780 O O . ASP A 1 351 ? 16.305 -11.661 3.600 1.00 95.75 351 ASP A O 1
ATOM 2784 N N . SER A 1 352 ? 16.296 -11.459 5.815 1.00 90.00 352 SER A N 1
ATOM 2785 C CA . SER A 1 352 ? 17.635 -10.852 5.883 1.00 90.00 352 SER A CA 1
ATOM 2786 C C . SER A 1 352 ? 18.728 -11.857 6.275 1.00 90.00 352 SER A C 1
ATOM 2788 O O . SER A 1 352 ? 19.785 -11.471 6.781 1.00 90.00 352 SER A O 1
ATOM 2790 N N . GLY A 1 353 ? 18.458 -13.160 6.130 1.00 90.88 353 GLY A N 1
ATOM 2791 C CA . GLY A 1 353 ? 19.356 -14.274 6.449 1.00 90.88 353 GLY A CA 1
ATOM 2792 C C . GLY A 1 353 ? 19.456 -14.579 7.945 1.00 90.88 353 GLY A C 1
ATOM 2793 O O . GLY A 1 353 ? 19.399 -15.732 8.355 1.00 90.88 353 GLY A O 1
ATOM 2794 N N . CYS A 1 354 ? 19.583 -13.549 8.786 1.00 87.06 354 CYS A N 1
ATOM 2795 C CA . CYS A 1 354 ? 19.627 -13.696 10.247 1.00 87.06 354 CYS A CA 1
ATOM 2796 C C . CYS A 1 354 ? 18.280 -13.435 10.931 1.00 87.06 354 CYS A C 1
ATOM 2798 O O . CYS A 1 354 ? 18.059 -13.888 12.051 1.00 87.06 354 CYS A O 1
ATOM 2800 N N . HIS A 1 355 ? 17.401 -12.673 10.280 1.00 89.75 355 HIS A N 1
ATOM 2801 C CA . HIS A 1 355 ? 16.085 -12.319 10.794 1.00 89.75 355 HIS A CA 1
ATOM 2802 C C . HIS A 1 355 ? 15.094 -12.270 9.635 1.00 89.75 355 HIS A C 1
ATOM 2804 O O . HIS A 1 355 ? 15.275 -11.516 8.676 1.00 89.75 355 HIS A O 1
ATOM 2810 N N . SER A 1 356 ? 14.030 -13.050 9.759 1.00 94.25 356 SER A N 1
ATOM 2811 C CA . SER A 1 356 ? 12.870 -12.981 8.882 1.00 94.25 356 SER A CA 1
ATOM 2812 C C . SER A 1 356 ? 11.800 -12.109 9.524 1.00 94.25 356 SER A C 1
ATOM 2814 O O . SER A 1 356 ? 11.510 -12.236 10.716 1.00 94.25 356 SER A O 1
ATOM 2816 N N . VAL A 1 357 ? 11.224 -11.199 8.742 1.00 95.50 357 VAL A N 1
ATOM 2817 C CA . VAL A 1 357 ? 10.153 -10.313 9.204 1.00 95.50 357 VAL A CA 1
ATOM 2818 C C . VAL A 1 357 ? 8.918 -10.515 8.343 1.00 95.50 357 VAL A C 1
ATOM 2820 O O . VAL A 1 357 ? 8.961 -10.337 7.126 1.00 95.50 357 VAL A O 1
ATOM 2823 N N . PHE A 1 358 ? 7.806 -10.845 8.998 1.00 96.62 358 PHE A N 1
ATOM 2824 C CA . PHE A 1 358 ? 6.493 -10.895 8.370 1.00 96.62 358 PHE A CA 1
ATOM 2825 C C . PHE A 1 358 ? 5.807 -9.537 8.422 1.00 96.62 358 PHE A C 1
ATOM 2827 O O . PHE A 1 358 ? 5.836 -8.835 9.438 1.00 96.62 358 PHE A O 1
ATOM 2834 N N . LEU A 1 359 ? 5.150 -9.210 7.319 1.00 96.94 359 LEU A N 1
ATOM 2835 C CA . LEU A 1 359 ? 4.391 -7.998 7.082 1.00 96.94 359 LEU A CA 1
ATOM 2836 C C . LEU A 1 359 ? 3.161 -8.291 6.237 1.00 96.94 359 LEU A C 1
ATOM 2838 O O . LEU A 1 359 ? 2.938 -9.398 5.745 1.00 96.94 359 LEU A O 1
ATOM 2842 N N . SER A 1 360 ? 2.380 -7.241 6.043 1.00 98.00 360 SER A N 1
ATOM 2843 C CA . SER A 1 360 ? 1.287 -7.204 5.094 1.00 98.00 360 SER A CA 1
ATOM 2844 C C . SER A 1 360 ? 1.629 -6.268 3.936 1.00 98.00 360 SER A C 1
ATOM 2846 O O . SER A 1 360 ? 2.499 -5.399 4.031 1.00 98.00 360 SER A O 1
ATOM 2848 N N . GLY A 1 361 ? 0.915 -6.431 2.836 1.00 98.06 361 GLY A N 1
ATOM 2849 C CA . GLY A 1 361 ? 0.914 -5.495 1.723 1.00 98.06 361 GLY A CA 1
ATOM 2850 C C . GLY A 1 361 ? -0.438 -5.496 1.028 1.00 98.06 361 GLY A C 1
ATOM 2851 O O . GLY A 1 361 ? -1.274 -6.370 1.274 1.00 98.06 361 GLY A O 1
ATOM 2852 N N . GLN A 1 362 ? -0.649 -4.526 0.147 1.00 97.94 362 GLN A N 1
ATOM 2853 C CA . GLN A 1 362 ? -1.779 -4.527 -0.780 1.00 97.94 362 GLN A CA 1
ATOM 2854 C C . GLN A 1 362 ? -1.271 -4.442 -2.214 1.00 97.94 362 GLN A C 1
ATOM 2856 O O . GLN A 1 362 ? -0.356 -3.667 -2.499 1.00 97.94 362 GLN A O 1
ATOM 2861 N N . ILE A 1 363 ? -1.861 -5.230 -3.112 1.00 97.75 363 ILE A N 1
ATOM 2862 C CA . ILE A 1 363 ? -1.466 -5.241 -4.519 1.00 97.75 363 ILE A CA 1
ATOM 2863 C C . ILE A 1 363 ? -2.309 -4.311 -5.385 1.00 97.75 363 ILE A C 1
ATOM 2865 O O . ILE A 1 363 ? -3.527 -4.223 -5.235 1.00 97.75 363 ILE A O 1
ATOM 2869 N N . THR A 1 364 ? -1.648 -3.711 -6.369 1.00 95.50 364 THR A N 1
ATOM 2870 C CA . THR A 1 364 ? -2.257 -3.065 -7.533 1.00 95.50 364 THR A CA 1
ATOM 2871 C C . THR A 1 364 ? -1.763 -3.771 -8.793 1.00 95.50 364 THR A C 1
ATOM 2873 O O . THR A 1 364 ? -0.576 -4.073 -8.906 1.00 95.50 364 THR A O 1
ATOM 2876 N N . VAL A 1 365 ? -2.651 -4.032 -9.758 1.00 95.31 365 VAL A N 1
ATOM 2877 C CA . VAL A 1 365 ? -2.303 -4.780 -10.980 1.00 95.31 365 VAL A CA 1
ATOM 2878 C C . VAL A 1 365 ? -2.624 -3.990 -12.244 1.00 95.31 365 VAL A C 1
ATOM 2880 O O . VAL A 1 365 ? -3.758 -3.551 -12.442 1.00 95.31 365 VAL A O 1
ATOM 2883 N N . PHE A 1 366 ? -1.640 -3.876 -13.135 1.00 94.44 366 PHE A N 1
ATOM 2884 C CA . PHE A 1 366 ? -1.760 -3.235 -14.446 1.00 94.44 366 PHE A CA 1
ATOM 2885 C C . PHE A 1 366 ? -1.596 -4.280 -15.546 1.00 94.44 366 PHE A C 1
ATOM 2887 O O . PHE A 1 366 ? -0.599 -4.996 -15.556 1.00 94.44 366 PHE A O 1
ATOM 2894 N N . LYS A 1 367 ? -2.553 -4.361 -16.479 1.00 95.50 367 LYS A N 1
ATOM 2895 C CA . LYS A 1 367 ? -2.454 -5.222 -17.666 1.00 95.50 367 LYS A CA 1
ATOM 2896 C C . LYS A 1 367 ? -1.923 -4.412 -18.840 1.00 95.50 367 LYS A C 1
ATOM 2898 O O . LYS A 1 367 ? -2.460 -3.349 -19.140 1.00 95.50 367 LYS A O 1
ATOM 2903 N N . TYR A 1 368 ? -0.938 -4.946 -19.543 1.00 96.25 368 TYR A N 1
ATOM 2904 C CA . TYR A 1 368 ? -0.363 -4.346 -20.738 1.00 96.25 368 TYR A CA 1
ATOM 2905 C C . TYR A 1 368 ? -0.632 -5.210 -21.964 1.00 96.25 368 TYR A C 1
ATOM 2907 O O . TYR A 1 368 ? -0.669 -6.439 -21.888 1.00 96.25 368 TYR A O 1
ATOM 2915 N N . THR A 1 369 ? -0.838 -4.558 -23.104 1.00 96.44 369 THR A N 1
ATOM 2916 C CA . THR A 1 369 ? -0.942 -5.193 -24.422 1.00 96.44 369 THR A CA 1
ATOM 2917 C C . THR A 1 369 ? -0.201 -4.319 -25.423 1.00 96.44 369 THR A C 1
ATOM 2919 O O . THR A 1 369 ? -0.521 -3.140 -25.553 1.00 96.44 369 THR A O 1
ATOM 2922 N N . ASP A 1 370 ? 0.841 -4.858 -26.058 1.00 95.19 370 ASP A N 1
ATOM 2923 C CA . ASP A 1 370 ? 1.697 -4.139 -27.017 1.00 95.19 370 ASP A CA 1
ATOM 2924 C C . ASP A 1 370 ? 2.290 -2.821 -26.455 1.00 95.19 370 ASP A C 1
ATOM 2926 O O . ASP A 1 370 ? 2.451 -1.810 -27.151 1.00 95.19 370 ASP A O 1
ATOM 2930 N N . GLY A 1 371 ? 2.604 -2.816 -25.154 1.00 91.81 371 GLY A N 1
ATOM 2931 C CA . GLY A 1 371 ? 3.126 -1.644 -24.436 1.00 91.81 371 GLY A CA 1
ATOM 2932 C C . GLY A 1 371 ? 2.092 -0.608 -24.015 1.00 91.81 371 GLY A C 1
ATOM 2933 O O . GLY A 1 371 ? 2.457 0.445 -23.494 1.00 91.81 371 GLY A O 1
ATOM 2934 N N . LEU A 1 372 ? 0.808 -0.891 -24.218 1.00 90.94 372 LEU A N 1
ATOM 2935 C CA . LEU A 1 372 ? -0.284 -0.034 -23.780 1.00 90.94 372 LEU A CA 1
ATOM 2936 C C . LEU A 1 372 ? -0.903 -0.615 -22.512 1.00 90.94 372 LEU A C 1
ATOM 2938 O O . LEU A 1 372 ? -1.483 -1.704 -22.523 1.00 90.94 372 LEU A O 1
ATOM 2942 N N . GLY A 1 373 ? -0.743 0.110 -21.410 1.00 87.06 373 GLY A N 1
ATOM 2943 C CA . GLY A 1 373 ? -1.323 -0.211 -20.118 1.00 87.06 373 GLY A CA 1
ATOM 2944 C C . GLY A 1 373 ? -2.815 0.080 -20.128 1.00 87.06 373 GLY A C 1
ATOM 2945 O O . GLY A 1 373 ? -3.247 1.233 -20.145 1.00 87.06 373 GLY A O 1
ATOM 2946 N N . ASN A 1 374 ? -3.607 -0.982 -20.079 1.00 76.38 374 ASN A N 1
ATOM 2947 C CA . ASN A 1 374 ? -5.032 -0.916 -19.829 1.00 76.38 374 ASN A CA 1
ATOM 2948 C C . ASN A 1 374 ? -5.229 -0.951 -18.318 1.00 76.38 374 ASN A C 1
ATOM 2950 O O . ASN A 1 374 ? -5.376 -2.027 -17.730 1.00 76.38 374 ASN A O 1
ATOM 2954 N N . ASN A 1 375 ? -5.226 0.217 -17.678 1.00 65.56 375 ASN A N 1
ATOM 2955 C CA . ASN A 1 375 ? -5.764 0.298 -16.332 1.00 65.56 375 ASN A CA 1
ATOM 2956 C C . ASN A 1 375 ? -6.884 1.319 -16.220 1.00 65.56 375 ASN A C 1
ATOM 2958 O O . ASN A 1 375 ? -6.919 2.342 -16.897 1.00 65.56 375 ASN A O 1
ATOM 2962 N N . TYR A 1 376 ? -7.805 0.973 -15.336 1.00 57.78 376 TYR A N 1
ATOM 2963 C CA . TYR A 1 376 ? -8.767 1.874 -14.758 1.00 57.78 376 TYR A CA 1
ATOM 2964 C C . TYR A 1 376 ? -8.082 2.422 -13.513 1.00 57.78 376 TYR A C 1
ATOM 2966 O O . TYR A 1 376 ? -8.298 1.911 -12.416 1.00 57.78 376 TYR A O 1
ATOM 2974 N N . ASP A 1 377 ? -7.224 3.432 -13.661 1.00 58.78 377 ASP A N 1
ATOM 2975 C CA . ASP A 1 377 ? -7.082 4.335 -12.526 1.00 58.78 377 ASP A CA 1
ATOM 2976 C C . ASP A 1 377 ? -8.487 4.904 -12.298 1.00 58.78 377 ASP A C 1
ATOM 2978 O O . ASP A 1 377 ? -9.004 5.669 -13.110 1.00 58.78 377 ASP A O 1
ATOM 2982 N N . LEU A 1 378 ? -9.164 4.418 -11.258 1.00 53.69 378 LEU A N 1
ATOM 2983 C CA . LEU A 1 378 ? -10.540 4.785 -10.928 1.00 53.69 378 LEU A CA 1
ATOM 2984 C C . LEU A 1 378 ? -10.735 6.294 -10.811 1.00 53.69 378 LEU A C 1
ATOM 2986 O O . LEU A 1 378 ? -11.864 6.775 -10.921 1.00 53.69 378 LEU A O 1
ATOM 2990 N N . VAL A 1 379 ? -9.650 7.012 -10.520 1.00 52.47 379 VAL A N 1
ATOM 2991 C CA . VAL A 1 379 ? -9.673 8.444 -10.275 1.00 52.47 379 VAL A CA 1
ATOM 2992 C C . VAL A 1 379 ? -9.389 9.224 -11.552 1.00 52.47 379 VAL A C 1
ATOM 2994 O O . VAL A 1 379 ? -10.051 10.233 -11.779 1.00 52.47 379 VAL A O 1
ATOM 2997 N N . THR A 1 380 ? -8.452 8.771 -12.385 1.00 62.28 380 THR A N 1
ATOM 2998 C CA . THR A 1 380 ? -7.956 9.565 -13.524 1.00 62.28 380 THR A CA 1
ATOM 2999 C C . THR A 1 380 ? -8.347 8.995 -14.889 1.00 62.28 380 THR A C 1
ATOM 3001 O O . THR A 1 380 ? -8.434 9.736 -15.864 1.00 62.28 380 THR A O 1
ATOM 3004 N N . GLY A 1 381 ? -8.614 7.689 -14.984 1.00 68.62 381 GLY A N 1
ATOM 3005 C CA . GLY A 1 381 ? -8.808 6.989 -16.255 1.00 68.62 381 GLY A CA 1
ATOM 3006 C C . GLY A 1 381 ? -7.567 7.007 -17.157 1.00 68.62 381 GLY A C 1
ATOM 3007 O O . GLY A 1 381 ? -7.683 6.729 -18.353 1.00 68.62 381 GLY A O 1
ATOM 3008 N N . GLU A 1 382 ? -6.397 7.359 -16.618 1.00 72.19 382 GLU A N 1
ATOM 3009 C CA . GLU A 1 382 ? -5.185 7.535 -17.408 1.00 72.19 382 GLU A CA 1
ATOM 3010 C C . GLU A 1 382 ? -4.648 6.197 -17.919 1.00 72.19 382 GLU A C 1
ATOM 3012 O O . GLU A 1 382 ? -4.430 5.237 -17.173 1.00 72.19 382 GLU A O 1
ATOM 3017 N N . LYS A 1 383 ? -4.396 6.150 -19.230 1.00 80.69 383 LYS A N 1
ATOM 3018 C CA . LYS A 1 383 ? -3.644 5.061 -19.848 1.00 80.69 383 LYS A CA 1
ATOM 3019 C C . LYS A 1 383 ? -2.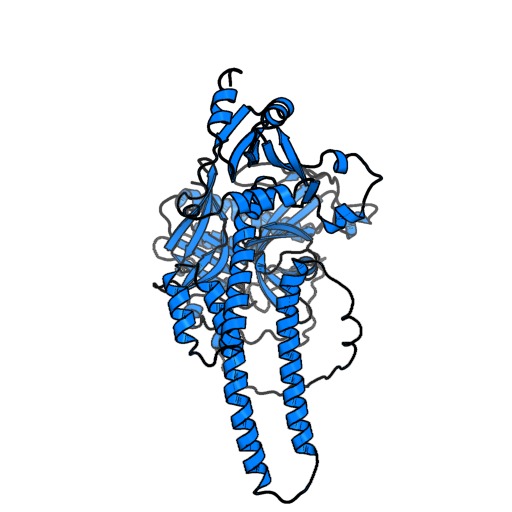175 5.238 -19.499 1.00 80.69 383 LYS A C 1
ATOM 3021 O O . LYS A 1 383 ? -1.596 6.287 -19.765 1.00 80.69 383 LYS A O 1
ATOM 3026 N N . ARG A 1 384 ? -1.560 4.190 -18.955 1.00 84.69 384 ARG A N 1
ATOM 3027 C CA . ARG A 1 384 ? -0.107 4.152 -18.780 1.00 84.69 384 ARG A CA 1
ATOM 3028 C C . ARG A 1 384 ? 0.528 3.637 -20.058 1.00 84.69 384 ARG A C 1
ATOM 3030 O O . ARG A 1 384 ? 0.293 2.499 -20.452 1.00 84.69 384 ARG A O 1
ATOM 3037 N N . GLU A 1 385 ? 1.341 4.458 -20.697 1.00 87.81 385 GLU A N 1
ATOM 3038 C CA . GLU A 1 385 ? 2.225 3.991 -21.759 1.00 87.81 385 GLU A CA 1
ATOM 3039 C C . GLU A 1 385 ? 3.550 3.551 -21.152 1.00 87.81 385 GLU A C 1
ATOM 3041 O O . GLU A 1 385 ? 4.076 4.183 -20.237 1.00 87.81 385 GLU A O 1
ATOM 3046 N N . THR A 1 386 ? 4.089 2.450 -21.662 1.00 89.19 386 THR A N 1
ATOM 3047 C CA . THR A 1 386 ? 5.419 1.979 -21.288 1.00 89.19 386 THR A CA 1
ATOM 3048 C C . THR A 1 386 ? 6.314 1.903 -22.515 1.00 89.19 386 THR A C 1
ATOM 3050 O O . THR A 1 386 ? 5.856 1.733 -23.647 1.00 89.19 386 THR A O 1
ATOM 3053 N N . HIS A 1 387 ? 7.620 2.043 -22.293 1.00 91.19 387 HIS A N 1
ATOM 3054 C CA . HIS A 1 387 ? 8.620 1.946 -23.352 1.00 91.19 387 HIS A CA 1
ATOM 3055 C C . HIS A 1 387 ? 8.749 0.521 -23.911 1.00 91.19 387 HIS A C 1
ATOM 3057 O O . HIS A 1 387 ? 9.255 0.337 -25.018 1.00 91.19 387 HIS A O 1
ATOM 3063 N N . PHE A 1 388 ? 8.289 -0.491 -23.174 1.00 92.25 388 PHE A N 1
ATOM 3064 C CA . PHE A 1 388 ? 8.342 -1.883 -23.608 1.00 92.25 388 PHE A CA 1
ATOM 3065 C C . PHE A 1 388 ? 7.164 -2.224 -24.519 1.00 92.25 388 PHE A C 1
ATOM 3067 O O . PHE A 1 388 ? 6.028 -1.887 -24.212 1.00 92.25 388 PHE A O 1
ATOM 3074 N N . LYS A 1 389 ? 7.417 -2.937 -25.621 1.00 95.44 389 LYS A N 1
ATOM 3075 C CA . LYS A 1 389 ? 6.358 -3.505 -26.481 1.00 95.44 389 LYS A CA 1
ATOM 3076 C C . LYS A 1 389 ? 6.015 -4.952 -26.144 1.00 95.44 389 LYS A C 1
ATOM 3078 O O . LYS A 1 389 ? 4.947 -5.430 -26.507 1.00 95.44 389 LYS A O 1
ATOM 3083 N N . THR A 1 390 ? 6.897 -5.622 -25.417 1.00 97.75 390 THR A N 1
ATOM 3084 C CA . THR A 1 390 ? 6.764 -7.014 -24.993 1.00 97.75 390 THR A CA 1
ATOM 3085 C C . THR A 1 390 ? 7.067 -7.130 -23.503 1.00 97.75 390 THR A C 1
ATOM 3087 O O . THR A 1 390 ? 7.658 -6.229 -22.910 1.00 97.75 390 THR A O 1
ATOM 3090 N N . CYS A 1 391 ? 6.679 -8.246 -22.892 1.00 97.81 391 CYS A N 1
ATOM 3091 C CA . CYS A 1 391 ? 6.834 -8.491 -21.468 1.00 97.81 391 CYS A CA 1
ATOM 3092 C C . CYS A 1 391 ? 8.303 -8.357 -21.026 1.00 97.81 391 CYS A C 1
ATOM 3094 O O . CYS A 1 391 ? 9.161 -9.054 -21.574 1.00 97.81 391 CYS A O 1
ATOM 3096 N N . PRO A 1 392 ? 8.599 -7.532 -20.003 1.00 97.19 392 PRO A N 1
ATOM 3097 C CA . PRO A 1 392 ? 9.962 -7.342 -19.517 1.00 97.19 392 PRO A CA 1
ATOM 3098 C C . PRO A 1 392 ? 10.413 -8.411 -18.506 1.00 97.19 392 PRO A C 1
ATOM 3100 O O . PRO A 1 392 ? 11.481 -8.263 -17.918 1.00 97.19 392 PRO A O 1
ATOM 3103 N N . CYS A 1 393 ? 9.625 -9.469 -18.261 1.00 96.81 393 CYS A N 1
ATOM 3104 C CA . CYS A 1 393 ? 10.044 -10.540 -17.352 1.00 96.81 393 CYS A CA 1
ATOM 3105 C C . CYS A 1 393 ? 11.253 -11.310 -17.907 1.00 96.81 393 CYS A C 1
ATOM 3107 O O . CYS A 1 393 ? 11.435 -11.421 -19.122 1.00 96.81 393 CYS A O 1
ATOM 3109 N N . GLU A 1 394 ? 12.043 -11.900 -17.010 1.00 95.75 394 GLU A N 1
ATOM 3110 C CA . GLU A 1 394 ? 13.301 -12.575 -17.353 1.00 95.75 394 GLU A CA 1
ATOM 3111 C C . GLU A 1 394 ? 13.127 -13.698 -18.387 1.00 95.75 394 GLU A C 1
ATOM 3113 O O . GLU A 1 394 ? 13.944 -13.865 -19.291 1.00 95.75 394 GLU A O 1
ATOM 3118 N N . THR A 1 395 ? 12.022 -14.443 -18.300 1.00 96.62 395 THR A N 1
ATOM 3119 C CA . THR A 1 395 ? 11.699 -15.509 -19.255 1.00 96.62 395 THR A CA 1
ATOM 3120 C C . THR A 1 395 ? 11.414 -14.959 -20.651 1.00 96.62 395 THR A C 1
ATOM 3122 O O . THR A 1 395 ? 11.899 -15.511 -21.634 1.00 96.62 395 THR A O 1
ATOM 3125 N N . CYS A 1 396 ? 10.653 -13.865 -20.762 1.00 97.56 396 CYS A N 1
ATOM 3126 C CA . CYS A 1 396 ? 10.348 -13.252 -22.056 1.00 97.56 396 CYS A CA 1
ATOM 3127 C C . CYS A 1 396 ? 11.559 -12.527 -22.646 1.00 97.56 396 CYS A C 1
ATOM 3129 O O . CYS A 1 396 ? 11.742 -12.571 -23.857 1.00 97.56 396 CYS A O 1
ATOM 3131 N N . ARG A 1 397 ? 12.415 -11.918 -21.816 1.00 96.94 397 ARG A N 1
ATOM 3132 C CA . ARG A 1 397 ? 13.622 -11.209 -22.268 1.00 96.94 397 ARG A CA 1
ATOM 3133 C C . ARG A 1 397 ? 14.577 -12.098 -23.073 1.00 96.94 397 ARG A C 1
ATOM 3135 O O . ARG A 1 397 ? 15.265 -11.600 -23.958 1.00 96.94 397 ARG A O 1
ATOM 3142 N N . HIS A 1 398 ? 14.595 -13.393 -22.771 1.00 97.25 398 HIS A N 1
ATOM 3143 C CA . HIS A 1 398 ? 15.434 -14.392 -23.437 1.00 97.25 398 HIS A CA 1
ATOM 3144 C C . HIS A 1 398 ? 14.671 -15.283 -24.425 1.00 97.25 398 HIS A C 1
ATOM 3146 O O . HIS A 1 398 ? 15.244 -16.225 -24.965 1.00 97.25 398 HIS A O 1
ATOM 3152 N N . SER A 1 399 ? 13.381 -15.029 -24.642 1.00 97.56 399 SER A N 1
ATOM 3153 C CA . SER A 1 399 ? 12.561 -15.809 -25.565 1.00 97.56 399 SER A CA 1
ATOM 3154 C C . SER A 1 399 ? 12.599 -15.208 -26.968 1.00 97.56 399 SER A C 1
ATOM 3156 O O . SER A 1 399 ? 12.473 -13.998 -27.120 1.00 97.56 399 SER A O 1
ATOM 3158 N N . ASP A 1 400 ? 12.643 -16.054 -28.000 1.00 98.12 400 ASP A N 1
ATOM 3159 C CA . ASP A 1 400 ? 12.419 -15.635 -29.396 1.00 98.12 400 ASP A CA 1
ATOM 3160 C C . ASP A 1 400 ? 10.959 -15.221 -29.661 1.00 98.12 400 ASP A C 1
ATOM 3162 O O . ASP A 1 400 ? 10.634 -14.636 -30.695 1.00 98.12 400 ASP A O 1
ATOM 3166 N N . LYS A 1 401 ? 10.051 -15.559 -28.736 1.00 97.94 401 LYS A N 1
ATOM 3167 C CA . LYS A 1 401 ? 8.618 -15.253 -28.795 1.00 97.94 401 LYS A CA 1
ATOM 3168 C C . LYS A 1 401 ? 8.174 -14.597 -27.485 1.00 97.94 401 LYS A C 1
ATOM 3170 O O . LYS A 1 401 ? 7.383 -15.188 -26.744 1.00 97.94 401 LYS A O 1
ATOM 3175 N N . PRO A 1 402 ? 8.694 -13.400 -27.163 1.00 98.00 402 PRO A N 1
ATOM 3176 C CA . PRO A 1 402 ? 8.305 -12.707 -25.945 1.00 98.00 402 PRO A CA 1
ATOM 3177 C C . PRO A 1 402 ? 6.804 -12.390 -25.987 1.00 98.00 402 PRO A C 1
ATOM 3179 O O . PRO A 1 402 ? 6.273 -11.994 -27.025 1.00 98.00 402 PRO A O 1
ATOM 3182 N N . SER A 1 403 ? 6.107 -12.555 -24.859 1.00 98.06 403 SER A N 1
ATOM 3183 C CA . SER A 1 403 ? 4.675 -12.246 -24.793 1.00 98.06 403 SER A CA 1
ATOM 3184 C C . SER A 1 403 ? 4.440 -10.755 -25.027 1.00 98.06 403 SER A C 1
ATOM 3186 O O . SER A 1 403 ? 5.116 -9.919 -24.429 1.00 98.06 403 SER A O 1
ATOM 3188 N N . ASN A 1 404 ? 3.452 -10.402 -25.840 1.00 97.88 404 ASN A N 1
ATOM 3189 C CA . ASN A 1 404 ? 3.001 -9.020 -25.997 1.00 97.88 404 ASN A CA 1
ATOM 3190 C C . ASN A 1 404 ? 1.911 -8.623 -24.984 1.00 97.88 404 ASN A C 1
ATOM 3192 O O . ASN A 1 404 ? 1.514 -7.460 -24.934 1.00 97.88 404 ASN A O 1
ATOM 3196 N N . VAL A 1 405 ? 1.455 -9.568 -24.154 1.00 97.69 405 VAL A N 1
ATOM 3197 C CA . VAL A 1 405 ? 0.538 -9.338 -23.032 1.00 97.69 405 VAL A CA 1
ATOM 3198 C C . VAL A 1 405 ? 1.235 -9.696 -21.725 1.00 97.69 405 VAL A C 1
ATOM 3200 O O . VAL A 1 405 ? 1.819 -10.774 -21.593 1.00 97.69 405 VAL A O 1
ATOM 3203 N N . TRP A 1 406 ? 1.189 -8.797 -20.748 1.00 98.00 406 TRP A N 1
ATOM 3204 C CA . TRP A 1 406 ? 1.748 -9.046 -19.420 1.00 98.00 406 TRP A CA 1
ATOM 3205 C C . TRP A 1 406 ? 1.049 -8.218 -18.353 1.00 98.00 406 TRP A C 1
ATOM 3207 O O . TRP A 1 406 ? 0.254 -7.325 -18.656 1.00 98.00 406 TRP A O 1
ATOM 3217 N N . TRP A 1 407 ? 1.368 -8.514 -17.098 1.00 97.50 407 TRP A N 1
ATOM 3218 C CA . TRP A 1 407 ? 0.859 -7.805 -15.939 1.00 97.50 407 TRP A CA 1
ATOM 3219 C C . TRP A 1 407 ? 2.015 -7.325 -15.075 1.00 97.50 407 TRP A C 1
ATOM 3221 O O . TRP A 1 407 ? 2.959 -8.072 -14.816 1.00 97.50 407 TRP A O 1
ATOM 3231 N N . GLU A 1 408 ? 1.927 -6.079 -14.627 1.00 97.19 408 GLU A N 1
ATOM 3232 C CA . GLU A 1 408 ? 2.778 -5.549 -13.566 1.00 97.19 408 GLU A CA 1
ATOM 3233 C C . GLU A 1 408 ? 1.987 -5.546 -12.263 1.00 97.19 408 GLU A C 1
ATOM 3235 O O . GLU A 1 408 ? 0.862 -5.039 -12.205 1.00 97.19 408 GLU A O 1
ATOM 3240 N N . ILE A 1 409 ? 2.576 -6.145 -11.235 1.00 97.69 409 ILE A N 1
ATOM 3241 C CA . ILE A 1 409 ? 2.009 -6.289 -9.901 1.00 97.69 409 ILE A CA 1
ATOM 3242 C C . ILE A 1 409 ? 2.835 -5.407 -8.975 1.00 97.69 409 ILE A C 1
ATOM 3244 O O . ILE A 1 409 ? 4.037 -5.619 -8.819 1.00 97.69 409 ILE A O 1
ATOM 3248 N N . TYR A 1 410 ? 2.184 -4.426 -8.367 1.00 97.81 410 TYR A N 1
ATOM 3249 C CA . TYR A 1 410 ? 2.788 -3.502 -7.420 1.00 97.81 410 TYR A CA 1
ATOM 3250 C C . TYR A 1 410 ? 2.321 -3.852 -6.017 1.00 97.81 410 TYR A C 1
ATOM 3252 O O . TYR A 1 410 ? 1.119 -3.863 -5.781 1.00 97.81 410 TYR A O 1
ATOM 3260 N N . VAL A 1 411 ? 3.238 -4.128 -5.097 1.00 98.19 411 VAL A N 1
ATOM 3261 C CA . VAL A 1 411 ? 2.942 -4.386 -3.685 1.00 98.19 411 VAL A CA 1
ATOM 3262 C C . VAL A 1 411 ? 3.267 -3.126 -2.897 1.00 98.19 411 VAL A C 1
ATOM 3264 O O . VAL A 1 411 ? 4.427 -2.734 -2.793 1.00 98.19 411 VAL A O 1
ATOM 3267 N N . HIS A 1 412 ? 2.242 -2.499 -2.333 1.00 98.12 412 HIS A N 1
ATOM 3268 C CA . HIS A 1 412 ? 2.392 -1.368 -1.428 1.00 98.12 412 HIS A CA 1
ATOM 3269 C C . HIS A 1 412 ? 2.614 -1.885 -0.005 1.00 98.12 412 HIS A C 1
ATOM 3271 O O . HIS A 1 412 ? 1.807 -2.666 0.503 1.00 98.12 412 HIS A O 1
ATOM 3277 N N . THR A 1 413 ? 3.704 -1.459 0.631 1.00 98.12 413 THR A N 1
ATOM 3278 C CA . THR A 1 413 ? 4.065 -1.823 2.008 1.00 98.12 413 THR A CA 1
ATOM 3279 C C . THR A 1 413 ? 4.827 -0.680 2.698 1.00 98.12 413 THR A C 1
ATOM 3281 O O . THR A 1 413 ? 4.879 0.443 2.192 1.00 98.12 413 THR A O 1
ATOM 3284 N N . VAL A 1 414 ? 5.380 -0.928 3.885 1.00 97.50 414 VAL A N 1
ATOM 3285 C CA . VAL A 1 414 ? 6.118 0.062 4.686 1.00 97.50 414 VAL A CA 1
ATOM 3286 C C . VAL A 1 414 ? 7.590 0.176 4.281 1.00 97.50 414 VAL A C 1
ATOM 3288 O O . VAL A 1 414 ? 8.283 -0.830 4.106 1.00 97.50 414 VAL A O 1
ATOM 3291 N N . ALA A 1 415 ? 8.098 1.408 4.187 1.00 97.56 415 ALA A N 1
ATOM 3292 C CA . ALA A 1 415 ? 9.481 1.668 3.782 1.00 97.56 415 ALA A CA 1
ATOM 3293 C C . ALA A 1 415 ? 10.502 1.326 4.862 1.00 97.56 415 ALA A C 1
ATOM 3295 O O . ALA A 1 415 ? 11.583 0.845 4.542 1.00 97.56 415 ALA A O 1
ATOM 3296 N N . TYR A 1 416 ? 10.176 1.507 6.143 1.00 95.81 416 TYR A N 1
ATOM 3297 C CA . TYR A 1 416 ? 11.127 1.246 7.227 1.00 95.81 416 TYR A CA 1
ATOM 3298 C C . TYR A 1 416 ? 11.611 -0.214 7.283 1.00 95.81 416 TYR A C 1
ATOM 3300 O O . TYR A 1 416 ? 12.604 -0.504 7.955 1.00 95.81 416 TYR A O 1
ATOM 3308 N N . ILE A 1 417 ? 10.937 -1.130 6.574 1.00 95.50 417 ILE A N 1
ATOM 3309 C CA . ILE A 1 417 ? 11.377 -2.517 6.415 1.00 95.50 417 ILE A CA 1
ATOM 3310 C C . ILE A 1 417 ? 11.935 -2.779 5.026 1.00 95.50 417 ILE A C 1
ATOM 3312 O O . ILE A 1 417 ? 12.983 -3.408 4.959 1.00 95.50 417 ILE A O 1
ATOM 3316 N N . VAL A 1 418 ? 11.315 -2.297 3.948 1.00 96.62 418 VAL A N 1
ATOM 3317 C CA . VAL A 1 418 ? 11.823 -2.504 2.582 1.00 96.62 418 VAL A CA 1
ATOM 3318 C C . VAL A 1 418 ? 12.137 -1.156 1.940 1.00 96.62 418 VAL A C 1
ATOM 3320 O O . VAL A 1 418 ? 11.265 -0.534 1.342 1.00 96.62 418 VAL A O 1
ATOM 3323 N N . PHE A 1 419 ? 13.377 -0.686 2.086 1.00 96.50 419 PHE A N 1
ATOM 3324 C CA . PHE A 1 419 ? 13.814 0.637 1.610 1.00 96.50 419 PHE A CA 1
ATOM 3325 C C . PHE A 1 419 ? 14.892 0.596 0.518 1.00 96.50 419 PHE A C 1
ATOM 3327 O O . PHE A 1 419 ? 15.256 1.648 -0.003 1.00 96.50 419 PHE A O 1
ATOM 3334 N N . ASP A 1 420 ? 15.422 -0.580 0.188 1.00 96.50 420 ASP A N 1
ATOM 3335 C CA . ASP A 1 420 ? 16.463 -0.760 -0.821 1.00 96.50 420 ASP A CA 1
ATOM 3336 C C . ASP A 1 420 ? 16.250 -2.045 -1.638 1.00 96.50 420 ASP A C 1
ATOM 3338 O O . ASP A 1 420 ? 15.387 -2.876 -1.336 1.00 96.50 420 ASP A O 1
ATOM 3342 N N . GLU A 1 421 ? 17.028 -2.175 -2.714 1.00 97.06 421 GLU A N 1
ATOM 3343 C CA . GLU A 1 421 ? 16.955 -3.310 -3.640 1.00 97.06 421 GLU A CA 1
ATOM 3344 C C . GLU A 1 421 ? 17.412 -4.624 -3.003 1.00 97.06 421 GLU A C 1
ATOM 3346 O O . GLU A 1 421 ? 16.899 -5.682 -3.357 1.00 97.06 421 GLU A O 1
ATOM 3351 N N . ASP A 1 422 ? 18.344 -4.573 -2.045 1.00 96.06 422 ASP A N 1
ATOM 3352 C CA . ASP A 1 422 ? 18.806 -5.768 -1.338 1.00 96.06 422 ASP A CA 1
ATOM 3353 C C . ASP A 1 422 ? 17.635 -6.403 -0.587 1.00 96.06 422 ASP A C 1
ATOM 3355 O O . ASP A 1 422 ? 17.276 -7.553 -0.844 1.00 96.06 422 ASP A O 1
ATOM 3359 N N . ARG A 1 423 ? 16.927 -5.626 0.237 1.00 96.25 423 ARG A N 1
ATOM 3360 C CA . ARG A 1 423 ? 15.753 -6.123 0.960 1.00 96.25 423 ARG A CA 1
ATOM 3361 C C . ARG A 1 423 ? 14.597 -6.495 0.043 1.00 96.25 423 ARG A C 1
ATOM 3363 O O . ARG A 1 423 ? 13.898 -7.463 0.332 1.00 96.25 423 ARG A O 1
ATOM 3370 N N . ALA A 1 424 ? 14.386 -5.757 -1.046 1.00 97.25 424 ALA A N 1
ATOM 3371 C CA . ALA A 1 424 ? 13.357 -6.101 -2.024 1.00 97.25 424 ALA A CA 1
ATOM 3372 C C . ALA A 1 424 ? 13.651 -7.438 -2.717 1.00 97.25 424 ALA A C 1
ATOM 3374 O O . ALA A 1 424 ? 12.744 -8.251 -2.884 1.00 97.25 424 ALA A O 1
ATOM 3375 N N . SER A 1 425 ? 14.914 -7.708 -3.056 1.00 96.25 425 SER A N 1
ATOM 3376 C CA . SER A 1 425 ? 15.316 -8.958 -3.711 1.00 96.25 425 SER A CA 1
ATOM 3377 C C . SER A 1 425 ? 15.135 -10.196 -2.825 1.00 96.25 425 SER A C 1
ATOM 3379 O O . SER A 1 425 ? 14.902 -11.288 -3.344 1.00 96.25 425 SER A O 1
ATOM 3381 N N . HIS A 1 426 ? 15.160 -10.013 -1.501 1.00 96.88 426 HIS A N 1
ATOM 3382 C CA . HIS A 1 426 ? 14.864 -11.049 -0.509 1.00 96.88 426 HIS A CA 1
ATOM 3383 C C . HIS A 1 426 ? 13.406 -11.033 -0.016 1.00 96.88 426 HIS A C 1
ATOM 3385 O O . HIS A 1 426 ? 13.043 -11.781 0.897 1.00 96.88 426 HIS A O 1
ATOM 3391 N N . ALA A 1 427 ? 12.555 -10.180 -0.591 1.00 97.81 427 ALA A N 1
ATOM 3392 C CA . ALA A 1 427 ? 11.138 -10.172 -0.281 1.00 97.81 427 ALA A CA 1
ATOM 3393 C C . ALA A 1 427 ? 10.408 -11.266 -1.074 1.00 97.81 427 ALA A C 1
ATOM 3395 O O . ALA A 1 427 ? 10.609 -11.451 -2.276 1.00 97.81 427 ALA A O 1
ATOM 3396 N N . THR A 1 428 ? 9.493 -11.956 -0.405 1.00 98.12 428 THR A N 1
ATOM 3397 C CA . THR A 1 428 ? 8.536 -12.884 -1.012 1.00 98.12 428 THR A CA 1
ATOM 3398 C C . THR A 1 428 ? 7.126 -12.483 -0.604 1.00 98.12 428 THR A C 1
ATOM 3400 O O . THR A 1 428 ? 6.905 -11.989 0.502 1.00 98.12 428 THR A O 1
ATOM 3403 N N . CYS A 1 429 ? 6.158 -12.661 -1.501 1.00 98.31 429 CYS A N 1
ATOM 3404 C CA . CYS A 1 429 ? 4.753 -12.393 -1.207 1.00 98.31 429 CYS A CA 1
ATOM 3405 C C . CYS A 1 429 ? 3.908 -13.651 -1.400 1.00 98.31 429 CYS A C 1
ATOM 3407 O O . CYS A 1 429 ? 3.919 -14.231 -2.486 1.00 98.31 429 CYS A O 1
ATOM 3409 N N . LYS A 1 430 ? 3.125 -14.037 -0.386 1.00 98.19 430 LYS A N 1
ATOM 3410 C CA . LYS A 1 430 ? 2.108 -15.093 -0.507 1.00 98.19 430 LYS A CA 1
ATOM 3411 C C . LYS A 1 430 ? 0.753 -14.469 -0.842 1.00 98.19 430 LYS A C 1
ATOM 3413 O O . LYS A 1 430 ? 0.174 -13.733 -0.040 1.00 98.19 430 LYS A O 1
ATOM 3418 N N . LEU A 1 431 ? 0.243 -14.780 -2.029 1.00 98.44 431 LEU A N 1
ATOM 3419 C CA . LEU A 1 431 ? -1.121 -14.467 -2.454 1.00 98.44 431 LEU A CA 1
ATOM 3420 C C . LEU A 1 431 ? -2.094 -15.525 -1.916 1.00 98.44 431 LEU A C 1
ATOM 3422 O O . LEU A 1 431 ? -1.720 -16.686 -1.752 1.00 98.44 431 LEU A O 1
ATOM 3426 N N . PHE A 1 432 ? -3.356 -15.136 -1.713 1.00 97.94 432 PHE A N 1
ATOM 3427 C CA . PHE A 1 432 ? -4.467 -16.052 -1.389 1.00 97.94 432 PHE A CA 1
ATOM 3428 C C . PHE A 1 432 ? -4.302 -16.865 -0.090 1.00 97.94 432 PHE A C 1
ATOM 3430 O O . PHE A 1 432 ? -4.922 -17.907 0.074 1.00 97.94 432 PHE A O 1
ATOM 3437 N N . TYR A 1 433 ? -3.488 -16.391 0.860 1.00 97.62 433 TYR A N 1
ATOM 3438 C CA . TYR A 1 433 ? -3.296 -17.067 2.147 1.00 97.62 433 TYR A CA 1
ATOM 3439 C C . TYR A 1 433 ? -4.419 -16.758 3.165 1.00 97.62 433 TYR A C 1
ATOM 3441 O O . TYR A 1 433 ? -4.242 -15.956 4.082 1.00 97.62 433 TYR A O 1
ATOM 3449 N N . ASP A 1 434 ? -5.616 -17.308 2.946 1.00 97.44 434 ASP A N 1
ATOM 3450 C CA . ASP A 1 434 ? -6.828 -17.025 3.746 1.00 97.44 434 ASP A CA 1
ATOM 3451 C C . ASP A 1 434 ? -7.007 -17.959 4.952 1.00 97.44 434 ASP A C 1
ATOM 3453 O O . ASP A 1 434 ? -7.594 -17.577 5.961 1.00 97.44 434 ASP A O 1
ATOM 3457 N N . LYS A 1 435 ? -6.479 -19.176 4.835 1.00 96.69 435 LYS A N 1
ATOM 3458 C CA . LYS A 1 435 ? -6.491 -20.283 5.804 1.00 96.69 435 LYS A CA 1
ATOM 3459 C C . LYS A 1 435 ? -5.210 -21.123 5.668 1.00 96.69 435 LYS A C 1
ATOM 3461 O O . LYS A 1 435 ? -4.549 -21.039 4.633 1.00 96.69 435 LYS A O 1
ATOM 3466 N N . GLU A 1 436 ? -4.869 -21.929 6.670 1.00 92.94 436 GLU A N 1
ATOM 3467 C CA . GLU A 1 436 ? -3.611 -22.706 6.711 1.00 92.94 436 GLU A CA 1
ATOM 3468 C C . GLU A 1 436 ? -3.443 -23.651 5.505 1.00 92.94 436 GLU A C 1
ATOM 3470 O O . GLU A 1 436 ? -2.353 -23.792 4.961 1.00 92.94 436 GLU A O 1
ATOM 3475 N N . ASP A 1 437 ? -4.537 -24.240 5.017 1.00 94.88 437 ASP A N 1
ATOM 3476 C CA . ASP A 1 437 ? -4.564 -25.151 3.866 1.00 94.88 437 ASP A CA 1
ATOM 3477 C C . ASP A 1 437 ? -4.846 -24.442 2.524 1.00 94.88 437 ASP A C 1
ATOM 3479 O O . ASP A 1 437 ? -5.242 -25.084 1.548 1.00 94.88 437 ASP A O 1
ATOM 3483 N N . SER A 1 438 ? -4.681 -23.116 2.451 1.00 95.50 438 SER A N 1
ATOM 3484 C CA . SER A 1 438 ? -4.921 -22.368 1.208 1.00 95.50 438 SER A CA 1
ATOM 3485 C C . SER A 1 438 ? -3.935 -22.754 0.111 1.00 95.50 438 SER A C 1
ATOM 3487 O O . SER A 1 438 ? -2.735 -22.898 0.346 1.00 95.50 438 SER A O 1
ATOM 3489 N N . GLN A 1 439 ? -4.414 -22.795 -1.131 1.00 96.56 439 GLN A N 1
ATOM 3490 C CA . GLN A 1 439 ? -3.534 -22.848 -2.292 1.00 96.56 439 GLN A CA 1
ATOM 3491 C C . GLN A 1 439 ? -2.881 -21.475 -2.507 1.00 96.56 439 GLN A C 1
ATOM 3493 O O . GLN A 1 439 ? -3.447 -20.583 -3.143 1.00 96.56 439 GLN A O 1
ATOM 3498 N N . VAL A 1 440 ? -1.680 -21.304 -1.959 1.00 97.00 440 VAL A N 1
ATOM 3499 C CA . VAL A 1 440 ? -0.928 -20.052 -2.061 1.00 97.00 440 VAL A CA 1
ATOM 3500 C C . VAL A 1 440 ? -0.205 -19.930 -3.401 1.00 97.00 440 VAL A C 1
ATOM 3502 O O . VAL A 1 440 ? 0.302 -20.905 -3.958 1.00 97.00 440 VAL A O 1
ATOM 3505 N N . VAL A 1 441 ? -0.118 -18.701 -3.908 1.00 97.81 441 VAL A N 1
ATOM 3506 C CA . VAL A 1 441 ? 0.770 -18.354 -5.026 1.00 97.81 441 VAL A CA 1
ATOM 3507 C C . VAL A 1 441 ? 1.880 -17.474 -4.483 1.00 97.81 441 VAL A C 1
ATOM 3509 O O . VAL A 1 441 ? 1.606 -16.453 -3.856 1.00 97.81 441 VAL A O 1
ATOM 3512 N N . ILE A 1 442 ? 3.126 -17.870 -4.721 1.00 98.06 442 ILE A N 1
ATOM 3513 C CA . ILE A 1 442 ? 4.299 -17.122 -4.273 1.00 98.06 442 ILE A CA 1
ATOM 3514 C C . ILE A 1 442 ? 4.748 -16.205 -5.407 1.00 98.06 442 ILE A C 1
ATOM 3516 O O . ILE A 1 442 ? 5.029 -16.668 -6.512 1.00 98.06 442 ILE A O 1
ATOM 3520 N N . LEU A 1 443 ? 4.812 -14.908 -5.121 1.00 97.81 443 LEU A N 1
ATOM 3521 C CA . LEU A 1 443 ? 5.540 -13.946 -5.935 1.00 97.81 443 LEU A CA 1
ATOM 3522 C C . LEU A 1 443 ? 6.918 -13.735 -5.313 1.00 97.81 443 LEU A C 1
ATOM 3524 O O . LEU A 1 443 ? 7.029 -13.443 -4.121 1.00 97.81 443 LEU A O 1
ATOM 3528 N N . ASP A 1 444 ? 7.948 -13.869 -6.133 1.00 94.88 444 ASP A N 1
ATOM 3529 C CA . ASP A 1 444 ? 9.337 -13.597 -5.791 1.00 94.88 444 ASP A CA 1
ATOM 3530 C C . ASP A 1 444 ? 9.937 -12.590 -6.790 1.00 94.88 444 ASP A C 1
ATOM 3532 O O . ASP A 1 444 ? 9.253 -12.116 -7.707 1.00 94.88 444 ASP A O 1
ATOM 3536 N N . LYS A 1 445 ? 11.214 -12.237 -6.598 1.00 94.06 445 LYS A N 1
ATOM 3537 C CA . LYS A 1 445 ? 11.993 -11.380 -7.515 1.00 94.06 445 LYS A CA 1
ATOM 3538 C C . LYS A 1 445 ? 11.413 -9.977 -7.672 1.00 94.06 445 LYS A C 1
ATOM 3540 O O . LYS A 1 445 ? 11.222 -9.478 -8.784 1.00 94.06 445 LYS A O 1
ATOM 3545 N N . PHE A 1 446 ? 11.131 -9.344 -6.543 1.00 97.44 446 PHE A N 1
ATOM 3546 C CA . PHE A 1 446 ? 10.746 -7.946 -6.543 1.00 97.44 446 PHE A CA 1
ATOM 3547 C C . PHE A 1 446 ? 11.931 -7.044 -6.877 1.00 97.44 446 PHE A C 1
ATOM 3549 O O . PHE A 1 446 ? 13.074 -7.326 -6.523 1.00 97.44 446 PHE A O 1
ATOM 3556 N N . VAL A 1 447 ? 11.615 -5.932 -7.531 1.00 97.31 447 VAL A N 1
ATOM 3557 C CA . VAL A 1 447 ? 12.482 -4.755 -7.621 1.00 97.31 447 VAL A CA 1
ATOM 3558 C C . VAL A 1 447 ? 11.792 -3.589 -6.926 1.00 97.31 447 VAL A C 1
ATOM 3560 O O . VAL A 1 447 ? 10.555 -3.530 -6.902 1.00 97.31 447 VAL A O 1
ATOM 3563 N N . ILE A 1 448 ? 12.562 -2.657 -6.376 1.00 97.88 448 ILE A N 1
ATOM 3564 C CA . ILE A 1 448 ? 12.006 -1.398 -5.882 1.00 97.88 448 ILE A CA 1
ATOM 3565 C C . ILE A 1 448 ? 11.482 -0.588 -7.071 1.00 97.88 448 ILE A C 1
ATOM 3567 O O . ILE A 1 448 ? 12.209 -0.272 -8.010 1.00 97.88 448 ILE A O 1
ATOM 3571 N N . ASP A 1 449 ? 10.203 -0.224 -7.027 1.00 97.31 449 ASP A N 1
ATOM 3572 C CA . ASP A 1 449 ? 9.637 0.763 -7.948 1.00 97.31 449 ASP A CA 1
ATOM 3573 C C . ASP A 1 449 ? 9.805 2.178 -7.396 1.00 97.31 449 ASP A C 1
ATOM 3575 O O . ASP A 1 449 ? 10.293 3.080 -8.075 1.00 97.31 449 ASP A O 1
ATOM 3579 N N . SER A 1 450 ? 9.433 2.365 -6.131 1.00 97.00 450 SER A N 1
ATOM 3580 C CA . SER A 1 450 ? 9.613 3.626 -5.420 1.00 97.00 450 SER A CA 1
ATOM 3581 C C . SER A 1 450 ? 9.681 3.408 -3.913 1.00 97.00 450 SER A C 1
ATOM 3583 O O . SER A 1 450 ? 9.059 2.500 -3.365 1.00 97.00 450 SER A O 1
ATOM 3585 N N . VAL A 1 451 ? 10.447 4.264 -3.238 1.00 97.25 451 VAL A N 1
ATOM 3586 C CA . VAL A 1 451 ? 10.552 4.318 -1.777 1.00 97.25 451 VAL A CA 1
ATOM 3587 C C . VAL A 1 451 ? 10.427 5.772 -1.357 1.00 97.25 451 VAL A C 1
ATOM 3589 O O . VAL A 1 451 ? 11.141 6.638 -1.860 1.00 97.25 451 VAL A O 1
ATOM 3592 N N . ASP A 1 452 ? 9.533 6.024 -0.412 1.00 96.69 452 ASP A N 1
ATOM 3593 C CA . ASP A 1 452 ? 9.342 7.316 0.224 1.00 96.69 452 ASP A CA 1
ATOM 3594 C C . ASP A 1 452 ? 9.507 7.146 1.738 1.00 96.69 452 ASP A C 1
ATOM 3596 O O . ASP A 1 452 ? 8.605 6.688 2.444 1.00 96.69 452 ASP A O 1
ATOM 3600 N N . LEU A 1 453 ? 10.701 7.481 2.232 1.00 96.12 453 LEU A N 1
ATOM 3601 C CA . LEU A 1 453 ? 11.060 7.339 3.645 1.00 96.12 453 LEU A CA 1
ATOM 3602 C C . LEU A 1 453 ? 10.308 8.322 4.550 1.00 96.12 453 LEU A C 1
ATOM 3604 O O . LEU A 1 453 ? 10.090 8.023 5.722 1.00 96.12 453 LEU A O 1
ATOM 3608 N N . GLU A 1 454 ? 9.919 9.486 4.025 1.00 94.94 454 GLU A N 1
ATOM 3609 C CA . GLU A 1 454 ? 9.182 10.495 4.788 1.00 94.94 454 GLU A CA 1
ATOM 3610 C C . GLU A 1 454 ? 7.746 10.033 5.026 1.00 94.94 454 GLU A C 1
ATOM 3612 O O . GLU A 1 454 ? 7.224 10.111 6.142 1.00 94.94 454 GLU A O 1
ATOM 3617 N N . ARG A 1 455 ? 7.127 9.478 3.982 1.00 95.00 455 ARG A N 1
ATOM 3618 C CA . ARG A 1 455 ? 5.780 8.915 4.058 1.00 95.00 455 ARG A CA 1
ATOM 3619 C C . ARG A 1 455 ? 5.747 7.518 4.654 1.00 95.00 455 ARG A C 1
ATOM 3621 O O . ARG A 1 455 ? 4.673 7.083 5.060 1.00 95.00 455 ARG A O 1
ATOM 3628 N N . ASP A 1 456 ? 6.899 6.863 4.747 1.00 97.25 456 ASP A N 1
ATOM 3629 C CA . ASP A 1 456 ? 7.081 5.478 5.173 1.00 97.25 456 ASP A CA 1
ATOM 3630 C C . ASP A 1 456 ? 6.368 4.465 4.260 1.00 97.25 456 ASP A C 1
ATOM 3632 O O . ASP A 1 456 ? 5.714 3.525 4.715 1.00 97.25 456 ASP A O 1
ATOM 3636 N N . VAL A 1 457 ? 6.478 4.681 2.946 1.00 97.12 457 VAL A N 1
ATOM 3637 C CA . VAL A 1 457 ? 5.838 3.865 1.906 1.00 97.12 457 VAL A CA 1
ATOM 3638 C C . VAL A 1 457 ? 6.888 3.289 0.966 1.00 97.12 457 VAL A C 1
ATOM 3640 O O . VAL A 1 457 ? 7.736 4.013 0.451 1.00 97.12 457 VAL A O 1
ATOM 3643 N N . SER A 1 458 ? 6.801 1.988 0.713 1.00 97.81 458 SER A N 1
ATOM 3644 C CA . SER A 1 458 ? 7.593 1.289 -0.295 1.00 97.81 458 SER A CA 1
ATOM 3645 C C . SER A 1 458 ? 6.676 0.591 -1.281 1.00 97.81 458 SER A C 1
ATOM 3647 O O . SER A 1 458 ? 5.638 0.038 -0.904 1.00 97.81 458 SER A O 1
ATOM 3649 N N . VAL A 1 459 ? 7.047 0.651 -2.554 1.00 98.19 459 VAL A N 1
ATOM 3650 C CA . VAL A 1 459 ? 6.332 0.006 -3.645 1.00 98.19 459 VAL A CA 1
ATOM 3651 C C . VAL A 1 459 ? 7.279 -0.978 -4.308 1.00 98.19 459 VAL A C 1
ATOM 3653 O O . VAL A 1 459 ? 8.271 -0.592 -4.927 1.00 98.19 459 VAL A O 1
ATOM 3656 N N . LEU A 1 460 ? 6.954 -2.259 -4.176 1.00 98.31 460 LEU A N 1
ATOM 3657 C CA . LEU A 1 460 ? 7.679 -3.348 -4.819 1.00 98.31 460 LEU A CA 1
ATOM 3658 C C . LEU A 1 460 ? 6.996 -3.679 -6.136 1.00 98.31 460 LEU A C 1
ATOM 3660 O O . LEU A 1 460 ? 5.770 -3.736 -6.184 1.00 98.31 460 LEU A O 1
ATOM 3664 N N . ARG A 1 461 ? 7.758 -3.948 -7.191 1.00 97.94 461 ARG A N 1
ATOM 3665 C CA . ARG A 1 461 ? 7.208 -4.339 -8.491 1.00 97.94 461 ARG A CA 1
ATOM 3666 C C . ARG A 1 461 ? 7.653 -5.741 -8.868 1.00 97.94 461 ARG A C 1
ATOM 3668 O O . ARG A 1 461 ? 8.830 -6.077 -8.783 1.00 97.94 461 ARG A O 1
ATOM 3675 N N . SER A 1 462 ? 6.694 -6.534 -9.325 1.00 97.75 462 SER A N 1
ATOM 3676 C CA . SER A 1 462 ? 6.898 -7.832 -9.961 1.00 97.75 462 SER A CA 1
ATOM 3677 C C . SER A 1 462 ? 6.170 -7.859 -11.305 1.00 97.75 462 SER A C 1
ATOM 3679 O O . SER A 1 462 ? 5.217 -7.109 -11.534 1.00 97.75 462 SER A O 1
ATOM 3681 N N . VAL A 1 463 ? 6.638 -8.696 -12.228 1.00 97.81 463 VAL A N 1
ATOM 3682 C CA . VAL A 1 463 ? 6.103 -8.796 -13.590 1.00 97.81 463 VAL A CA 1
ATOM 3683 C C . VAL A 1 463 ? 5.806 -10.249 -13.907 1.00 97.81 463 VAL A C 1
ATOM 3685 O O . VAL A 1 463 ? 6.663 -11.112 -13.731 1.00 97.81 463 VAL A O 1
ATOM 3688 N N . THR A 1 464 ? 4.622 -10.512 -14.455 1.00 97.81 464 THR A N 1
ATOM 3689 C CA . THR A 1 464 ? 4.248 -11.844 -14.932 1.00 97.81 464 THR A CA 1
ATOM 3690 C C . THR A 1 464 ? 3.667 -11.800 -16.342 1.00 97.81 464 THR A C 1
ATOM 3692 O O . THR A 1 464 ? 2.970 -10.859 -16.718 1.00 97.81 464 THR A O 1
ATOM 3695 N N . CYS A 1 465 ? 3.959 -12.834 -17.130 1.00 98.19 465 CYS A N 1
ATOM 3696 C CA . CYS A 1 465 ? 3.279 -13.137 -18.392 1.00 98.19 465 CYS A CA 1
ATOM 3697 C C . CYS A 1 465 ? 2.372 -14.377 -18.285 1.00 98.19 465 CYS A C 1
ATOM 3699 O O . CYS A 1 465 ? 1.833 -14.822 -19.295 1.00 98.19 465 CYS A O 1
ATOM 3701 N N . ASP A 1 466 ? 2.176 -14.921 -17.078 1.00 97.81 466 ASP A N 1
ATOM 3702 C CA . ASP A 1 466 ? 1.177 -15.958 -16.818 1.00 97.81 466 ASP A CA 1
ATOM 3703 C C . ASP A 1 466 ? -0.224 -15.346 -16.927 1.00 97.81 466 ASP A C 1
ATOM 3705 O O . ASP A 1 466 ? -0.660 -14.582 -16.060 1.00 97.81 466 ASP A O 1
ATOM 3709 N N . ALA A 1 467 ? -0.924 -15.686 -18.009 1.00 97.81 467 ALA A N 1
ATOM 3710 C CA . ALA A 1 467 ? -2.246 -15.152 -18.290 1.00 97.81 467 ALA A CA 1
ATOM 3711 C C . ALA A 1 467 ? -3.298 -15.569 -17.259 1.00 97.81 467 ALA A C 1
ATOM 3713 O O . ALA A 1 467 ? -4.155 -14.757 -16.917 1.00 97.81 467 ALA A O 1
ATOM 3714 N N . ALA A 1 468 ? -3.222 -16.790 -16.724 1.00 97.88 468 ALA A N 1
ATOM 3715 C CA . ALA A 1 468 ? -4.205 -17.272 -15.761 1.00 97.88 468 ALA A CA 1
ATOM 3716 C C . ALA A 1 468 ? -4.107 -16.485 -14.448 1.00 97.88 468 ALA A C 1
ATOM 3718 O O . ALA A 1 468 ? -5.116 -15.983 -13.943 1.00 97.88 468 ALA A O 1
ATOM 3719 N N . LEU A 1 469 ? -2.888 -16.316 -13.927 1.00 97.75 469 LEU A N 1
ATOM 3720 C CA . LEU A 1 469 ? -2.653 -15.515 -12.727 1.00 97.75 469 LEU A CA 1
ATOM 3721 C C . LEU A 1 469 ? -2.950 -14.030 -12.976 1.00 97.75 469 LEU A C 1
ATOM 3723 O O . LEU A 1 469 ? -3.675 -13.402 -12.203 1.00 97.75 469 LEU A O 1
ATOM 3727 N N . GLY A 1 470 ? -2.411 -13.473 -14.061 1.00 97.44 470 GLY A N 1
ATOM 3728 C CA . GLY A 1 470 ? -2.544 -12.059 -14.392 1.00 97.44 470 GLY A CA 1
ATOM 3729 C C . GLY A 1 470 ? -3.996 -11.621 -14.587 1.00 97.44 470 GLY A C 1
ATOM 3730 O O . GLY A 1 470 ? -4.428 -10.627 -13.998 1.00 97.44 470 GLY A O 1
ATOM 3731 N N . ASP A 1 471 ? -4.789 -12.377 -15.354 1.00 97.19 471 ASP A N 1
ATOM 3732 C CA . ASP A 1 471 ? -6.206 -12.066 -15.558 1.00 97.19 471 ASP A CA 1
ATOM 3733 C C . ASP A 1 471 ? -7.035 -12.254 -14.282 1.00 97.19 471 ASP A C 1
ATOM 3735 O O . ASP A 1 471 ? -7.936 -11.447 -14.031 1.00 97.19 471 ASP A O 1
ATOM 3739 N N . ARG A 1 472 ? -6.712 -13.246 -13.436 1.00 97.69 472 ARG A N 1
ATOM 3740 C CA . ARG A 1 472 ? -7.354 -13.414 -12.121 1.00 97.69 472 ARG A CA 1
ATOM 3741 C C . ARG A 1 472 ? -7.145 -12.177 -11.248 1.00 97.69 472 ARG A C 1
ATOM 3743 O O . ARG A 1 472 ? -8.125 -11.590 -10.788 1.00 97.69 472 ARG A O 1
ATOM 3750 N N . LEU A 1 473 ? -5.896 -11.744 -11.071 1.00 97.00 473 LEU A N 1
ATOM 3751 C CA . LEU A 1 473 ? -5.571 -10.578 -10.246 1.00 97.00 473 LEU A CA 1
ATOM 3752 C C . LEU A 1 473 ? -6.158 -9.282 -10.820 1.00 97.00 473 LEU A C 1
ATOM 3754 O O . LEU A 1 473 ? -6.714 -8.461 -10.093 1.00 97.00 473 LEU A O 1
ATOM 3758 N N . HIS A 1 474 ? -6.098 -9.108 -12.140 1.00 95.44 474 HIS A N 1
ATOM 3759 C CA . HIS A 1 474 ? -6.681 -7.940 -12.796 1.00 95.44 474 HIS A CA 1
ATOM 3760 C C . HIS A 1 474 ? -8.213 -7.894 -12.646 1.00 95.44 474 HIS A C 1
ATOM 3762 O O . HIS A 1 474 ? -8.787 -6.820 -12.449 1.00 95.44 474 HIS A O 1
ATOM 3768 N N . LYS A 1 475 ? -8.893 -9.049 -12.688 1.00 96.06 475 LYS A N 1
ATOM 3769 C CA . LYS A 1 475 ? -10.335 -9.154 -12.416 1.00 96.06 475 LYS A CA 1
ATOM 3770 C C . LYS A 1 475 ? -10.665 -8.796 -10.963 1.00 96.06 475 LYS A C 1
ATOM 3772 O O . LYS A 1 475 ? -11.622 -8.054 -10.749 1.00 96.06 475 LYS A O 1
ATOM 3777 N N . MET A 1 476 ? -9.872 -9.264 -9.995 1.00 96.81 476 MET A N 1
ATOM 3778 C CA . MET A 1 476 ? -10.014 -8.902 -8.575 1.00 96.81 476 MET A CA 1
ATOM 3779 C C . MET A 1 476 ? -9.866 -7.391 -8.368 1.00 96.81 476 MET A C 1
ATOM 3781 O O . MET A 1 476 ? -10.736 -6.765 -7.768 1.00 96.81 476 MET A O 1
ATOM 3785 N N . MET A 1 477 ? -8.844 -6.772 -8.971 1.00 95.31 477 MET A N 1
ATOM 3786 C CA . MET A 1 477 ? -8.638 -5.322 -8.886 1.00 95.31 477 MET A CA 1
ATOM 3787 C C . MET A 1 477 ? -9.817 -4.534 -9.473 1.00 95.31 477 MET A C 1
ATOM 3789 O O . MET A 1 477 ? -10.277 -3.565 -8.868 1.00 95.31 477 MET A O 1
ATOM 3793 N N . LYS A 1 478 ? -10.363 -4.964 -10.620 1.00 93.38 478 LYS A N 1
ATOM 3794 C CA . LYS A 1 478 ? -11.577 -4.365 -11.208 1.00 93.38 478 LYS A CA 1
ATOM 3795 C C . LYS A 1 478 ? -12.794 -4.493 -10.297 1.00 93.38 478 LYS A C 1
ATOM 3797 O O . LYS A 1 478 ? -13.575 -3.548 -10.193 1.00 93.38 478 LYS A O 1
ATOM 3802 N N . HIS A 1 479 ? -12.963 -5.646 -9.657 1.00 96.06 479 HIS A N 1
ATOM 3803 C CA . HIS A 1 479 ? -14.072 -5.889 -8.743 1.00 96.06 479 HIS A CA 1
ATOM 3804 C C . HIS A 1 479 ? -13.987 -4.996 -7.499 1.00 96.06 479 HIS A C 1
ATOM 3806 O O . HIS A 1 479 ? -14.934 -4.257 -7.227 1.00 96.06 479 HIS A O 1
ATOM 3812 N N . TYR A 1 480 ? -12.827 -4.978 -6.830 1.00 96.06 480 TYR A N 1
ATOM 3813 C CA . TYR A 1 480 ? -12.533 -4.065 -5.721 1.00 96.06 480 TYR A CA 1
ATOM 3814 C C . TYR A 1 480 ? -12.817 -2.613 -6.111 1.00 96.06 480 TYR A C 1
ATOM 3816 O O . TYR A 1 480 ? -13.533 -1.899 -5.418 1.00 96.06 480 TYR A O 1
ATOM 3824 N N . SER A 1 481 ? -12.323 -2.202 -7.277 1.00 92.56 481 SER A N 1
ATOM 3825 C CA . SER A 1 481 ? -12.480 -0.849 -7.804 1.00 92.56 481 SER A CA 1
ATOM 3826 C C . SER A 1 481 ? -13.951 -0.447 -7.989 1.00 92.56 481 SER A C 1
ATOM 3828 O O . SER A 1 481 ? -14.371 0.643 -7.595 1.00 92.56 481 SER A O 1
ATOM 3830 N N . ALA A 1 482 ? -14.766 -1.340 -8.554 1.00 94.00 482 ALA A N 1
ATOM 3831 C CA . ALA A 1 482 ? -16.194 -1.098 -8.732 1.00 94.00 482 ALA A CA 1
ATOM 3832 C C . ALA A 1 482 ? -16.938 -0.976 -7.390 1.00 94.00 482 ALA A C 1
ATOM 3834 O O . ALA A 1 482 ? -17.780 -0.089 -7.243 1.00 94.00 482 ALA A O 1
ATOM 3835 N N . LEU A 1 483 ? -16.619 -1.833 -6.414 1.00 96.25 483 LEU A N 1
ATOM 3836 C CA . LEU A 1 483 ? -17.205 -1.784 -5.071 1.00 96.25 483 LEU A CA 1
ATOM 3837 C C . LEU A 1 483 ? -16.773 -0.533 -4.304 1.00 96.25 483 LEU A C 1
ATOM 3839 O O . LEU A 1 483 ? -17.615 0.150 -3.725 1.00 96.25 483 LEU A O 1
ATOM 3843 N N . TRP A 1 484 ? -15.483 -0.191 -4.356 1.00 94.75 484 TRP A N 1
ATOM 3844 C CA . TRP A 1 484 ? -14.935 0.980 -3.678 1.00 94.75 484 TRP A CA 1
ATOM 3845 C C . TRP A 1 484 ? -15.632 2.256 -4.132 1.00 94.75 484 TRP A C 1
ATOM 3847 O O . TRP A 1 484 ? -16.034 3.057 -3.296 1.00 94.75 484 TRP A O 1
ATOM 3857 N N . LYS A 1 485 ? -15.850 2.419 -5.444 1.00 93.44 485 LYS A N 1
ATOM 3858 C CA . LYS A 1 485 ? -16.581 3.569 -5.988 1.00 93.44 485 LYS A CA 1
ATOM 3859 C C . LYS A 1 485 ? -17.990 3.683 -5.399 1.00 93.44 485 LYS A C 1
ATOM 3861 O O . LYS A 1 485 ? -18.354 4.746 -4.913 1.00 93.44 485 LYS A O 1
ATOM 3866 N N . LYS A 1 486 ? -18.758 2.589 -5.396 1.00 95.44 486 LYS A N 1
ATOM 3867 C CA . LYS A 1 486 ? -20.129 2.574 -4.862 1.00 95.44 486 LYS A CA 1
ATOM 3868 C C . LYS A 1 486 ? -20.179 2.917 -3.373 1.00 95.44 486 LYS A C 1
ATOM 3870 O O . LYS A 1 486 ? -20.960 3.771 -2.962 1.00 95.44 486 LYS A O 1
ATOM 3875 N N . VAL A 1 487 ? -19.316 2.281 -2.579 1.00 95.62 487 VAL A N 1
ATOM 3876 C CA . VAL A 1 487 ? -19.233 2.517 -1.132 1.00 95.62 487 VAL A CA 1
ATOM 3877 C C . VAL A 1 487 ? -18.770 3.948 -0.847 1.00 95.62 487 VAL A C 1
ATOM 3879 O O . VAL A 1 487 ? -19.340 4.614 0.014 1.00 95.62 487 VAL A O 1
ATOM 3882 N N . LEU A 1 488 ? -17.780 4.458 -1.583 1.00 93.88 488 LEU A N 1
ATOM 3883 C CA . LEU A 1 488 ? -17.310 5.835 -1.443 1.00 93.88 488 LEU A CA 1
ATOM 3884 C C . LEU A 1 488 ? -18.428 6.841 -1.739 1.00 93.88 488 LEU A C 1
ATOM 3886 O O . LEU A 1 488 ? -18.629 7.756 -0.945 1.00 93.88 488 LEU A O 1
ATOM 3890 N N . ASP A 1 489 ? -19.172 6.651 -2.832 1.00 93.69 489 ASP A N 1
ATOM 3891 C CA . ASP A 1 489 ? -20.294 7.518 -3.208 1.00 93.69 489 ASP A CA 1
ATOM 3892 C C . ASP A 1 489 ? -21.401 7.500 -2.137 1.00 93.69 489 ASP A C 1
ATOM 3894 O O . ASP A 1 489 ? -21.963 8.544 -1.807 1.00 93.69 489 ASP A O 1
ATOM 3898 N N . LYS A 1 490 ? -21.677 6.330 -1.546 1.00 95.81 490 LYS A N 1
ATOM 3899 C CA . LYS A 1 490 ? -22.712 6.146 -0.518 1.00 95.81 490 LYS A CA 1
ATOM 3900 C C . LYS A 1 490 ? -22.346 6.747 0.842 1.00 95.81 490 LYS A C 1
ATOM 3902 O O . LYS A 1 490 ? -23.209 7.308 1.511 1.00 95.81 490 LYS A O 1
ATOM 3907 N N . TYR A 1 491 ? -21.091 6.618 1.266 1.00 95.38 491 TYR A N 1
ATOM 3908 C CA . TYR A 1 491 ? -20.652 6.972 2.623 1.00 95.38 491 TYR A CA 1
ATOM 3909 C C . TYR A 1 491 ? -19.813 8.255 2.700 1.00 95.38 491 TYR A C 1
ATOM 3911 O O . TYR A 1 491 ? -19.223 8.555 3.747 1.00 95.38 491 TYR A O 1
ATOM 3919 N N . ARG A 1 492 ? -19.753 9.025 1.610 1.00 91.69 492 ARG A N 1
ATOM 3920 C CA . ARG A 1 492 ? -18.988 10.271 1.530 1.00 91.69 492 ARG A CA 1
ATOM 3921 C C . ARG A 1 492 ? -19.352 11.217 2.680 1.00 91.69 492 ARG A C 1
ATOM 3923 O O . ARG A 1 492 ? -20.523 11.509 2.896 1.00 91.69 492 ARG A O 1
ATOM 3930 N N . ASN A 1 493 ? -18.344 11.711 3.401 1.00 85.12 493 ASN A N 1
ATOM 3931 C CA . ASN A 1 493 ? -18.449 12.694 4.496 1.00 85.12 493 ASN A CA 1
ATOM 3932 C C . ASN A 1 493 ? -19.190 12.268 5.780 1.00 85.12 493 ASN A C 1
ATOM 3934 O O . ASN A 1 493 ? -19.277 13.069 6.708 1.00 85.12 493 ASN A O 1
ATOM 3938 N N . ILE A 1 494 ? -19.720 11.046 5.871 1.00 83.00 494 ILE A N 1
ATOM 3939 C CA . ILE A 1 494 ? -20.533 10.619 7.030 1.00 83.00 494 ILE A CA 1
ATOM 3940 C C . ILE A 1 494 ? -19.789 9.590 7.883 1.00 83.00 494 ILE A C 1
ATOM 3942 O O . ILE A 1 494 ? -20.014 9.475 9.090 1.00 83.00 494 ILE A O 1
ATOM 3946 N N . SER A 1 495 ? -18.895 8.827 7.260 1.00 87.81 495 SER A N 1
ATOM 3947 C CA . SER A 1 495 ? -18.324 7.648 7.881 1.00 87.81 495 SER A CA 1
ATOM 3948 C C . SER A 1 495 ? -17.026 7.916 8.641 1.00 87.81 495 SER A C 1
ATOM 3950 O O . SER A 1 495 ? -16.172 8.700 8.237 1.00 87.81 495 SER A O 1
ATOM 3952 N N . LYS A 1 496 ? -16.879 7.193 9.752 1.00 95.19 496 LYS A N 1
ATOM 3953 C CA . LYS A 1 496 ? -15.638 7.066 10.526 1.00 95.19 496 LYS A CA 1
ATOM 3954 C C . LYS A 1 496 ? -15.199 5.609 10.657 1.00 95.19 496 LYS A C 1
ATOM 3956 O O . LYS A 1 496 ? -14.271 5.335 11.413 1.00 95.19 496 LYS A O 1
ATOM 3961 N N . LEU A 1 497 ? -15.873 4.669 9.985 1.00 97.50 497 LEU A N 1
ATOM 3962 C CA . LEU A 1 497 ? -15.505 3.258 10.054 1.00 97.50 497 LEU A CA 1
ATOM 3963 C C . LEU A 1 497 ? -14.152 3.065 9.371 1.00 97.50 497 LEU A C 1
ATOM 3965 O O . LEU A 1 497 ? -13.976 3.400 8.198 1.00 97.50 497 LEU A O 1
ATOM 3969 N N . VAL A 1 498 ? -13.205 2.526 10.130 1.00 97.69 498 VAL A N 1
ATOM 3970 C CA . VAL A 1 498 ? -11.908 2.081 9.632 1.00 97.69 498 VAL A CA 1
ATOM 3971 C C . VAL A 1 498 ? -11.897 0.565 9.644 1.00 97.69 498 VAL A C 1
ATOM 3973 O O . VAL A 1 498 ? -12.284 -0.044 10.641 1.00 97.69 498 VAL A O 1
ATOM 3976 N N . TYR A 1 499 ? -11.430 -0.040 8.560 1.00 98.25 499 TYR A N 1
ATOM 3977 C CA . TYR A 1 499 ? -11.129 -1.462 8.527 1.00 98.25 499 TYR A CA 1
ATOM 3978 C C . TYR A 1 499 ? -9.722 -1.707 7.991 1.00 98.25 499 TYR A C 1
ATOM 3980 O O . TYR A 1 499 ? -9.181 -0.924 7.203 1.00 98.25 499 TYR A O 1
ATOM 3988 N N . ILE A 1 500 ? -9.128 -2.807 8.442 1.00 98.38 500 ILE A N 1
ATOM 3989 C CA . ILE A 1 500 ? -7.829 -3.291 7.983 1.00 98.38 500 ILE A CA 1
ATOM 3990 C C . ILE A 1 500 ? -7.973 -4.777 7.688 1.00 98.38 500 ILE A C 1
ATOM 3992 O O . ILE A 1 500 ? -8.483 -5.530 8.516 1.00 98.38 500 ILE A O 1
ATOM 3996 N N . VAL A 1 501 ? -7.485 -5.192 6.520 1.00 98.56 501 VAL A N 1
ATOM 3997 C CA . VAL A 1 501 ? -7.242 -6.603 6.218 1.00 98.56 501 VAL A CA 1
ATOM 3998 C C . VAL A 1 501 ? -5.735 -6.821 6.215 1.00 98.56 501 VAL A C 1
ATOM 4000 O O . VAL A 1 501 ? -5.009 -6.124 5.506 1.00 98.56 501 VAL A O 1
ATOM 4003 N N . SER A 1 502 ? -5.247 -7.729 7.060 1.00 98.19 502 SER A N 1
ATOM 4004 C CA . SER A 1 502 ? -3.808 -7.934 7.266 1.00 98.19 502 SER A CA 1
ATOM 4005 C C . SER A 1 502 ? -3.464 -9.381 7.615 1.00 98.19 502 SER A C 1
ATOM 4007 O O . SER A 1 502 ? -4.354 -10.196 7.852 1.00 98.19 502 SER A O 1
ATOM 4009 N N . HIS A 1 503 ? -2.165 -9.675 7.674 1.00 97.81 503 HIS A N 1
ATOM 4010 C CA . HIS A 1 503 ? -1.579 -10.929 8.144 1.00 97.81 503 HIS A CA 1
ATOM 4011 C C . HIS A 1 503 ? -0.941 -10.728 9.528 1.00 97.81 503 HIS A C 1
ATOM 4013 O O . HIS A 1 503 ? 0.285 -10.609 9.643 1.00 97.81 503 HIS A O 1
ATOM 4019 N N . PRO A 1 504 ? -1.746 -10.627 10.601 1.00 96.31 504 PRO A N 1
ATOM 4020 C CA . PRO A 1 504 ? -1.224 -10.478 11.950 1.00 96.31 504 PRO A CA 1
ATOM 4021 C C . PRO A 1 504 ? -0.287 -11.640 12.285 1.00 96.31 504 PRO A C 1
ATOM 4023 O O . PRO A 1 504 ? -0.629 -12.801 12.099 1.00 96.31 504 PRO A O 1
ATOM 4026 N N . HIS A 1 505 ? 0.913 -11.308 12.746 1.00 94.38 505 HIS A N 1
ATOM 4027 C CA . HIS A 1 505 ? 2.027 -12.208 13.037 1.00 94.38 505 HIS A CA 1
ATOM 4028 C C . HIS A 1 505 ? 2.514 -13.066 11.859 1.00 94.38 505 HIS A C 1
ATOM 4030 O O . HIS A 1 505 ? 3.247 -14.021 12.078 1.00 94.38 505 HIS A O 1
ATOM 4036 N N . GLY A 1 506 ? 2.147 -12.727 10.618 1.00 95.12 506 GLY A N 1
ATOM 4037 C CA . GLY A 1 506 ? 2.412 -13.600 9.473 1.00 95.12 506 GLY A CA 1
ATOM 4038 C C . GLY A 1 506 ? 1.463 -14.800 9.401 1.00 95.12 506 GLY A C 1
ATOM 4039 O O . GLY A 1 506 ? 1.782 -15.789 8.754 1.00 95.12 506 GLY A O 1
ATOM 4040 N N . CYS A 1 507 ? 0.295 -14.733 10.037 1.00 95.25 507 CYS A N 1
ATOM 4041 C CA . CYS A 1 507 ? -0.710 -15.792 9.962 1.00 95.25 507 CYS A CA 1
ATOM 4042 C C . CYS A 1 507 ? -1.722 -15.527 8.837 1.00 95.25 507 CYS A C 1
ATOM 4044 O O . CYS A 1 507 ? -1.539 -14.637 7.999 1.00 95.25 507 CYS A O 1
ATOM 4046 N N . THR A 1 508 ? -2.791 -16.317 8.806 1.00 97.00 508 THR A N 1
ATOM 4047 C CA . THR A 1 508 ? -3.902 -16.210 7.852 1.00 97.00 508 THR A CA 1
ATOM 4048 C C . THR A 1 508 ? -4.576 -14.836 7.901 1.00 97.00 508 THR A C 1
ATOM 4050 O O . THR A 1 508 ? -4.520 -14.140 8.921 1.00 97.00 508 THR A O 1
ATOM 4053 N N . LYS A 1 509 ? -5.212 -14.417 6.798 1.00 97.75 509 LYS A N 1
ATOM 4054 C CA . LYS A 1 509 ? -5.836 -13.086 6.706 1.00 97.75 509 LYS A CA 1
ATOM 4055 C C . LYS A 1 509 ? -6.885 -12.864 7.792 1.00 97.75 509 LYS A C 1
ATOM 4057 O O . LYS A 1 509 ? -7.830 -13.637 7.949 1.00 97.75 509 LYS A O 1
ATOM 4062 N N . GLN A 1 510 ? -6.752 -11.736 8.476 1.00 98.00 510 GLN A N 1
ATOM 4063 C CA . GLN A 1 510 ? -7.702 -11.270 9.476 1.00 98.00 510 GLN A CA 1
ATOM 4064 C C . GLN A 1 510 ? -8.242 -9.896 9.093 1.00 98.00 510 GLN A C 1
ATOM 4066 O O . GLN A 1 510 ? -7.514 -9.051 8.565 1.00 98.00 510 GLN A O 1
ATOM 4071 N N . VAL A 1 511 ? -9.505 -9.666 9.429 1.00 98.38 511 VAL A N 1
ATOM 4072 C CA . VAL A 1 511 ? -10.169 -8.368 9.381 1.00 98.38 511 VAL A CA 1
ATOM 4073 C C . VAL A 1 511 ? -10.184 -7.781 10.787 1.00 98.38 511 VAL A C 1
ATOM 4075 O O . VAL A 1 511 ? -10.562 -8.462 11.740 1.00 98.38 511 VAL A O 1
ATOM 4078 N N . SER A 1 512 ? -9.811 -6.513 10.924 1.00 97.75 512 SER A N 1
ATOM 4079 C CA . SER A 1 512 ? -10.075 -5.727 12.129 1.00 97.75 512 SER A CA 1
ATOM 4080 C C . SER A 1 512 ? -10.889 -4.484 11.786 1.00 97.75 512 SER A C 1
ATOM 4082 O O . SER A 1 512 ? -10.697 -3.857 10.743 1.00 97.75 512 SER A O 1
ATOM 4084 N N . LEU A 1 513 ? -11.826 -4.143 12.670 1.00 97.75 513 LEU A N 1
ATOM 4085 C CA . LEU A 1 513 ? -12.707 -2.985 12.539 1.00 97.75 513 LEU A CA 1
ATOM 4086 C C . LEU A 1 513 ? -12.412 -1.987 13.657 1.00 97.75 513 LEU A C 1
ATOM 4088 O O . LEU A 1 513 ? -12.078 -2.368 14.778 1.00 97.75 513 LEU A O 1
ATOM 4092 N N . GLY A 1 514 ? -12.562 -0.702 13.365 1.00 96.44 514 GLY A N 1
ATOM 4093 C CA . GLY A 1 514 ? -12.378 0.364 14.337 1.00 96.44 514 GLY A CA 1
ATOM 4094 C C . GLY A 1 514 ? -12.943 1.691 13.862 1.00 96.44 514 GLY A C 1
ATOM 4095 O O . GLY A 1 514 ? -13.731 1.768 12.923 1.00 96.44 514 GLY A O 1
ATOM 4096 N N . GLN A 1 515 ? -12.545 2.757 14.538 1.00 96.25 515 GLN A N 1
ATOM 4097 C CA . GLN A 1 515 ? -13.005 4.109 14.265 1.00 96.25 515 GLN A CA 1
ATOM 4098 C C . GLN A 1 515 ? -11.819 5.011 13.958 1.00 96.25 515 GLN A C 1
ATOM 4100 O O . GLN A 1 515 ? -10.762 4.896 14.585 1.00 96.25 515 GLN A O 1
ATOM 4105 N N . LEU A 1 516 ? -12.017 5.920 13.009 1.00 96.25 516 LEU A N 1
ATOM 4106 C CA . LEU A 1 516 ? -11.129 7.044 12.773 1.00 96.25 516 LEU A CA 1
ATOM 4107 C C . LEU A 1 516 ? -11.202 7.989 13.979 1.00 96.25 516 LEU A C 1
ATOM 4109 O O . LEU A 1 516 ? -12.271 8.508 14.302 1.00 96.25 516 LEU A O 1
ATOM 4113 N N . ILE A 1 517 ? -10.060 8.204 14.628 1.00 95.12 517 ILE A N 1
ATOM 4114 C CA . ILE A 1 517 ? -9.907 9.142 15.745 1.00 95.12 517 ILE A CA 1
ATOM 4115 C C . ILE A 1 517 ? -9.543 10.523 15.201 1.00 95.12 517 ILE A C 1
ATOM 4117 O O . ILE A 1 517 ? -10.160 11.514 15.580 1.00 95.12 517 ILE A O 1
ATOM 4121 N N . ASP A 1 518 ? -8.546 10.581 14.316 1.00 94.81 518 ASP A N 1
ATOM 4122 C CA . ASP A 1 518 ? -7.974 11.834 13.819 1.00 94.81 518 ASP A CA 1
ATOM 4123 C C . ASP A 1 518 ? -7.452 11.678 12.384 1.00 94.81 518 ASP A C 1
ATOM 4125 O O . ASP A 1 518 ? -6.975 10.602 12.010 1.00 94.81 518 ASP A O 1
ATOM 4129 N N . ASN A 1 519 ? -7.509 12.762 11.613 1.00 94.75 519 ASN A N 1
ATOM 4130 C CA . ASN A 1 519 ? -6.988 12.877 10.251 1.00 94.75 519 ASN A CA 1
ATOM 4131 C C . ASN A 1 519 ? -6.046 14.086 10.198 1.00 94.75 519 ASN A C 1
ATOM 4133 O O . ASN A 1 519 ? -6.436 15.199 9.839 1.00 94.75 519 ASN A O 1
ATOM 4137 N N . LEU A 1 520 ? -4.806 13.870 10.633 1.00 94.38 520 LEU A N 1
ATOM 4138 C CA . LEU A 1 520 ? -3.826 14.933 10.814 1.00 94.38 520 LEU A CA 1
ATOM 4139 C C . LEU A 1 520 ? -3.270 15.370 9.461 1.00 94.38 520 LEU A C 1
ATOM 4141 O O . LEU A 1 520 ? -2.601 14.584 8.791 1.00 94.38 520 LEU A O 1
ATOM 4145 N N . LYS A 1 521 ? -3.497 16.629 9.081 1.00 94.75 521 LYS A N 1
ATOM 4146 C CA . LYS A 1 521 ? -2.862 17.231 7.903 1.00 94.75 521 LYS A CA 1
ATOM 4147 C C . LYS A 1 521 ? -1.376 17.453 8.177 1.00 94.75 521 LYS A C 1
ATOM 4149 O O . LYS A 1 521 ? -1.021 18.151 9.123 1.00 94.75 521 LYS A O 1
ATOM 4154 N N . MET A 1 522 ? -0.526 16.846 7.356 1.00 93.88 522 MET A N 1
ATOM 4155 C CA . MET A 1 522 ? 0.930 16.933 7.472 1.00 93.88 522 MET A CA 1
ATOM 4156 C C . MET A 1 522 ? 1.473 18.077 6.613 1.00 93.88 522 MET A C 1
ATOM 4158 O O . MET A 1 522 ? 2.217 18.915 7.115 1.00 93.88 522 MET A O 1
ATOM 4162 N N . TRP A 1 523 ? 1.062 18.146 5.343 1.00 90.69 523 TRP A N 1
ATOM 4163 C CA . TRP A 1 523 ? 1.378 19.255 4.441 1.00 90.69 523 TRP A CA 1
ATOM 4164 C C . TRP A 1 523 ? 0.360 19.377 3.300 1.00 90.69 523 TRP A C 1
ATOM 4166 O O . TRP A 1 523 ? -0.376 18.437 2.988 1.00 90.69 523 TRP A O 1
ATOM 4176 N N . TYR A 1 524 ? 0.340 20.556 2.678 1.00 81.44 524 TYR A N 1
ATOM 4177 C CA . TYR A 1 524 ? -0.526 20.884 1.548 1.00 81.44 524 TYR A CA 1
ATOM 4178 C C . TYR A 1 524 ? 0.157 20.522 0.230 1.00 81.44 524 TYR A C 1
ATOM 4180 O O . TYR A 1 524 ? 1.309 20.898 0.014 1.00 81.44 524 TYR A O 1
ATOM 4188 N N . SER A 1 525 ? -0.550 19.815 -0.657 1.00 77.00 525 SER A N 1
ATOM 4189 C CA . SER A 1 525 ? -0.086 19.603 -2.034 1.00 77.00 525 SER A CA 1
ATOM 4190 C C . SER A 1 525 ? -0.718 20.603 -3.000 1.00 77.00 525 SER A C 1
ATOM 4192 O O . SER A 1 525 ? -0.014 21.180 -3.824 1.00 77.00 525 SER A O 1
ATOM 4194 N N . ASN A 1 526 ? -2.046 20.759 -2.933 1.00 83.25 526 ASN A N 1
ATOM 4195 C CA . ASN A 1 526 ? -2.867 21.691 -3.715 1.00 83.25 526 ASN A CA 1
ATOM 4196 C C . ASN A 1 526 ? -4.270 21.820 -3.073 1.00 83.25 526 ASN A C 1
ATOM 4198 O O . ASN A 1 526 ? -4.524 21.211 -2.039 1.00 83.25 526 ASN A O 1
ATOM 4202 N N . GLU A 1 527 ? -5.187 22.587 -3.679 1.00 82.81 527 GLU A N 1
ATOM 4203 C CA . GLU A 1 527 ? -6.528 22.869 -3.121 1.00 82.81 527 GLU A CA 1
ATOM 4204 C C . GLU A 1 527 ? -7.404 21.627 -2.862 1.00 82.81 527 GLU A C 1
ATOM 4206 O O . GLU A 1 527 ? -8.328 21.702 -2.057 1.00 82.81 527 GLU A O 1
ATOM 4211 N N . ASN A 1 528 ? -7.121 20.486 -3.503 1.00 85.69 528 ASN A N 1
ATOM 4212 C CA . ASN A 1 528 ? -7.969 19.287 -3.445 1.00 85.69 528 ASN A CA 1
ATOM 4213 C C . ASN A 1 528 ? -7.260 18.051 -2.868 1.00 85.69 528 ASN A C 1
ATOM 4215 O O . ASN A 1 528 ? -7.866 16.979 -2.789 1.00 85.69 528 ASN A O 1
ATOM 4219 N N . ILE A 1 529 ? -5.977 18.171 -2.511 1.00 88.38 529 ILE A N 1
ATOM 4220 C CA . ILE A 1 529 ? -5.130 17.053 -2.093 1.00 88.38 529 ILE A CA 1
ATOM 4221 C C . ILE A 1 529 ? -4.301 17.472 -0.881 1.00 88.38 529 ILE A C 1
ATOM 4223 O O . ILE A 1 529 ? -3.369 18.278 -0.989 1.00 88.38 529 ILE A O 1
ATOM 4227 N N . ASP A 1 530 ? -4.593 16.837 0.250 1.00 91.50 530 ASP A N 1
ATOM 4228 C CA . ASP A 1 530 ? -3.771 16.928 1.451 1.00 91.50 530 ASP A CA 1
ATOM 4229 C C . ASP A 1 530 ? -2.958 15.651 1.631 1.00 91.50 530 ASP A C 1
ATOM 4231 O O . ASP A 1 530 ? -3.421 14.545 1.344 1.00 91.50 530 ASP A O 1
ATOM 4235 N N . PHE A 1 531 ? -1.759 15.792 2.186 1.00 93.44 531 PHE A N 1
ATOM 4236 C CA . PHE A 1 531 ? -1.051 14.660 2.760 1.00 93.44 531 PHE A CA 1
ATOM 4237 C C . PHE A 1 531 ? -1.438 14.539 4.224 1.00 93.44 531 PHE A C 1
ATOM 4239 O O . PHE A 1 531 ? -1.251 15.479 5.002 1.00 93.44 531 PHE A O 1
ATOM 4246 N N . THR A 1 532 ? -1.988 13.392 4.606 1.00 95.94 532 THR A N 1
ATOM 4247 C CA . THR A 1 532 ? -2.510 13.192 5.953 1.00 95.94 532 THR A CA 1
ATOM 4248 C C . THR A 1 532 ? -2.013 11.911 6.604 1.00 95.94 532 THR A C 1
ATOM 4250 O O . THR A 1 532 ? -1.574 10.958 5.955 1.00 95.94 532 THR A O 1
ATOM 4253 N N . MET A 1 533 ? -2.065 11.901 7.931 1.00 96.38 533 MET A N 1
ATOM 4254 C CA . MET A 1 533 ? -1.778 10.747 8.768 1.00 96.38 533 MET A CA 1
ATOM 4255 C C . MET A 1 533 ? -3.018 10.427 9.598 1.00 96.38 533 MET A C 1
ATOM 4257 O O . MET A 1 533 ? -3.493 11.259 10.374 1.00 96.38 533 MET A O 1
ATOM 4261 N N . LEU A 1 534 ? -3.535 9.209 9.449 1.00 96.38 534 LEU A N 1
ATOM 4262 C CA . LEU A 1 534 ? -4.713 8.759 10.176 1.00 96.38 534 LEU A CA 1
ATOM 4263 C C . LEU A 1 534 ? -4.306 8.185 11.528 1.00 96.38 534 LEU A C 1
ATOM 4265 O O . LEU A 1 534 ? -3.321 7.448 11.625 1.00 96.38 534 LEU A O 1
ATOM 4269 N N . THR A 1 535 ? -5.113 8.454 12.550 1.00 95.94 535 THR A N 1
ATOM 4270 C CA . THR A 1 535 ? -5.084 7.700 13.807 1.00 95.94 535 THR A CA 1
ATOM 4271 C C . THR A 1 535 ? -6.421 7.004 14.027 1.00 95.94 535 THR A C 1
ATOM 4273 O O . THR A 1 535 ? -7.472 7.565 13.717 1.00 95.94 535 THR A O 1
ATOM 4276 N N . TYR A 1 536 ? -6.399 5.759 14.500 1.00 96.44 536 TYR A N 1
ATOM 4277 C CA . TYR A 1 536 ? -7.595 4.911 14.554 1.00 96.44 536 TYR A CA 1
ATOM 4278 C C . TYR A 1 536 ? -7.499 3.807 15.613 1.00 96.44 536 TYR A C 1
ATOM 4280 O O . TYR A 1 536 ? -6.425 3.523 16.150 1.00 96.44 536 TYR A O 1
ATOM 4288 N N . THR A 1 537 ? -8.641 3.174 15.899 1.00 95.50 537 THR A N 1
ATOM 4289 C CA . THR A 1 537 ? -8.766 2.125 16.929 1.00 95.50 537 THR A CA 1
ATOM 4290 C C . THR A 1 537 ? -8.729 0.688 16.405 1.00 95.50 537 THR A C 1
ATOM 4292 O O . THR A 1 537 ? -8.626 -0.224 17.218 1.00 95.50 537 THR A O 1
ATOM 4295 N N . ALA A 1 538 ? -8.804 0.458 15.086 1.00 96.19 538 ALA A N 1
ATOM 4296 C CA . ALA A 1 538 ? -8.814 -0.898 14.521 1.00 96.19 538 ALA A CA 1
ATOM 4297 C C . ALA A 1 538 ? -7.578 -1.687 14.980 1.00 96.19 538 ALA A C 1
ATOM 4299 O O . ALA A 1 538 ? -6.465 -1.169 14.878 1.00 96.19 538 ALA A O 1
ATOM 4300 N N . ALA A 1 539 ? -7.768 -2.904 15.501 1.00 95.88 539 ALA A N 1
ATOM 4301 C CA . ALA A 1 539 ? -6.690 -3.703 16.081 1.00 95.88 539 ALA A CA 1
ATOM 4302 C C . ALA A 1 539 ? -5.584 -4.040 15.068 1.00 95.88 539 ALA A C 1
ATOM 4304 O O . ALA A 1 539 ? -5.845 -4.317 13.896 1.00 95.88 539 ALA A O 1
ATOM 4305 N N . THR A 1 540 ? -4.338 -4.045 15.543 1.00 95.56 540 THR A N 1
ATOM 4306 C CA . THR A 1 540 ? -3.141 -4.397 14.765 1.00 95.56 540 THR A CA 1
ATOM 4307 C C . THR A 1 540 ? -2.144 -5.119 15.660 1.00 95.56 540 THR A C 1
ATOM 4309 O O . THR A 1 540 ? -2.173 -4.959 16.880 1.00 95.56 540 THR A O 1
ATOM 4312 N N . CYS A 1 541 ? -1.213 -5.864 15.075 1.00 94.81 541 CYS A N 1
ATOM 4313 C CA . CYS A 1 541 ? -0.105 -6.494 15.793 1.00 94.81 541 CYS A CA 1
ATOM 4314 C C . CYS A 1 541 ? 1.158 -6.530 14.910 1.00 94.81 541 CYS A C 1
ATOM 4316 O O . CYS A 1 541 ? 1.112 -6.045 13.775 1.00 94.81 541 CYS A O 1
ATOM 4318 N N . PRO A 1 542 ? 2.314 -7.025 15.400 1.00 94.81 542 PRO A N 1
ATOM 4319 C CA . PRO A 1 542 ? 3.434 -7.359 14.514 1.00 94.81 542 PRO A CA 1
ATOM 4320 C C . PRO A 1 542 ? 2.924 -8.177 13.321 1.00 94.81 542 PRO A C 1
ATOM 4322 O O . PRO A 1 542 ? 2.051 -9.007 13.521 1.00 94.81 542 PRO A O 1
ATOM 4325 N N . GLY A 1 543 ? 3.382 -7.916 12.096 1.00 95.69 543 GLY A N 1
ATOM 4326 C CA . GLY A 1 543 ? 2.811 -8.506 10.871 1.00 95.69 543 GLY A CA 1
ATOM 4327 C C . GLY A 1 543 ? 1.723 -7.669 10.185 1.00 95.69 543 GLY A C 1
ATOM 4328 O O . GLY A 1 543 ? 1.594 -7.723 8.965 1.00 95.69 543 GLY A O 1
ATOM 4329 N N . SER A 1 544 ? 0.997 -6.811 10.914 1.00 97.38 544 SER A N 1
ATOM 4330 C CA . SER A 1 544 ? 0.005 -5.908 10.300 1.00 97.38 544 SER A CA 1
ATOM 4331 C C . SER A 1 544 ? 0.627 -4.692 9.603 1.00 97.38 544 SER A C 1
ATOM 4333 O O . SER A 1 544 ? -0.062 -4.001 8.855 1.00 97.38 544 SER A O 1
ATOM 4335 N N . ALA A 1 545 ? 1.900 -4.377 9.863 1.00 97.38 545 ALA A N 1
ATOM 4336 C CA . ALA A 1 545 ? 2.582 -3.266 9.201 1.00 97.38 545 ALA A CA 1
ATOM 4337 C C . ALA A 1 545 ? 2.630 -3.497 7.683 1.00 97.38 545 ALA A C 1
ATOM 4339 O O . ALA A 1 545 ? 2.823 -4.624 7.232 1.00 97.38 545 ALA A O 1
ATOM 4340 N N . GLY A 1 546 ? 2.393 -2.437 6.910 1.00 98.00 546 GLY A N 1
ATOM 4341 C CA . GLY A 1 546 ? 2.253 -2.525 5.454 1.00 98.00 546 GLY A CA 1
ATOM 4342 C C . GLY A 1 546 ? 0.833 -2.824 4.959 1.00 98.00 546 GLY A C 1
ATOM 4343 O O . GLY A 1 546 ? 0.552 -2.618 3.782 1.00 98.00 546 GLY A O 1
ATOM 4344 N N . ALA A 1 547 ? -0.097 -3.226 5.835 1.00 98.31 547 ALA A N 1
ATOM 4345 C CA . ALA A 1 547 ? -1.498 -3.403 5.456 1.00 98.31 547 ALA A CA 1
ATOM 4346 C C . ALA A 1 547 ? -2.149 -2.065 5.095 1.00 98.31 547 ALA A C 1
ATOM 4348 O O . ALA A 1 547 ? -1.896 -1.051 5.746 1.00 98.31 547 ALA A O 1
ATOM 4349 N N . ALA A 1 548 ? -3.038 -2.063 4.108 1.00 97.94 548 ALA A N 1
ATOM 4350 C CA . ALA A 1 548 ? -3.809 -0.873 3.795 1.00 97.94 548 ALA A CA 1
ATOM 4351 C C . ALA A 1 548 ? -4.840 -0.561 4.892 1.00 97.94 548 ALA A C 1
ATOM 4353 O O . ALA A 1 548 ? -5.520 -1.443 5.418 1.00 97.94 548 ALA A O 1
ATOM 4354 N N . VAL A 1 549 ? -4.952 0.721 5.218 1.00 98.00 549 VAL A N 1
ATOM 4355 C CA . VAL A 1 549 ? -5.911 1.291 6.158 1.00 98.00 549 VAL A CA 1
ATOM 4356 C C . VAL A 1 549 ? -6.997 1.959 5.339 1.00 98.00 549 VAL A C 1
ATOM 4358 O O . VAL A 1 549 ? -6.760 2.988 4.699 1.00 98.00 549 VAL A O 1
ATOM 4361 N N . HIS A 1 550 ? -8.187 1.374 5.377 1.00 97.25 550 HIS A N 1
ATOM 4362 C CA . HIS A 1 550 ? -9.344 1.880 4.655 1.00 97.25 550 HIS A CA 1
ATOM 4363 C C . HIS A 1 550 ? -10.255 2.605 5.628 1.00 97.25 550 HIS A C 1
ATOM 4365 O O . HIS A 1 550 ? -10.754 2.006 6.579 1.00 97.25 550 HIS A O 1
ATOM 4371 N N . CYS A 1 551 ? -10.491 3.891 5.388 1.00 96.50 551 CYS A N 1
ATOM 4372 C CA . CYS A 1 551 ? -11.543 4.633 6.066 1.00 96.50 551 CYS A CA 1
ATOM 4373 C C . CYS A 1 551 ? -12.700 4.819 5.090 1.00 96.50 551 CYS A C 1
ATOM 4375 O O . CYS A 1 551 ? -12.554 5.478 4.060 1.00 96.50 551 CYS A O 1
ATOM 4377 N N . ILE A 1 552 ? -13.843 4.208 5.395 1.00 95.31 552 ILE A N 1
ATOM 4378 C CA . ILE A 1 552 ? -15.024 4.313 4.541 1.00 95.31 552 ILE A CA 1
ATOM 4379 C C . ILE A 1 552 ? -15.411 5.790 4.434 1.00 95.31 552 ILE A C 1
ATOM 4381 O O . ILE A 1 552 ? -15.516 6.473 5.451 1.00 95.31 552 ILE A O 1
ATOM 4385 N N . GLY A 1 553 ? -15.625 6.270 3.210 1.00 91.06 553 GLY A N 1
ATOM 4386 C CA . GLY A 1 553 ? -15.973 7.664 2.930 1.00 91.06 553 GLY A CA 1
ATOM 4387 C C . GLY A 1 553 ? -14.779 8.597 2.704 1.00 91.06 553 GLY A C 1
ATOM 4388 O O . GLY A 1 553 ? -14.997 9.713 2.234 1.00 91.06 553 GLY A O 1
ATOM 4389 N N . LEU A 1 554 ? -13.540 8.159 2.970 1.00 91.75 554 LEU A N 1
ATOM 4390 C CA . LEU A 1 554 ? -12.336 8.879 2.551 1.00 91.75 554 LEU A CA 1
ATOM 4391 C C . LEU A 1 554 ? -11.858 8.344 1.206 1.00 91.75 554 LEU A C 1
ATOM 4393 O O . LEU A 1 554 ? -11.745 7.139 0.993 1.00 91.75 554 LEU A O 1
ATOM 4397 N N . LYS A 1 555 ? -11.568 9.254 0.281 1.00 86.56 555 LYS A N 1
ATOM 4398 C CA . LYS A 1 555 ? -10.949 8.902 -0.990 1.00 86.56 555 LYS A CA 1
ATOM 4399 C C . LYS A 1 555 ? -9.458 8.719 -0.701 1.00 86.56 555 LYS A C 1
ATOM 4401 O O . LYS A 1 555 ? -8.844 9.678 -0.245 1.00 86.56 555 LYS A O 1
ATOM 4406 N N . HIS A 1 556 ? -8.932 7.522 -0.989 1.00 85.00 556 HIS A N 1
ATOM 4407 C CA . HIS A 1 556 ? -7.538 7.039 -0.868 1.00 85.00 556 HIS A CA 1
ATOM 4408 C C . HIS A 1 556 ? -7.217 6.095 0.294 1.00 85.00 556 HIS A C 1
ATOM 4410 O O . HIS A 1 556 ? -7.930 5.982 1.286 1.00 85.00 556 HIS A O 1
ATOM 4416 N N . GLN A 1 557 ? -6.122 5.363 0.085 1.00 84.56 557 GLN A N 1
ATOM 4417 C CA . GLN A 1 557 ? -5.615 4.317 0.955 1.00 84.56 557 GLN A CA 1
ATOM 4418 C C . GLN A 1 557 ? -4.400 4.847 1.710 1.00 84.56 557 GLN A C 1
ATOM 4420 O O . GLN A 1 557 ? -3.482 5.426 1.122 1.00 84.56 557 GLN A O 1
ATOM 4425 N N . HIS A 1 558 ? -4.384 4.612 3.013 1.00 96.44 558 HIS A N 1
ATOM 4426 C CA . HIS A 1 558 ? -3.191 4.778 3.828 1.00 96.44 558 HIS A CA 1
ATOM 4427 C C . HIS A 1 558 ? -2.577 3.405 4.113 1.00 96.44 558 HIS A C 1
ATOM 4429 O O . HIS A 1 558 ? -3.213 2.384 3.884 1.00 96.44 558 HIS A O 1
ATOM 4435 N N . ILE A 1 559 ? -1.355 3.358 4.637 1.00 97.44 559 ILE A N 1
ATOM 4436 C CA . ILE A 1 559 ? -0.691 2.104 5.026 1.00 97.44 559 ILE A CA 1
ATOM 4437 C C . ILE A 1 559 ? -0.523 2.086 6.544 1.00 97.44 559 ILE A C 1
ATOM 4439 O O . ILE A 1 559 ? -0.188 3.110 7.127 1.00 97.44 559 ILE A O 1
ATOM 4443 N N . HIS A 1 560 ? -0.761 0.966 7.221 1.00 97.94 560 HIS A N 1
ATOM 4444 C CA . HIS A 1 560 ? -0.518 0.850 8.655 1.00 97.94 560 HIS A CA 1
ATOM 4445 C C . HIS A 1 560 ? 0.986 0.873 8.926 1.00 97.94 560 HIS A C 1
ATOM 4447 O O . HIS A 1 560 ? 1.734 0.051 8.395 1.00 97.94 560 HIS A O 1
ATOM 4453 N N . ARG A 1 561 ? 1.409 1.801 9.788 1.00 95.50 561 ARG A N 1
ATOM 4454 C CA . ARG A 1 561 ? 2.815 2.006 10.149 1.00 95.50 561 ARG A CA 1
ATOM 4455 C C . ARG A 1 561 ? 3.152 1.442 11.526 1.00 95.50 561 ARG A C 1
ATOM 4457 O O . ARG A 1 561 ? 4.223 0.883 11.722 1.00 95.50 561 ARG A O 1
ATOM 4464 N N . GLY A 1 562 ? 2.255 1.614 12.495 1.00 93.56 562 GLY A N 1
ATOM 4465 C CA . GLY A 1 562 ? 2.485 1.169 13.866 1.00 93.56 562 GLY A CA 1
ATOM 4466 C C . GLY A 1 562 ? 1.570 1.850 14.876 1.00 93.56 562 GLY A C 1
ATOM 4467 O O . GLY A 1 562 ? 0.496 2.343 14.536 1.00 93.56 562 GLY A O 1
ATOM 4468 N N . THR A 1 563 ? 1.998 1.871 16.136 1.00 89.69 563 THR A N 1
ATOM 4469 C CA . THR A 1 563 ? 1.277 2.495 17.256 1.00 89.69 563 THR A CA 1
ATOM 4470 C C . THR A 1 563 ? 1.994 3.737 17.750 1.00 89.69 563 THR A C 1
ATOM 4472 O O . THR A 1 563 ? 3.222 3.765 17.809 1.00 89.69 563 THR A O 1
ATOM 4475 N N . ARG A 1 564 ? 1.225 4.738 18.176 1.00 82.44 564 ARG A N 1
ATOM 4476 C CA . ARG A 1 564 ? 1.735 5.878 18.936 1.00 82.44 564 ARG A CA 1
ATOM 4477 C C . ARG A 1 564 ? 1.158 5.830 20.337 1.00 82.44 564 ARG A C 1
ATOM 4479 O O . ARG A 1 564 ? -0.057 5.898 20.512 1.00 82.44 564 ARG A O 1
ATOM 4486 N N . THR A 1 565 ? 2.049 5.765 21.317 1.00 76.25 565 THR A N 1
ATOM 4487 C CA . THR A 1 565 ? 1.713 6.001 22.719 1.00 76.25 565 THR A CA 1
ATOM 4488 C C . THR A 1 565 ? 1.356 7.483 22.853 1.00 76.25 565 THR A C 1
ATOM 4490 O O . THR A 1 565 ? 2.213 8.349 22.643 1.00 76.25 565 THR A O 1
ATOM 4493 N N . ARG A 1 566 ? 0.088 7.800 23.121 1.00 63.66 566 ARG A N 1
ATOM 4494 C CA . ARG A 1 566 ? -0.332 9.140 23.556 1.00 63.66 566 ARG A CA 1
ATOM 4495 C C . ARG A 1 566 ? -0.666 9.093 25.045 1.00 63.66 566 ARG A C 1
ATOM 4497 O O . ARG A 1 566 ? -1.027 8.041 25.564 1.00 63.66 566 ARG A O 1
ATOM 4504 N N . ASP A 1 567 ? -0.677 10.260 25.682 1.00 65.38 567 ASP A N 1
ATOM 4505 C CA . ASP A 1 567 ? -1.167 10.447 27.059 1.00 65.38 567 ASP A CA 1
ATOM 4506 C C . ASP A 1 567 ? -2.641 10.002 27.240 1.00 65.38 567 ASP A C 1
ATOM 4508 O O . ASP A 1 567 ? -3.118 9.839 28.358 1.00 65.38 567 ASP A O 1
ATOM 4512 N N . HIS A 1 568 ? -3.361 9.759 26.135 1.00 56.59 568 HIS A N 1
ATOM 4513 C CA . HIS A 1 568 ? -4.758 9.312 26.082 1.00 56.59 568 HIS A CA 1
ATOM 4514 C C . HIS A 1 568 ? -4.948 7.860 25.591 1.00 56.59 568 HIS A C 1
ATOM 4516 O O . HIS A 1 568 ? -6.052 7.492 25.192 1.00 56.59 568 HIS A O 1
ATOM 4522 N N . GLY A 1 569 ? -3.895 7.036 25.614 1.00 72.62 569 GLY A N 1
ATOM 4523 C CA . GLY A 1 569 ? -3.943 5.617 25.248 1.00 72.62 569 GLY A CA 1
ATOM 4524 C C . GLY A 1 569 ? -3.238 5.279 23.932 1.00 72.62 569 GLY A C 1
ATOM 4525 O O . GLY A 1 569 ? -2.866 6.154 23.143 1.00 72.62 569 GLY A O 1
ATOM 4526 N N . ASP A 1 570 ? -3.034 3.981 23.709 1.00 82.00 570 ASP A N 1
ATOM 4527 C CA . ASP A 1 570 ? -2.372 3.453 22.517 1.00 82.00 570 ASP A CA 1
ATOM 4528 C C . ASP A 1 570 ? -3.316 3.518 21.313 1.00 82.00 570 ASP A C 1
ATOM 4530 O O . ASP A 1 570 ? -4.300 2.784 21.230 1.00 82.00 570 ASP A O 1
ATOM 4534 N N . CYS A 1 571 ? -3.006 4.398 20.359 1.00 90.06 571 CYS A N 1
ATOM 4535 C CA . CYS A 1 571 ? -3.716 4.483 19.085 1.00 90.06 571 CYS A CA 1
ATOM 4536 C C . CYS A 1 571 ? -2.835 3.974 17.943 1.00 90.06 571 CYS A C 1
ATOM 4538 O O . CYS A 1 571 ? -1.608 4.138 17.942 1.00 90.06 571 CYS A O 1
ATOM 4540 N N . ASN A 1 572 ? -3.466 3.347 16.952 1.00 95.25 572 ASN A N 1
ATOM 4541 C CA . ASN A 1 572 ? -2.782 2.962 15.727 1.00 95.25 572 ASN A CA 1
ATOM 4542 C C . ASN A 1 572 ? -2.658 4.170 14.807 1.00 95.25 572 ASN A C 1
ATOM 4544 O O . ASN A 1 572 ? -3.519 5.050 14.803 1.00 95.25 572 ASN A O 1
ATOM 4548 N N . MET A 1 573 ? -1.582 4.201 14.028 1.00 96.31 573 MET A N 1
ATOM 4549 C CA . MET A 1 573 ? -1.321 5.250 13.057 1.00 96.31 573 MET A CA 1
ATOM 4550 C C . MET A 1 573 ? -1.020 4.673 11.686 1.00 96.31 573 MET A C 1
ATOM 4552 O O . MET A 1 573 ? -0.428 3.594 11.543 1.00 96.31 573 MET A O 1
ATOM 4556 N N . SER A 1 574 ? -1.393 5.431 10.666 1.00 97.56 574 SER A N 1
ATOM 4557 C CA . SER A 1 574 ? -0.939 5.173 9.315 1.00 97.56 574 SER A CA 1
ATOM 4558 C C . SER A 1 574 ? 0.400 5.850 8.999 1.00 97.56 574 SER A C 1
ATOM 4560 O O . SER A 1 574 ? 0.857 6.749 9.699 1.00 97.56 574 SER A O 1
ATOM 4562 N N . ALA A 1 575 ? 1.007 5.428 7.900 1.00 96.81 575 ALA A N 1
ATOM 4563 C CA . ALA A 1 575 ? 1.929 6.204 7.087 1.00 96.81 575 ALA A CA 1
ATOM 4564 C C . ALA A 1 575 ? 1.225 7.440 6.496 1.00 96.81 575 ALA A C 1
ATOM 4566 O O . ALA A 1 575 ? -0.011 7.557 6.537 1.00 96.81 575 ALA A O 1
ATOM 4567 N N . ILE A 1 576 ? 2.014 8.362 5.945 1.00 96.38 576 ILE A N 1
ATOM 4568 C CA . ILE A 1 576 ? 1.479 9.586 5.345 1.00 96.38 576 ILE A CA 1
ATOM 4569 C C . ILE A 1 576 ? 0.903 9.242 3.967 1.00 96.38 576 ILE A C 1
ATOM 4571 O O . ILE A 1 576 ? 1.617 8.887 3.024 1.00 96.38 576 ILE A O 1
ATOM 4575 N N . GLY A 1 577 ? -0.417 9.321 3.862 1.00 94.12 577 GLY A N 1
ATOM 4576 C CA . GLY A 1 577 ? -1.172 9.044 2.644 1.00 94.12 577 GLY A CA 1
ATOM 4577 C C . GLY A 1 577 ? -1.663 10.327 1.992 1.00 94.12 577 GLY A C 1
ATOM 4578 O O . GLY A 1 577 ? -1.661 11.388 2.611 1.00 94.12 577 GLY A O 1
ATOM 4579 N N . LEU A 1 578 ? -2.080 10.221 0.734 1.00 91.94 578 LEU A N 1
ATOM 4580 C CA . LEU A 1 578 ? -2.852 11.281 0.095 1.00 91.94 578 LEU A CA 1
ATOM 4581 C C . LEU A 1 578 ? -4.303 11.161 0.560 1.00 91.94 578 LEU A C 1
ATOM 4583 O O . LEU A 1 578 ? -4.807 10.048 0.638 1.00 91.94 578 LEU A O 1
ATOM 4587 N N . CYS A 1 579 ? -4.969 12.280 0.811 1.00 89.81 579 CYS A N 1
ATOM 4588 C CA . CYS A 1 579 ? -6.392 12.359 1.114 1.00 89.81 579 CYS A CA 1
ATOM 4589 C C . CYS A 1 579 ? -7.019 13.420 0.208 1.00 89.81 579 CYS A C 1
ATOM 4591 O O . CYS A 1 579 ? -6.524 14.544 0.120 1.00 89.81 579 CYS A O 1
ATOM 4593 N N . PHE A 1 580 ? -8.095 13.050 -0.482 1.00 85.31 580 PHE A N 1
ATOM 4594 C CA . PHE A 1 580 ? -8.795 13.925 -1.421 1.00 85.31 580 PHE A CA 1
ATOM 4595 C C . PHE A 1 580 ? -10.190 14.206 -0.863 1.00 85.31 580 PHE A C 1
ATOM 4597 O O . PHE A 1 580 ? -10.847 13.279 -0.379 1.00 85.31 580 PHE A O 1
ATOM 4604 N N . TYR A 1 581 ? -10.632 15.460 -0.943 1.00 78.88 581 TYR A N 1
ATOM 4605 C CA . TYR A 1 581 ? -11.918 15.917 -0.400 1.00 78.88 581 TYR A CA 1
ATOM 4606 C C . TYR A 1 581 ? -12.973 16.060 -1.511 1.00 78.88 581 TYR A C 1
ATOM 4608 O O . TYR A 1 581 ? -12.616 16.527 -2.615 1.00 78.88 581 TYR A O 1
#

pLDDT: mean 77.19, std 22.64, range [23.25, 98.56]